Protein AF-0000000078994563 (afdb_homodimer)

Foldseek 3Di:
DDPDFLFDVVLLVVLVVQLVCVVVVHGDADWDWDDDPLGKIWTWGADPVDSQKIKIFMAFPQQVLLQVLDPVSCLVVQLQVLCVPAWQKGWDPDHDPPTRGMIMGGSVRHDSVSSRSSRNSVLSSLLSNVVVLVVVLVVQLPDDQDPVNDKAWDPDKRWTPRHDPWIKIWIHINFWIKIKTKDFADDDLLVVLLVVVLVCLQCVLVVDVVCVQFWHKDKDQDDDPVPVVPVPDPCPPNPVGMMMIMTIGGCVQPVDPVSSSVNSSCVVCPRVVSVVVSVVVVVVVVVVVVVVVCVVVVVVVVVDPPPDDPDDDDDDDPPQPQDPVRDRPPD/DDPPFLFDVVLLVVLVVQLVCVVVVHGDADFDWDDDPLGKIWTWGADPVDSQKIKIFMAFPQQVLLQVLDVVSCLVVQLQVLCVPAWQKGWDPDHDPPTRGMIMGGSVRHDSVSSRSVRNSVLSSLLRNVVVLVVVLVVQLPDDQDPVNDKAWDPDKRWTPRHDPWIKIWIHINFWIKIKTKDFADDPLLVVLLVVVLVCLQCVLVVDVVCVQFWHKDKDQDDDPVCVVPVPDPCPPNPVGMMMIMTIGGCVQPVDPVSSSVNSSCVVCPVVVSVVVSVVVVVVVVVVVVVVVCVVVVVVVVVDPPPDDPDDDDDDDPPQPQDPVRDRPPD

InterPro domains:
  IPR007188 Actin-related protein 2/3 complex subunit 2 [PF04045] (56-306)
  IPR007188 Actin-related protein 2/3 complex subunit 2 [PTHR12058] (1-318)
  IPR034666 Arp2/3 complex subunit 2/4 [G3DSA:3.30.1460.20] (1-136)
  IPR034666 Arp2/3 complex subunit 2/4 [G3DSA:3.30.1460.20] (137-330)
  IPR034666 Arp2/3 complex subunit 2/4 [SSF69645] (1-125)
  IPR034666 Arp2/3 complex subunit 2/4 [SSF69645] (154-306)

Radius of gyration: 34.64 Å; Cα contacts (8 Å, |Δi|>4): 1024; chains: 2; bounding box: 59×96×75 Å

Structure (mmCIF, N/CA/C/O backbone):
data_AF-0000000078994563-model_v1
#
loop_
_entity.id
_entity.type
_entity.pdbx_description
1 polymer 'Arp2/3 complex 34 kDa subunit'
#
loop_
_atom_site.group_PDB
_atom_site.id
_atom_site.type_symbol
_atom_site.label_atom_id
_atom_site.label_alt_id
_atom_sit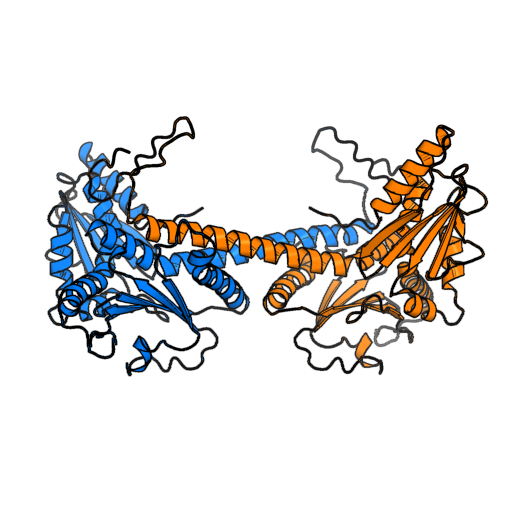e.label_comp_id
_atom_site.label_asym_id
_atom_site.label_entity_id
_atom_site.label_seq_id
_atom_site.pdbx_PDB_ins_code
_atom_site.Cartn_x
_atom_site.Cartn_y
_atom_site.Cartn_z
_atom_site.occupancy
_atom_site.B_iso_or_equiv
_atom_site.auth_seq_id
_atom_site.auth_comp_id
_atom_site.auth_asym_id
_atom_site.auth_atom_id
_atom_site.pdbx_PDB_model_num
ATOM 1 N N . MET A 1 1 ? 3.391 -4.938 -17.047 1 33.56 1 MET A N 1
ATOM 2 C CA . MET A 1 1 ? 2.439 -5.801 -16.359 1 33.56 1 MET A CA 1
ATOM 3 C C . MET A 1 1 ? 2.805 -7.27 -16.531 1 33.56 1 MET A C 1
ATOM 5 O O . MET A 1 1 ? 2.814 -7.781 -17.656 1 33.56 1 MET A O 1
ATOM 9 N N . LEU A 1 2 ? 3.637 -7.871 -15.734 1 39.09 2 LEU A N 1
ATOM 10 C CA . LEU A 1 2 ? 4.188 -9.18 -16.062 1 39.09 2 LEU A CA 1
ATOM 11 C C . LEU A 1 2 ? 3.123 -10.266 -15.945 1 39.09 2 LEU A C 1
ATOM 13 O O . LEU A 1 2 ? 2.518 -10.438 -14.883 1 39.09 2 LEU A O 1
ATOM 17 N N . HIS A 1 3 ? 2.283 -10.398 -16.969 1 49.53 3 HIS A N 1
ATOM 18 C CA . HIS A 1 3 ? 1.549 -11.656 -17.062 1 49.53 3 HIS A CA 1
ATOM 19 C C . HIS A 1 3 ? 2.492 -12.852 -17 1 49.53 3 HIS A C 1
ATOM 21 O O . HIS A 1 3 ? 3.443 -12.938 -17.781 1 49.53 3 HIS A O 1
ATOM 27 N N . LEU A 1 4 ? 2.475 -13.484 -15.812 1 55.84 4 LEU A N 1
ATOM 28 C CA . LEU A 1 4 ? 3.293 -14.695 -15.742 1 55.84 4 LEU A CA 1
ATOM 29 C C . LEU A 1 4 ? 2.809 -15.742 -16.734 1 55.84 4 LEU A C 1
ATOM 31 O O . LEU A 1 4 ? 1.612 -16.031 -16.812 1 55.84 4 LEU A O 1
ATOM 35 N N . ARG A 1 5 ? 3.713 -15.93 -17.656 1 62 5 ARG A N 1
ATOM 36 C CA . ARG A 1 5 ? 3.398 -16.938 -18.656 1 62 5 ARG A CA 1
ATOM 37 C C . ARG A 1 5 ? 3.74 -18.344 -18.156 1 62 5 ARG A C 1
ATOM 39 O O . ARG A 1 5 ? 4.699 -18.516 -17.391 1 62 5 ARG A O 1
ATOM 46 N N . SER A 1 6 ? 2.842 -19.156 -18.516 1 71.62 6 SER A N 1
ATOM 47 C CA . SER A 1 6 ? 3.035 -20.531 -18.109 1 71.62 6 SER A CA 1
ATOM 48 C C . SER A 1 6 ? 4.289 -21.141 -18.734 1 71.62 6 SER A C 1
ATOM 50 O O . SER A 1 6 ? 4.895 -22.047 -18.172 1 71.62 6 SER A O 1
ATOM 52 N N . HIS A 1 7 ? 4.637 -20.516 -19.812 1 76.44 7 HIS A N 1
ATOM 53 C CA . HIS A 1 7 ? 5.816 -21.031 -20.5 1 76.44 7 HIS A CA 1
ATOM 54 C C . HIS A 1 7 ? 7.086 -20.344 -20 1 76.44 7 HIS A C 1
ATOM 56 O O . HIS A 1 7 ? 7.066 -19.156 -19.672 1 76.44 7 HIS A O 1
ATOM 62 N N . ASN A 1 8 ? 8.078 -21.172 -19.844 1 81.31 8 ASN A N 1
ATOM 63 C CA . ASN A 1 8 ? 9.383 -20.609 -19.516 1 81.31 8 ASN A CA 1
ATOM 64 C C . ASN A 1 8 ? 10.031 -19.938 -20.719 1 81.31 8 ASN A C 1
ATOM 66 O O . ASN A 1 8 ? 10.477 -20.625 -21.656 1 81.31 8 ASN A O 1
ATOM 70 N N . LEU A 1 9 ? 10.219 -18.703 -20.75 1 85 9 LEU A N 1
ATOM 71 C CA . LEU A 1 9 ? 10.688 -17.938 -21.891 1 85 9 LEU A CA 1
ATOM 72 C C . LEU A 1 9 ? 12.156 -18.219 -22.172 1 85 9 LEU A C 1
ATOM 74 O O . LEU A 1 9 ? 12.586 -18.219 -23.328 1 85 9 LEU A O 1
ATOM 78 N N . LEU A 1 10 ? 12.852 -18.562 -21.172 1 91.31 10 LEU A N 1
ATOM 79 C CA . LEU A 1 10 ? 14.281 -18.828 -21.359 1 91.31 10 LEU A CA 1
ATOM 80 C C . LEU A 1 10 ? 14.5 -20.188 -22.047 1 91.31 10 LEU A C 1
ATOM 82 O O . LEU A 1 10 ? 15.414 -20.328 -22.844 1 91.31 10 LEU A O 1
ATOM 86 N N . ILE A 1 11 ? 13.672 -21.109 -21.719 1 94.81 11 ILE A N 1
ATOM 87 C CA . ILE A 1 11 ? 13.727 -22.391 -22.391 1 94.81 11 ILE A CA 1
ATOM 88 C C . ILE A 1 11 ? 13.391 -22.219 -23.875 1 94.81 11 ILE A C 1
ATOM 90 O O . ILE A 1 11 ? 14.102 -22.719 -24.75 1 94.81 11 ILE A O 1
ATOM 94 N N . GLN A 1 12 ? 12.383 -21.5 -24.125 1 93.81 12 GLN A N 1
ATOM 95 C CA . GLN A 1 12 ? 11.953 -21.25 -25.5 1 93.81 12 GLN A CA 1
ATOM 96 C C . GLN A 1 12 ? 13.047 -20.562 -26.312 1 93.81 12 GLN A C 1
ATOM 98 O O . GLN A 1 12 ? 13.344 -20.969 -27.438 1 93.81 12 GLN A O 1
ATOM 103 N N . LYS A 1 13 ? 13.586 -19.578 -25.703 1 94.38 13 LYS A N 1
ATOM 104 C CA . LYS A 1 13 ? 14.641 -18.828 -26.375 1 94.38 13 LYS A CA 1
ATOM 105 C C . LYS A 1 13 ? 15.844 -19.719 -26.672 1 94.38 13 LYS A C 1
ATOM 107 O O . LYS A 1 13 ? 16.359 -19.719 -27.797 1 94.38 13 LYS A O 1
ATOM 112 N N . THR A 1 14 ? 16.25 -20.438 -25.703 1 96.12 14 THR A N 1
ATOM 113 C CA . THR A 1 14 ? 17.406 -21.312 -25.844 1 96.12 14 THR A CA 1
ATOM 114 C C . THR A 1 14 ? 17.188 -22.344 -26.938 1 96.12 14 THR A C 1
ATOM 116 O O . THR A 1 14 ? 18.047 -22.547 -27.797 1 96.12 14 THR A O 1
ATOM 119 N N . LEU A 1 15 ? 16.047 -22.984 -26.969 1 96.31 15 LEU A N 1
ATOM 120 C CA . LEU A 1 15 ? 15.742 -24.016 -27.953 1 96.31 15 LEU A CA 1
ATOM 121 C C . LEU A 1 15 ? 15.57 -23.422 -29.344 1 96.31 15 LEU A C 1
ATOM 123 O O . LEU A 1 15 ? 15.945 -24.047 -30.344 1 96.31 15 LEU A O 1
ATOM 127 N N . SER A 1 16 ? 15.008 -22.234 -29.406 1 95.81 16 SER A N 1
ATOM 128 C CA . SER A 1 16 ? 14.844 -21.578 -30.688 1 95.81 16 SER A CA 1
ATOM 129 C C . SER A 1 16 ? 16.203 -21.234 -31.297 1 95.81 16 SER A C 1
ATOM 131 O O . SER A 1 16 ? 16.406 -21.422 -32.5 1 95.81 16 SER A O 1
ATOM 133 N N . GLU A 1 17 ? 17.047 -20.75 -30.438 1 96 17 GLU A N 1
ATOM 134 C CA . GLU A 1 17 ? 18.406 -20.469 -30.891 1 96 17 GLU A CA 1
ATOM 135 C C . GLU A 1 17 ? 19.109 -21.719 -31.391 1 96 17 GLU A C 1
ATOM 137 O O . GLU A 1 17 ? 19.781 -21.703 -32.406 1 96 17 GLU A O 1
ATOM 142 N N . ALA A 1 18 ? 18.969 -22.781 -30.656 1 96.38 18 ALA A N 1
ATOM 143 C CA . ALA A 1 18 ? 19.578 -24.047 -31.047 1 96.38 18 ALA A CA 1
ATOM 144 C C . ALA A 1 18 ? 18.984 -24.562 -32.344 1 96.38 18 ALA A C 1
ATOM 146 O O . ALA A 1 18 ? 19.719 -25.047 -33.219 1 96.38 18 ALA A O 1
ATOM 147 N N . TYR A 1 19 ? 17.688 -24.469 -32.5 1 96.06 19 TYR A N 1
ATOM 148 C CA . TYR A 1 19 ? 16.969 -24.891 -33.688 1 96.06 19 TYR A CA 1
ATOM 149 C C . TYR A 1 19 ? 17.453 -24.125 -34.906 1 96.06 19 TYR A C 1
ATOM 151 O O . TYR A 1 19 ? 17.766 -24.719 -35.938 1 96.06 19 TYR A O 1
ATOM 159 N N . GLU A 1 20 ? 17.531 -22.812 -34.781 1 95.88 20 GLU A N 1
ATOM 160 C CA . GLU A 1 20 ? 17.953 -21.953 -35.906 1 95.88 20 GLU A CA 1
ATOM 161 C C . GLU A 1 20 ? 19.391 -22.234 -36.312 1 95.88 20 GLU A C 1
ATOM 163 O O . GLU A 1 20 ? 19.719 -22.281 -37.5 1 95.88 20 GLU A O 1
ATOM 168 N N . ALA A 1 21 ? 20.234 -22.375 -35.344 1 95.81 21 ALA A N 1
ATOM 169 C CA . ALA A 1 21 ? 21.641 -22.672 -35.625 1 95.81 21 ALA A CA 1
ATOM 170 C C . ALA A 1 21 ? 21.797 -24 -36.344 1 95.81 21 ALA A C 1
ATOM 172 O O . ALA A 1 21 ? 22.625 -24.141 -37.25 1 95.81 21 ALA A O 1
ATOM 173 N N . ASN A 1 22 ? 21.078 -24.984 -35.938 1 95.5 22 ASN A N 1
ATOM 174 C CA . ASN A 1 22 ? 21.094 -26.281 -36.594 1 95.5 22 ASN A CA 1
ATOM 175 C C . ASN A 1 22 ? 20.625 -26.188 -38.031 1 95.5 22 ASN A C 1
ATOM 177 O O . ASN A 1 22 ? 21.188 -26.828 -38.938 1 95.5 22 ASN A O 1
ATOM 181 N N . GLU A 1 23 ? 19.609 -25.422 -38.25 1 93.94 23 GLU A N 1
ATOM 182 C CA . GLU A 1 23 ? 19.094 -25.234 -39.594 1 93.94 23 GLU A CA 1
ATOM 183 C C . GLU A 1 23 ? 20.141 -24.594 -40.5 1 93.94 23 GLU A C 1
ATOM 185 O O . GLU A 1 23 ? 20.172 -24.875 -41.719 1 93.94 23 GLU A O 1
ATOM 190 N N . LYS A 1 24 ? 20.984 -23.844 -39.875 1 94.56 24 LYS A N 1
ATOM 191 C CA . LYS A 1 24 ? 22.047 -23.188 -40.625 1 94.56 24 LYS A CA 1
ATOM 192 C C . LYS A 1 24 ? 23.25 -24.109 -40.781 1 94.56 24 LYS A C 1
ATOM 194 O O . LYS A 1 24 ? 24.281 -23.703 -41.344 1 94.56 24 LYS A O 1
ATOM 199 N N . GLY A 1 25 ? 23.188 -25.297 -40.25 1 92.88 25 GLY A N 1
ATOM 200 C CA . GLY A 1 25 ? 24.25 -26.266 -40.406 1 92.88 25 GLY A CA 1
ATOM 201 C C . GLY A 1 25 ? 25.344 -26.109 -39.344 1 92.88 25 GLY A C 1
ATOM 202 O O . GLY A 1 25 ? 26.453 -26.641 -39.531 1 92.88 25 GLY A O 1
ATOM 203 N N . ALA A 1 26 ? 25.094 -25.312 -38.344 1 92.75 26 ALA A N 1
ATOM 204 C CA . ALA A 1 26 ? 26.062 -25.062 -37.281 1 92.75 26 ALA A CA 1
ATOM 205 C C . ALA A 1 26 ? 25.469 -25.312 -35.906 1 92.75 26 ALA A C 1
ATOM 207 O O . ALA A 1 26 ? 25.219 -24.359 -35.156 1 92.75 26 ALA A O 1
ATOM 208 N N . PRO A 1 27 ? 25.281 -26.547 -35.625 1 91.75 27 PRO A N 1
ATOM 209 C CA . PRO A 1 27 ? 24.672 -26.844 -34.344 1 91.75 27 PRO A CA 1
ATOM 210 C C . PRO A 1 27 ? 25.484 -26.281 -33.156 1 91.75 27 PRO A C 1
ATOM 212 O O . PRO A 1 27 ? 26.719 -26.297 -33.188 1 91.75 27 PRO A O 1
ATOM 215 N N . LEU A 1 28 ? 24.797 -25.766 -32.188 1 93.19 28 LEU A N 1
ATOM 216 C CA . LEU A 1 28 ? 25.422 -25.125 -31.047 1 93.19 28 LEU A CA 1
ATOM 217 C C . LEU A 1 28 ? 25.828 -26.156 -30 1 93.19 28 LEU A C 1
ATOM 219 O O . LEU A 1 28 ? 25.203 -27.219 -29.891 1 93.19 28 LEU A O 1
ATOM 223 N N . THR A 1 29 ? 26.891 -25.828 -29.281 1 93.56 29 THR A N 1
ATOM 224 C CA . THR A 1 29 ? 27.203 -26.531 -28.047 1 93.56 29 THR A CA 1
ATOM 225 C C . THR A 1 29 ? 26.5 -25.875 -26.859 1 93.56 29 THR A C 1
ATOM 227 O O . THR A 1 29 ? 26.781 -24.703 -26.547 1 93.56 29 THR A O 1
ATOM 230 N N . LEU A 1 30 ? 25.656 -26.625 -26.266 1 95.06 30 LEU A N 1
ATOM 231 C CA . LEU A 1 30 ? 24.828 -26.031 -25.219 1 95.06 30 LEU A CA 1
ATOM 232 C C . LEU A 1 30 ? 25.078 -26.688 -23.875 1 95.06 30 LEU A C 1
ATOM 234 O O . LEU A 1 30 ? 25.266 -27.906 -23.797 1 95.06 30 LEU A O 1
ATOM 238 N N . ASP A 1 31 ? 25.188 -26 -22.844 1 95.81 31 ASP A N 1
ATOM 239 C CA . ASP A 1 31 ? 25.203 -26.344 -21.438 1 95.81 31 ASP A CA 1
ATOM 240 C C . ASP A 1 31 ? 24.641 -25.203 -20.578 1 95.81 31 ASP A C 1
ATOM 242 O O . ASP A 1 31 ? 25.391 -24.438 -19.984 1 95.81 31 ASP A O 1
ATOM 246 N N . ARG A 1 32 ? 23.344 -25.172 -20.5 1 96.31 32 ARG A N 1
ATOM 247 C CA . ARG A 1 32 ? 22.688 -24.016 -19.906 1 96.31 32 ARG A CA 1
ATOM 248 C C . ARG A 1 32 ? 21.75 -24.453 -18.766 1 96.31 32 ARG A C 1
ATOM 250 O O . ARG A 1 32 ? 20.984 -25.406 -18.922 1 96.31 32 ARG A O 1
ATOM 257 N N . ILE A 1 33 ? 21.891 -23.828 -17.688 1 96.56 33 ILE A N 1
ATOM 258 C CA . ILE A 1 33 ? 20.984 -24.031 -16.562 1 96.56 33 ILE A CA 1
ATOM 259 C C . ILE A 1 33 ? 19.984 -22.875 -16.5 1 96.56 33 ILE A C 1
ATOM 261 O O . ILE A 1 33 ? 20.375 -21.719 -16.531 1 96.56 33 ILE A O 1
ATOM 265 N N . VAL A 1 34 ? 18.75 -23.219 -16.5 1 95.31 34 VAL A N 1
ATOM 266 C CA . VAL A 1 34 ? 17.672 -22.234 -16.453 1 95.31 34 VAL A CA 1
ATOM 267 C C . VAL A 1 34 ? 16.891 -22.406 -15.156 1 95.31 34 VAL A C 1
ATOM 269 O O . VAL A 1 34 ? 16.438 -23.5 -14.828 1 95.31 34 VAL A O 1
ATOM 272 N N . SER A 1 35 ? 16.766 -21.328 -14.406 1 92.69 35 SER A N 1
ATOM 273 C CA . SER A 1 35 ? 16 -21.375 -13.164 1 92.69 35 SER A CA 1
ATOM 274 C C . SER A 1 35 ? 14.555 -20.953 -13.383 1 92.69 35 SER A C 1
ATOM 276 O O . SER A 1 35 ? 14.258 -20.156 -14.273 1 92.69 35 SER A O 1
ATOM 278 N N . ASP A 1 36 ? 13.664 -21.484 -12.609 1 91.75 36 ASP A N 1
ATOM 279 C CA . ASP A 1 36 ? 12.242 -21.141 -12.617 1 91.75 36 ASP A CA 1
ATOM 280 C C . ASP A 1 36 ? 11.703 -21.016 -11.195 1 91.75 36 ASP A C 1
ATOM 282 O O . ASP A 1 36 ? 12.445 -21.172 -10.219 1 91.75 36 ASP A O 1
ATOM 286 N N . PHE A 1 37 ? 10.398 -20.688 -11.117 1 89 37 PHE A N 1
ATOM 287 C CA . PHE A 1 37 ? 9.742 -20.516 -9.828 1 89 37 PHE A CA 1
ATOM 288 C C . PHE A 1 37 ? 9.719 -21.828 -9.055 1 89 37 PHE A C 1
ATOM 290 O O . PHE A 1 37 ? 9.891 -22.906 -9.641 1 89 37 PHE A O 1
ATOM 297 N N . ASP A 1 38 ? 9.57 -21.734 -7.719 1 91.88 38 ASP A N 1
ATOM 298 C CA . ASP A 1 38 ? 9.32 -22.859 -6.84 1 91.88 38 ASP A CA 1
ATOM 299 C C . ASP A 1 38 ? 10.5 -23.828 -6.832 1 91.88 38 ASP A C 1
ATOM 301 O O . ASP A 1 38 ? 10.32 -25.047 -6.891 1 91.88 38 ASP A O 1
ATOM 305 N N . TYR A 1 39 ? 11.68 -23.297 -6.938 1 91.75 39 TYR A N 1
ATOM 306 C CA . TYR A 1 39 ? 12.914 -24.062 -6.82 1 91.75 39 TYR A CA 1
ATOM 307 C C . TYR A 1 39 ? 13.047 -25.062 -7.965 1 91.75 39 TYR A C 1
ATOM 309 O O . TYR A 1 39 ? 13.5 -26.188 -7.762 1 91.75 39 TYR A O 1
ATOM 317 N N . THR A 1 40 ? 12.547 -24.672 -9.078 1 95.81 40 THR A N 1
ATOM 318 C CA . THR A 1 40 ? 12.656 -25.531 -10.258 1 95.81 40 THR A CA 1
ATOM 319 C C . THR A 1 40 ? 13.844 -25.109 -11.117 1 95.81 40 THR A C 1
ATOM 321 O O . THR A 1 40 ? 14.086 -23.922 -11.32 1 95.81 40 THR A O 1
ATOM 324 N N . THR A 1 41 ? 14.617 -26.078 -11.555 1 97.31 41 THR A N 1
ATOM 325 C CA . THR A 1 41 ? 15.773 -25.859 -12.422 1 97.31 41 THR A CA 1
ATOM 326 C C . THR A 1 41 ? 15.711 -26.766 -13.648 1 97.31 41 THR A C 1
ATOM 328 O O . THR A 1 41 ? 15.297 -27.922 -13.547 1 97.31 41 THR A O 1
ATOM 331 N N . PHE A 1 42 ? 16.125 -26.172 -14.75 1 97.88 42 PHE A N 1
ATOM 332 C CA . PHE A 1 42 ? 16.234 -26.922 -15.992 1 97.88 42 PHE A CA 1
ATOM 333 C C . PHE A 1 42 ? 17.672 -26.953 -16.484 1 97.88 42 PHE A C 1
ATOM 335 O O . PHE A 1 42 ? 18.422 -26 -16.281 1 97.88 42 PHE A O 1
ATOM 342 N N . HIS A 1 43 ? 18.047 -28.047 -17 1 98.25 43 HIS A N 1
ATOM 343 C CA . HIS A 1 43 ? 19.344 -28.188 -17.641 1 98.25 43 HIS A CA 1
ATOM 344 C C . HIS A 1 43 ? 19.203 -28.547 -19.109 1 98.25 43 HIS A C 1
ATOM 346 O O . HIS A 1 43 ? 18.578 -29.562 -19.453 1 98.25 43 HIS A O 1
ATOM 352 N N . ILE A 1 44 ? 19.688 -27.672 -20 1 97.69 44 ILE A N 1
ATOM 353 C CA . ILE A 1 44 ? 19.656 -27.891 -21.453 1 97.69 44 ILE A CA 1
ATOM 354 C C . ILE A 1 44 ? 21.078 -28.156 -21.938 1 97.69 44 ILE A C 1
ATOM 356 O O . ILE A 1 44 ? 21.953 -27.281 -21.859 1 97.69 44 ILE A O 1
ATOM 360 N N . THR A 1 45 ? 21.281 -29.375 -22.438 1 96.94 45 THR A N 1
ATOM 361 C CA . THR A 1 45 ? 22.641 -29.75 -22.828 1 96.94 45 THR A CA 1
ATOM 362 C C . THR A 1 45 ? 22.625 -30.688 -24.031 1 96.94 45 THR A C 1
ATOM 364 O O . THR A 1 45 ? 21.625 -31.359 -24.297 1 96.94 45 THR A O 1
ATOM 367 N N . ASN A 1 46 ? 23.672 -30.625 -24.844 1 95.5 46 ASN A N 1
ATOM 368 C CA . ASN A 1 46 ? 23.844 -31.609 -25.891 1 95.5 46 ASN A CA 1
ATOM 369 C C . ASN A 1 46 ? 24.203 -32.969 -25.328 1 95.5 46 ASN A C 1
ATOM 371 O O . ASN A 1 46 ? 24.859 -33.062 -24.297 1 95.5 46 ASN A O 1
ATOM 375 N N . THR A 1 47 ? 23.719 -34 -26.031 1 90.94 47 THR A N 1
ATOM 376 C CA . THR A 1 47 ? 24.203 -35.312 -25.672 1 90.94 47 THR A CA 1
ATOM 377 C C . THR A 1 47 ? 25.672 -35.5 -26.062 1 90.94 47 THR A C 1
ATOM 379 O O . THR A 1 47 ? 26.141 -34.844 -27.016 1 90.94 47 THR A O 1
ATOM 382 N N . PRO A 1 48 ? 26.406 -36.25 -25.297 1 84.56 48 PRO A N 1
ATOM 383 C CA . PRO A 1 48 ? 27.828 -36.438 -25.609 1 84.56 48 PRO A CA 1
ATOM 384 C C . PRO A 1 48 ? 28.078 -37 -27 1 84.56 48 PRO A C 1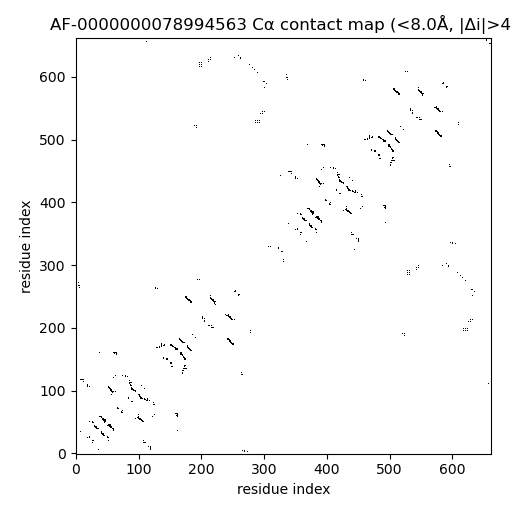
ATOM 386 O O . PRO A 1 48 ? 29.062 -36.625 -27.656 1 84.56 48 PRO A O 1
ATOM 389 N N . ASP A 1 49 ? 27.234 -37.75 -27.562 1 86.12 49 ASP A N 1
ATOM 390 C CA . ASP A 1 49 ? 27.453 -38.5 -28.797 1 86.12 49 ASP A CA 1
ATOM 391 C C . ASP A 1 49 ? 26.984 -37.688 -30 1 86.12 49 ASP A C 1
ATOM 393 O O . ASP A 1 49 ? 27.422 -37.938 -31.125 1 86.12 49 ASP A O 1
ATOM 397 N N . ASN A 1 50 ? 26.031 -36.875 -29.812 1 89.19 50 ASN A N 1
ATOM 398 C CA . ASN A 1 50 ? 25.375 -36.219 -30.938 1 89.19 50 ASN A CA 1
ATOM 399 C C . ASN A 1 50 ? 24.969 -34.781 -30.578 1 89.19 50 ASN A C 1
ATOM 401 O O . ASN A 1 50 ? 24.078 -34.562 -29.75 1 89.19 50 ASN A O 1
ATOM 405 N N . LYS A 1 51 ? 25.531 -33.781 -31.281 1 90.69 51 LYS A N 1
ATOM 406 C CA . LYS A 1 51 ? 25.297 -32.375 -31 1 90.69 51 LYS A CA 1
ATOM 407 C C . LYS A 1 51 ? 23.875 -31.953 -31.391 1 90.69 51 LYS A C 1
ATOM 409 O O . LYS A 1 51 ? 23.359 -30.938 -30.922 1 90.69 51 LYS A O 1
ATOM 414 N N . VAL A 1 52 ? 23.266 -32.719 -32.156 1 94.25 52 VAL A N 1
ATOM 415 C CA . VAL A 1 52 ? 21.953 -32.375 -32.688 1 94.25 52 VAL A CA 1
ATOM 416 C C . VAL A 1 52 ? 20.859 -32.844 -31.734 1 94.25 52 VAL A C 1
ATOM 418 O O . VAL A 1 52 ? 19.719 -32.406 -31.812 1 94.25 52 VAL A O 1
ATOM 421 N N . ILE A 1 53 ? 21.266 -33.719 -30.828 1 95.81 53 ILE A N 1
ATOM 422 C CA . ILE A 1 53 ? 20.328 -34.219 -29.828 1 95.81 53 ILE A CA 1
ATOM 423 C C . ILE A 1 53 ? 20.562 -33.5 -28.5 1 95.81 53 ILE A C 1
ATOM 425 O O . ILE A 1 53 ? 21.672 -33.5 -27.969 1 95.81 53 ILE A O 1
ATOM 429 N N . LEU A 1 54 ? 19.484 -32.844 -28.016 1 97.19 54 LEU A N 1
ATOM 430 C CA . LEU A 1 54 ? 19.562 -32.125 -26.75 1 97.19 54 LEU A CA 1
ATOM 431 C C . LEU A 1 54 ? 18.797 -32.844 -25.656 1 97.19 54 LEU A C 1
ATOM 433 O O . LEU A 1 54 ? 17.844 -33.562 -25.938 1 97.19 54 LEU A O 1
ATOM 437 N N . TRP A 1 55 ? 19.281 -32.656 -24.438 1 97.5 55 TRP A N 1
ATOM 438 C CA . TRP A 1 55 ? 18.531 -33.031 -23.234 1 97.5 55 TRP A CA 1
ATOM 439 C C . TRP A 1 55 ? 17.953 -31.812 -22.547 1 97.5 55 TRP A C 1
ATOM 441 O O . TRP A 1 55 ? 18.625 -30.781 -22.422 1 97.5 55 TRP A O 1
ATOM 451 N N . VAL A 1 56 ? 16.75 -31.859 -22.25 1 98.06 56 VAL A N 1
ATOM 452 C CA . VAL A 1 56 ? 16.109 -30.891 -21.359 1 98.06 56 VAL A CA 1
ATOM 453 C C . VAL A 1 56 ? 15.664 -31.594 -20.078 1 98.06 56 VAL A C 1
ATOM 455 O O . VAL A 1 56 ? 14.688 -32.344 -20.078 1 98.06 56 VAL A O 1
ATOM 458 N N . SER A 1 57 ? 16.406 -31.359 -19.047 1 98.38 57 SER A N 1
ATOM 459 C CA . SER A 1 57 ? 16.156 -32.031 -17.766 1 98.38 57 SER A CA 1
ATOM 460 C C . SER A 1 57 ? 15.539 -31.078 -16.75 1 98.38 57 SER A C 1
ATOM 462 O O . SER A 1 57 ? 15.867 -29.891 -16.719 1 98.38 57 SER A O 1
ATOM 464 N N . ILE A 1 58 ? 14.617 -31.594 -15.914 1 98.31 58 ILE A N 1
ATOM 465 C CA . ILE A 1 58 ? 13.945 -30.781 -14.914 1 98.31 58 ILE A CA 1
ATOM 466 C C . ILE A 1 58 ? 14.219 -31.344 -13.523 1 98.31 58 ILE A C 1
ATOM 468 O O . ILE A 1 58 ? 14.242 -32.562 -13.328 1 98.31 58 ILE A O 1
ATOM 472 N N . ARG A 1 59 ? 14.5 -30.484 -12.625 1 98.12 59 ARG A N 1
ATOM 473 C CA . ARG A 1 59 ? 14.516 -30.75 -11.195 1 98.12 59 ARG A CA 1
ATOM 474 C C . ARG A 1 59 ? 13.555 -29.828 -10.445 1 98.12 59 ARG A C 1
ATOM 476 O O . ARG A 1 59 ? 13.664 -28.609 -10.531 1 98.12 59 ARG A O 1
ATOM 483 N N . THR A 1 60 ? 12.578 -30.406 -9.797 1 97.31 60 THR A N 1
ATOM 484 C CA . THR A 1 60 ? 11.586 -29.609 -9.086 1 97.31 60 THR A CA 1
ATOM 485 C C . THR A 1 60 ? 11.281 -30.219 -7.719 1 97.31 60 THR A C 1
ATOM 487 O O . THR A 1 60 ? 11.312 -31.438 -7.555 1 97.31 60 THR A O 1
ATOM 490 N N . LYS A 1 61 ? 10.938 -29.438 -6.793 1 96.44 61 LYS A N 1
ATOM 491 C CA . LYS A 1 61 ? 10.609 -29.891 -5.445 1 96.44 61 LYS A CA 1
ATOM 492 C C . LYS A 1 61 ? 9.297 -30.672 -5.434 1 96.44 61 LYS A C 1
ATOM 494 O O . LYS A 1 61 ? 9.055 -31.484 -4.531 1 96.44 61 LYS A O 1
ATOM 499 N N . ALA A 1 62 ? 8.492 -30.484 -6.422 1 97.12 62 ALA A N 1
ATOM 500 C CA . ALA A 1 62 ? 7.156 -31.062 -6.473 1 97.12 62 ALA A CA 1
ATOM 501 C C . ALA A 1 62 ? 7.211 -32.5 -6.961 1 97.12 62 ALA A C 1
ATOM 503 O O . ALA A 1 62 ? 6.242 -33.25 -6.82 1 97.12 62 ALA A O 1
ATOM 504 N N . TRP A 1 63 ? 8.328 -32.938 -7.523 1 97.5 63 TRP A N 1
ATOM 505 C CA . TRP A 1 63 ? 8.367 -34.188 -8.289 1 97.5 63 TRP A CA 1
ATOM 506 C C . TRP A 1 63 ? 7.93 -35.375 -7.438 1 97.5 63 TRP A C 1
ATOM 508 O O . TRP A 1 63 ? 7.031 -36.125 -7.824 1 97.5 63 TRP A O 1
ATOM 518 N N . GLN A 1 64 ? 8.469 -35.469 -6.254 1 96.06 64 GLN A N 1
ATOM 519 C CA . GLN A 1 64 ? 8.203 -36.625 -5.422 1 96.06 64 GLN A CA 1
ATOM 520 C C . GLN A 1 64 ? 6.738 -36.688 -4.992 1 96.06 64 GLN A C 1
ATOM 522 O O . GLN A 1 64 ? 6.105 -37.719 -5.043 1 96.06 64 GLN A O 1
ATOM 527 N N . SER A 1 65 ? 6.211 -35.594 -4.562 1 96.62 65 SER A N 1
ATOM 528 C CA . SER A 1 65 ? 4.816 -35.531 -4.133 1 96.62 65 SER A CA 1
ATOM 529 C C . SER A 1 65 ? 3.871 -35.812 -5.297 1 96.62 65 SER A C 1
ATOM 531 O O . SER A 1 65 ? 2.832 -36.438 -5.125 1 96.62 65 SER A O 1
ATOM 533 N N . VAL A 1 66 ? 4.23 -35.375 -6.484 1 97.94 66 VAL A N 1
ATOM 534 C CA . VAL A 1 66 ? 3.41 -35.594 -7.668 1 97.94 66 VAL A CA 1
ATOM 535 C C . VAL A 1 66 ? 3.467 -37.062 -8.055 1 97.94 66 VAL A C 1
ATOM 537 O O . VAL A 1 66 ? 2.443 -37.656 -8.398 1 97.94 66 VAL A O 1
ATOM 540 N N . LEU A 1 67 ? 4.664 -37.594 -7.984 1 97.06 67 LEU A N 1
ATOM 541 C CA . LEU A 1 67 ? 4.859 -39.031 -8.289 1 97.06 67 LEU A CA 1
ATOM 542 C C . LEU A 1 67 ? 4.016 -39.906 -7.371 1 97.06 67 LEU A C 1
ATOM 544 O O . LEU A 1 67 ? 3.436 -40.875 -7.816 1 97.06 67 LEU A O 1
ATOM 548 N N . GLN A 1 68 ? 3.82 -39.5 -6.164 1 95.56 68 GLN A N 1
ATOM 549 C CA . GLN A 1 68 ? 3.143 -40.281 -5.141 1 95.56 68 GLN A CA 1
ATOM 550 C C . GLN A 1 68 ? 1.626 -40.156 -5.273 1 95.56 68 GLN A C 1
ATOM 552 O O . GLN A 1 68 ? 0.883 -40.906 -4.629 1 95.56 68 GLN A O 1
ATOM 557 N N . CYS A 1 69 ? 1.162 -39.281 -6.117 1 95.69 69 CYS A N 1
ATOM 558 C CA . CYS A 1 69 ? -0.274 -39.094 -6.293 1 95.69 69 CYS A CA 1
ATOM 559 C C . CYS A 1 69 ? -0.911 -40.312 -6.902 1 95.69 69 CYS A C 1
ATOM 561 O O . CYS A 1 69 ? -2.113 -40.562 -6.75 1 95.69 69 CYS A O 1
ATOM 563 N N . ASP A 1 70 ? -0.147 -41.031 -7.637 1 95.25 70 ASP A N 1
ATOM 564 C CA . ASP A 1 70 ? -0.588 -42.312 -8.219 1 95.25 70 ASP A CA 1
ATOM 565 C C . ASP A 1 70 ? 0.297 -43.469 -7.754 1 95.25 70 ASP A C 1
ATOM 567 O O . ASP A 1 70 ? 1.48 -43.531 -8.094 1 95.25 70 ASP A O 1
ATOM 571 N N . PRO A 1 71 ? -0.283 -44.312 -7.043 1 89.38 71 PRO A N 1
ATOM 572 C CA . PRO A 1 71 ? 0.501 -45.438 -6.527 1 89.38 71 PRO A CA 1
ATOM 573 C C . PRO A 1 71 ? 1.158 -46.281 -7.637 1 89.38 71 PRO A C 1
ATOM 575 O O . PRO A 1 71 ? 2.182 -46.906 -7.406 1 89.38 71 PRO A O 1
ATOM 578 N N . ASN A 1 72 ? 0.607 -46.188 -8.867 1 90.31 72 ASN A N 1
ATOM 579 C CA . ASN A 1 72 ? 1.146 -46.969 -9.992 1 90.31 72 ASN A CA 1
ATOM 580 C C . ASN A 1 72 ? 2.199 -46.156 -10.758 1 90.31 72 ASN A C 1
ATOM 582 O O . ASN A 1 72 ? 2.617 -46.562 -11.844 1 90.31 72 ASN A O 1
ATOM 586 N N . ASN A 1 73 ? 2.605 -45.094 -10.266 1 87.56 73 ASN A N 1
ATOM 587 C CA . ASN A 1 73 ? 3.629 -44.219 -10.844 1 87.56 73 ASN A CA 1
ATOM 588 C C . ASN A 1 73 ? 3.299 -43.844 -12.289 1 87.56 73 ASN A C 1
ATOM 590 O O . ASN A 1 73 ? 4.148 -43.969 -13.172 1 87.56 73 ASN A O 1
ATOM 594 N N . GLY A 1 74 ? 2.129 -43.406 -12.461 1 95.56 74 GLY A N 1
ATOM 595 C CA . GLY A 1 74 ? 1.629 -43.094 -13.789 1 95.56 74 GLY A CA 1
ATOM 596 C C . GLY A 1 74 ? 2.129 -41.75 -14.32 1 95.56 74 GLY A C 1
ATOM 597 O O . GLY A 1 74 ? 1.831 -41.406 -15.453 1 95.56 74 GLY A O 1
ATOM 598 N N . LEU A 1 75 ? 2.949 -41.094 -13.539 1 97.31 75 LEU A N 1
ATOM 599 C CA . LEU A 1 75 ? 3.398 -39.75 -13.922 1 97.31 75 LEU A CA 1
ATOM 600 C C . LEU A 1 75 ? 4.215 -39.812 -15.203 1 97.31 75 LEU A C 1
ATOM 602 O O . LEU A 1 75 ? 3.979 -39.031 -16.125 1 97.31 75 LEU A O 1
ATOM 606 N N . VAL A 1 76 ? 5.191 -40.688 -15.312 1 95.62 76 VAL A N 1
ATOM 607 C CA . VAL A 1 76 ? 6.074 -40.781 -16.469 1 95.62 76 VAL A CA 1
ATOM 608 C C . VAL A 1 76 ? 5.262 -41.125 -17.719 1 95.62 76 VAL A C 1
ATOM 610 O O . VAL A 1 76 ? 5.449 -40.5 -18.766 1 95.62 76 VAL A O 1
ATOM 613 N N . SER A 1 77 ? 4.309 -42.062 -17.609 1 96.25 77 SER A N 1
ATOM 614 C CA . SER A 1 77 ? 3.436 -42.438 -18.719 1 96.25 77 SER A CA 1
ATOM 615 C C . SER A 1 77 ? 2.572 -41.25 -19.156 1 96.25 77 SER A C 1
ATOM 617 O O . SER A 1 77 ? 2.342 -41.031 -20.344 1 96.25 77 SER A O 1
ATOM 619 N N . PHE A 1 78 ? 2.141 -40.562 -18.188 1 97.19 78 PHE A N 1
ATOM 620 C CA . PHE A 1 78 ? 1.344 -39.375 -18.453 1 97.19 78 PHE A CA 1
ATOM 621 C C . PHE A 1 78 ? 2.146 -38.344 -19.25 1 97.19 78 PHE A C 1
ATOM 623 O O . PHE A 1 78 ? 1.682 -37.844 -20.266 1 97.19 78 PHE A O 1
ATOM 630 N N . LEU A 1 79 ? 3.375 -38.094 -18.797 1 97.31 79 LEU A N 1
ATOM 631 C CA . LEU A 1 79 ? 4.23 -37.125 -19.484 1 97.31 79 LEU A CA 1
ATOM 632 C C . LEU A 1 79 ? 4.574 -37.625 -20.891 1 97.31 79 LEU A C 1
ATOM 634 O O . LEU A 1 79 ? 4.637 -36.812 -21.828 1 97.31 79 LEU A O 1
ATOM 638 N N . GLN A 1 80 ? 4.785 -38.875 -21.016 1 96.25 80 GLN A N 1
ATOM 639 C CA . GLN A 1 80 ? 5.039 -39.438 -22.328 1 96.25 80 GLN A CA 1
ATOM 640 C C . GLN A 1 80 ? 3.869 -39.188 -23.281 1 96.25 80 GLN A C 1
ATOM 642 O O . GLN A 1 80 ? 4.07 -38.844 -24.453 1 96.25 80 GLN A O 1
ATOM 647 N N . SER A 1 81 ? 2.725 -39.375 -22.766 1 96.06 81 SER A N 1
ATOM 648 C CA . SER A 1 81 ? 1.531 -39.156 -23.578 1 96.06 81 SER A CA 1
ATOM 649 C C . SER A 1 81 ? 1.395 -37.688 -24 1 96.06 81 SER A C 1
ATOM 651 O O . SER A 1 81 ? 0.918 -37.406 -25.109 1 96.06 81 SER A O 1
ATOM 653 N N . LYS A 1 82 ? 1.774 -36.812 -23.156 1 94.5 82 LYS A N 1
ATOM 654 C CA . LYS A 1 82 ? 1.648 -35.375 -23.453 1 94.5 82 LYS A CA 1
ATOM 655 C C . LYS A 1 82 ? 2.617 -34.969 -24.547 1 94.5 82 LYS A C 1
ATOM 657 O O . LYS A 1 82 ? 2.33 -34.031 -25.312 1 94.5 82 LYS A O 1
ATOM 662 N N . TYR A 1 83 ? 3.77 -35.656 -24.641 1 96.12 83 TYR A N 1
ATOM 663 C CA . TYR A 1 83 ? 4.781 -35.25 -25.609 1 96.12 83 TYR A CA 1
ATOM 664 C C . TYR A 1 83 ? 4.816 -36.219 -26.781 1 96.12 83 TYR A C 1
ATOM 666 O O . TYR A 1 83 ? 5.688 -36.094 -27.656 1 96.12 83 TYR A O 1
ATOM 674 N N . ALA A 1 84 ? 3.84 -37.062 -26.859 1 94.38 84 ALA A N 1
ATOM 675 C CA . ALA A 1 84 ? 3.805 -38.094 -27.906 1 94.38 84 ALA A CA 1
ATOM 676 C C . ALA A 1 84 ? 3.678 -37.469 -29.281 1 94.38 84 ALA A C 1
ATOM 678 O O . ALA A 1 84 ? 4.273 -37.938 -30.25 1 94.38 84 ALA A O 1
ATOM 679 N N . ASN A 1 85 ? 2.969 -36.375 -29.391 1 92.62 85 ASN A N 1
ATOM 680 C CA . ASN A 1 85 ? 2.717 -35.75 -30.688 1 92.62 85 ASN A CA 1
ATOM 681 C C . ASN A 1 85 ? 3.604 -34.531 -30.891 1 92.62 85 ASN A C 1
ATOM 683 O O . ASN A 1 85 ? 3.414 -33.781 -31.859 1 92.62 85 ASN A O 1
ATOM 687 N N . ALA A 1 86 ? 4.508 -34.375 -30 1 95 86 ALA A N 1
ATOM 688 C CA . ALA A 1 86 ? 5.426 -33.25 -30.156 1 95 86 ALA A CA 1
ATOM 689 C C . ALA A 1 86 ? 6.609 -33.625 -31.047 1 95 86 ALA A C 1
ATOM 691 O O . ALA A 1 86 ? 7.418 -34.5 -30.672 1 95 86 ALA A O 1
ATOM 692 N N . ALA A 1 87 ? 6.691 -32.906 -32.125 1 96.62 87 ALA A N 1
ATOM 693 C CA . ALA A 1 87 ? 7.73 -33.219 -33.094 1 96.62 87 ALA A CA 1
ATOM 694 C C . ALA A 1 87 ? 9.117 -33.094 -32.469 1 96.62 87 ALA A C 1
ATOM 696 O O . ALA A 1 87 ? 9.43 -32.062 -31.859 1 96.62 87 ALA A O 1
ATOM 697 N N . GLY A 1 88 ? 9.906 -34.125 -32.625 1 97.44 88 GLY A N 1
ATOM 698 C CA . GLY A 1 88 ? 11.305 -34.062 -32.219 1 97.44 88 GLY A CA 1
ATOM 699 C C . GLY A 1 88 ? 11.508 -34.219 -30.719 1 97.44 88 GLY A C 1
ATOM 700 O O . GLY A 1 88 ? 12.617 -34 -30.219 1 97.44 88 GLY A O 1
ATOM 701 N N . VAL A 1 89 ? 10.422 -34.469 -30 1 97.81 89 VAL A N 1
ATOM 702 C CA . VAL A 1 89 ? 10.508 -34.562 -28.547 1 97.81 89 VAL A CA 1
ATOM 703 C C . VAL A 1 89 ? 10.164 -35.969 -28.094 1 97.81 89 VAL A C 1
ATOM 705 O O . VAL A 1 89 ? 9.18 -36.562 -28.547 1 97.81 89 VAL A O 1
ATOM 708 N N . SER A 1 90 ? 10.953 -36.531 -27.297 1 96.38 90 SER A N 1
ATOM 709 C CA . SER A 1 90 ? 10.688 -37.844 -26.703 1 96.38 90 SER A CA 1
ATOM 710 C C . SER A 1 90 ? 11.211 -37.906 -25.281 1 96.38 90 SER A C 1
ATOM 712 O O . SER A 1 90 ? 12.008 -37.062 -24.859 1 96.38 90 SER A O 1
ATOM 714 N N . VAL A 1 91 ? 10.664 -38.812 -24.516 1 95.94 91 VAL A N 1
ATOM 715 C CA . VAL A 1 91 ? 11.156 -39.031 -23.172 1 95.94 91 VAL A CA 1
ATOM 716 C C . VAL A 1 91 ? 12.445 -39.844 -23.203 1 95.94 91 VAL A C 1
ATOM 718 O O . VAL A 1 91 ? 12.531 -40.844 -23.891 1 95.94 91 VAL A O 1
ATOM 721 N N . SER A 1 92 ? 13.422 -39.344 -22.547 1 94.12 92 SER A N 1
ATOM 722 C CA . SER A 1 92 ? 14.703 -40.031 -22.5 1 94.12 92 SER A CA 1
ATOM 723 C C . SER A 1 92 ? 14.602 -41.344 -21.734 1 94.12 92 SER A C 1
ATOM 725 O O . SER A 1 92 ? 13.891 -41.438 -20.734 1 94.12 92 SER A O 1
ATOM 727 N N . ASN A 1 93 ? 15.281 -42.312 -22.203 1 88.06 93 ASN A N 1
ATOM 728 C CA . ASN A 1 93 ? 15.32 -43.625 -21.516 1 88.06 93 ASN A CA 1
ATOM 729 C C . ASN A 1 93 ? 16.031 -43.5 -20.172 1 88.06 93 ASN A C 1
ATOM 731 O O . ASN A 1 93 ? 15.703 -44.25 -19.234 1 88.06 93 ASN A O 1
ATOM 735 N N . ASN A 1 94 ? 16.984 -42.594 -20.188 1 90.81 94 ASN A N 1
ATOM 736 C CA . ASN A 1 94 ? 17.719 -42.344 -18.953 1 90.81 94 ASN A CA 1
ATOM 737 C C . ASN A 1 94 ? 17.562 -40.906 -18.5 1 90.81 94 ASN A C 1
ATOM 739 O O . ASN A 1 94 ? 17.734 -39.969 -19.281 1 90.81 94 ASN A O 1
ATOM 743 N N . THR A 1 95 ? 17.25 -40.812 -17.203 1 95.44 95 THR A N 1
ATOM 744 C CA . THR A 1 95 ? 17.172 -39.469 -16.625 1 95.44 95 THR A CA 1
ATOM 745 C C . THR A 1 95 ? 18.562 -38.969 -16.266 1 95.44 95 THR A C 1
ATOM 747 O O . THR A 1 95 ? 19.391 -39.688 -15.719 1 95.44 95 THR A O 1
ATOM 750 N N . GLU A 1 96 ? 18.859 -37.688 -16.672 1 95.94 96 GLU A N 1
ATOM 751 C CA . GLU A 1 96 ? 20.125 -37.062 -16.297 1 95.94 96 GLU A CA 1
ATOM 752 C C . GLU A 1 96 ? 20.344 -37.125 -14.789 1 95.94 96 GLU A C 1
ATOM 754 O O . GLU A 1 96 ? 19.438 -36.812 -14.016 1 95.94 96 GLU A O 1
ATOM 759 N N . PRO A 1 97 ? 21.531 -37.562 -14.414 1 95.12 97 PRO A N 1
ATOM 760 C CA . PRO A 1 97 ? 21.812 -37.625 -12.977 1 95.12 97 PRO A CA 1
ATOM 761 C C . PRO A 1 97 ? 21.578 -36.281 -12.281 1 95.12 97 PRO A C 1
ATOM 763 O O . PRO A 1 97 ? 22.016 -35.25 -12.781 1 95.12 97 PRO A O 1
ATOM 766 N N . GLY A 1 98 ? 20.875 -36.344 -11.203 1 96.56 98 GLY A N 1
ATOM 767 C CA . GLY A 1 98 ? 20.625 -35.125 -10.43 1 96.56 98 GLY A CA 1
ATOM 768 C C . GLY A 1 98 ? 19.328 -34.438 -10.805 1 96.56 98 GLY A C 1
ATOM 769 O O . GLY A 1 98 ? 18.969 -33.438 -10.219 1 96.56 98 GLY A O 1
ATOM 770 N N . TYR A 1 99 ? 18.703 -34.938 -11.781 1 98.06 99 TYR A N 1
ATOM 771 C CA . TYR A 1 99 ? 17.438 -34.375 -12.227 1 98.06 99 TYR A CA 1
ATOM 772 C C . TYR A 1 99 ? 16.312 -35.375 -12.094 1 98.06 99 TYR A C 1
ATOM 774 O O . TYR A 1 99 ? 16.547 -36.562 -11.844 1 98.06 99 TYR A O 1
ATOM 782 N N . ASP A 1 100 ? 15.102 -34.969 -12.156 1 98 100 ASP A N 1
ATOM 783 C CA . ASP A 1 100 ? 13.93 -35.812 -11.891 1 98 100 ASP A CA 1
ATOM 784 C C . ASP A 1 100 ? 13.406 -36.438 -13.172 1 98 100 ASP A C 1
ATOM 786 O O . ASP A 1 100 ? 12.836 -37.531 -13.148 1 98 100 ASP A O 1
ATOM 790 N N . PHE A 1 101 ? 13.555 -35.75 -14.234 1 98 101 PHE A N 1
ATOM 791 C CA . PHE A 1 101 ? 12.992 -36.156 -15.516 1 98 101 PHE A CA 1
ATOM 792 C C . PHE A 1 101 ? 13.758 -35.5 -16.672 1 98 101 PHE A C 1
ATOM 794 O O . PHE A 1 101 ? 14.234 -34.375 -16.547 1 98 101 PHE A O 1
ATOM 801 N N . THR A 1 102 ? 13.93 -36.219 -17.781 1 98.19 102 THR A N 1
ATOM 802 C CA . THR A 1 102 ? 14.688 -35.688 -18.906 1 98.19 102 THR A CA 1
ATOM 803 C C . THR A 1 102 ? 13.953 -35.969 -20.219 1 98.19 102 THR A C 1
ATOM 805 O O . THR A 1 102 ? 13.508 -37.094 -20.469 1 98.19 102 THR A O 1
ATOM 808 N N . LEU A 1 103 ? 13.797 -34.906 -20.984 1 98 103 LEU A N 1
ATOM 809 C CA . LEU A 1 103 ? 13.32 -35.031 -22.359 1 98 103 LEU A CA 1
ATOM 810 C C . LEU A 1 103 ? 14.484 -35.031 -23.344 1 98 103 LEU A C 1
ATOM 812 O O . LEU A 1 103 ? 15.508 -34.375 -23.109 1 98 103 LEU A O 1
ATOM 816 N N . GLN A 1 104 ? 14.289 -35.812 -24.375 1 97.25 104 GLN A N 1
ATOM 817 C CA . GLN A 1 104 ? 15.234 -35.812 -25.484 1 97.25 104 GLN A CA 1
ATOM 818 C C . GLN A 1 104 ? 14.672 -35.031 -26.688 1 97.25 104 GLN A C 1
ATOM 820 O O . GLN A 1 104 ? 13.555 -35.312 -27.125 1 97.25 104 GLN A O 1
ATOM 825 N N . ILE A 1 105 ? 15.477 -34.062 -27.172 1 97.69 105 ILE A N 1
ATOM 826 C CA . ILE A 1 105 ? 15.047 -33.219 -28.266 1 97.69 105 ILE A CA 1
ATOM 827 C C . ILE A 1 105 ? 15.922 -33.469 -29.484 1 97.69 105 ILE A C 1
ATOM 829 O O . ILE A 1 105 ? 17.156 -33.344 -29.422 1 97.69 105 ILE A O 1
ATOM 833 N N . ASP A 1 106 ? 15.32 -33.844 -30.562 1 97.5 106 ASP A N 1
ATOM 834 C CA . ASP A 1 106 ? 15.992 -33.906 -31.859 1 97.5 106 ASP A CA 1
ATOM 835 C C . ASP A 1 106 ? 15.805 -32.625 -32.656 1 97.5 106 ASP A C 1
ATOM 837 O O . ASP A 1 106 ? 14.719 -32.375 -33.188 1 97.5 106 ASP A O 1
ATOM 841 N N . LEU A 1 107 ? 16.891 -31.891 -32.875 1 96.94 107 LEU A N 1
ATOM 842 C CA . LEU A 1 107 ? 16.828 -30.578 -33.5 1 96.94 107 LEU A CA 1
ATOM 843 C C . LEU A 1 107 ? 16.391 -30.703 -34.969 1 96.94 107 LEU A C 1
ATOM 845 O O . LEU A 1 107 ? 15.82 -29.766 -35.531 1 96.94 107 LEU A O 1
ATOM 849 N N . ASN A 1 108 ? 16.609 -31.859 -35.531 1 96.31 108 ASN A N 1
ATOM 850 C CA . ASN A 1 108 ? 16.25 -32.062 -36.938 1 96.31 108 ASN A CA 1
ATOM 851 C C . ASN A 1 108 ? 14.742 -32.156 -37.125 1 96.31 108 ASN A C 1
ATOM 853 O O . ASN A 1 108 ? 14.211 -31.797 -38.188 1 96.31 108 ASN A O 1
ATOM 857 N N . ALA A 1 109 ? 14.109 -32.656 -36.094 1 96.56 109 ALA A N 1
ATOM 858 C CA . ALA A 1 109 ? 12.672 -32.906 -36.188 1 96.56 109 ALA A CA 1
ATOM 859 C C . ALA A 1 109 ? 11.867 -31.891 -35.406 1 96.56 109 ALA A C 1
ATOM 861 O O . ALA A 1 109 ? 10.633 -31.891 -35.438 1 96.56 109 ALA A O 1
ATOM 862 N N . LEU A 1 110 ? 12.609 -31 -34.781 1 96.38 110 LEU A N 1
ATOM 863 C CA . LEU A 1 110 ? 11.992 -30.031 -33.875 1 96.38 110 LEU A CA 1
ATOM 864 C C . LEU A 1 110 ? 11.258 -28.953 -34.656 1 96.38 110 LEU A C 1
ATOM 866 O O . LEU A 1 110 ? 11.656 -28.609 -35.781 1 96.38 110 LEU A O 1
ATOM 870 N N . ASN A 1 111 ? 10.141 -28.469 -34.156 1 94.88 111 ASN A N 1
ATOM 871 C CA . ASN A 1 111 ? 9.469 -27.297 -34.719 1 94.88 111 ASN A CA 1
ATOM 872 C C . ASN A 1 111 ? 9.07 -26.297 -33.656 1 94.88 111 ASN A C 1
ATOM 874 O O . ASN A 1 111 ? 9.32 -26.516 -32.469 1 94.88 111 ASN A O 1
ATOM 878 N N . GLN A 1 112 ? 8.477 -25.219 -34.031 1 92.44 112 GLN A N 1
ATOM 879 C CA . GLN A 1 112 ? 8.195 -24.125 -33.125 1 92.44 112 GLN A CA 1
ATOM 880 C C . GLN A 1 112 ? 7.137 -24.516 -32.094 1 92.44 112 GLN A C 1
ATOM 882 O O . GLN A 1 112 ? 7.23 -24.141 -30.922 1 92.44 112 GLN A O 1
ATOM 887 N N . ASP A 1 113 ? 6.199 -25.297 -32.469 1 93.19 113 ASP A N 1
ATOM 888 C CA . ASP A 1 113 ? 5.145 -25.734 -31.562 1 93.19 113 ASP A CA 1
ATOM 889 C C . ASP A 1 113 ? 5.703 -26.641 -30.469 1 93.19 113 ASP A C 1
ATOM 891 O O . ASP A 1 113 ? 5.316 -26.516 -29.312 1 93.19 113 ASP A O 1
ATOM 895 N N . SER A 1 114 ? 6.551 -27.484 -30.891 1 96.38 114 SER A N 1
ATOM 896 C CA . SER A 1 114 ? 7.172 -28.391 -29.938 1 96.38 114 SER A CA 1
ATOM 897 C C . SER A 1 114 ? 8.031 -27.641 -28.938 1 96.38 114 SER A C 1
ATOM 899 O O . SER A 1 114 ? 8.133 -28.031 -27.766 1 96.38 114 SER A O 1
ATOM 901 N N . ILE A 1 115 ? 8.625 -26.547 -29.391 1 96.12 115 ILE A N 1
ATOM 902 C CA . ILE A 1 115 ? 9.445 -25.719 -28.516 1 96.12 115 ILE A CA 1
ATOM 903 C C . ILE A 1 115 ? 8.57 -25.141 -27.406 1 96.12 115 ILE A C 1
ATOM 905 O O . ILE A 1 115 ? 8.953 -25.156 -26.234 1 96.12 115 ILE A O 1
ATOM 909 N N . VAL A 1 116 ? 7.426 -24.719 -27.75 1 93.56 116 VAL A N 1
ATOM 910 C CA . VAL A 1 116 ? 6.496 -24.172 -26.781 1 93.56 116 VAL A CA 1
ATOM 911 C C . VAL A 1 116 ? 6.074 -25.266 -25.797 1 93.56 116 VAL A C 1
ATOM 913 O O . VAL A 1 116 ? 6.031 -25.031 -24.578 1 93.56 116 VAL A O 1
ATOM 916 N N . GLN A 1 117 ? 5.855 -26.422 -26.297 1 94.31 117 GLN A N 1
ATOM 917 C CA . GLN A 1 117 ? 5.418 -27.531 -25.453 1 94.31 117 GLN A CA 1
ATOM 918 C C . GLN A 1 117 ? 6.496 -27.922 -24.438 1 94.31 117 GLN A C 1
ATOM 920 O O . GLN A 1 117 ? 6.195 -28.188 -23.281 1 94.31 117 GLN A O 1
ATOM 925 N N . VAL A 1 118 ? 7.684 -27.906 -24.922 1 96.44 118 VAL A N 1
ATOM 926 C CA . VAL A 1 118 ? 8.789 -28.25 -24.031 1 96.44 118 VAL A CA 1
ATOM 927 C C . VAL A 1 118 ? 8.93 -27.203 -22.938 1 96.44 118 VAL A C 1
ATOM 929 O O . VAL A 1 118 ? 9.266 -27.531 -21.797 1 96.44 118 VAL A O 1
ATOM 932 N N . SER A 1 119 ? 8.609 -26 -23.297 1 95.25 119 SER A N 1
ATOM 933 C CA . SER A 1 119 ? 8.734 -24.906 -22.328 1 95.25 119 SER A CA 1
ATOM 934 C C . SER A 1 119 ? 7.668 -25 -21.25 1 95.25 119 SER A C 1
ATOM 936 O O . SER A 1 119 ? 7.746 -24.297 -20.234 1 95.25 119 SER A O 1
ATOM 938 N N . LEU A 1 120 ? 6.688 -25.891 -21.391 1 94.94 120 LEU A N 1
ATOM 939 C CA . LEU A 1 120 ? 5.598 -26.094 -20.453 1 94.94 120 LEU A CA 1
ATOM 940 C C . LEU A 1 120 ? 5.859 -27.297 -19.562 1 94.94 120 LEU A C 1
ATOM 942 O O . LEU A 1 120 ? 4.957 -27.766 -18.859 1 94.94 120 LEU A O 1
ATOM 946 N N . LEU A 1 121 ? 7.031 -27.766 -19.562 1 96.44 121 LEU A N 1
ATOM 947 C CA . LEU A 1 121 ? 7.348 -29.031 -18.891 1 96.44 121 LEU A CA 1
ATOM 948 C C . LEU A 1 121 ? 6.973 -28.969 -17.422 1 96.44 121 LEU A C 1
ATOM 950 O O . LEU A 1 121 ? 6.375 -29.906 -16.891 1 96.44 121 LEU A O 1
ATOM 954 N N . LYS A 1 122 ? 7.281 -27.906 -16.734 1 96.31 122 LYS A N 1
ATOM 955 C CA . LYS A 1 122 ? 6.918 -27.781 -15.32 1 96.31 122 LYS A CA 1
ATOM 956 C C . LYS A 1 122 ? 5.402 -27.844 -15.133 1 96.31 122 LYS A C 1
ATOM 958 O O . LYS A 1 122 ? 4.91 -28.562 -14.258 1 96.31 122 LYS A O 1
ATOM 963 N N . THR A 1 123 ? 4.699 -27.125 -15.961 1 95.38 123 THR A N 1
ATOM 964 C CA . THR A 1 123 ? 3.242 -27.125 -15.906 1 95.38 123 THR A CA 1
ATOM 965 C C . THR A 1 123 ? 2.68 -28.516 -16.156 1 95.38 123 THR A C 1
ATOM 967 O O . THR A 1 123 ? 1.72 -28.938 -15.508 1 95.38 123 THR A O 1
ATOM 970 N N . MET A 1 124 ? 3.297 -29.219 -17.078 1 96.19 124 MET A N 1
ATOM 971 C CA . MET A 1 124 ? 2.844 -30.562 -17.391 1 96.19 124 MET A CA 1
ATOM 972 C C . MET A 1 124 ? 3.049 -31.5 -16.203 1 96.19 124 MET A C 1
ATOM 974 O O . MET A 1 124 ? 2.186 -32.312 -15.898 1 96.19 124 MET A O 1
ATOM 978 N N . VAL A 1 125 ? 4.145 -31.344 -15.586 1 97.31 125 VAL A N 1
ATOM 979 C CA . VAL A 1 125 ? 4.406 -32.156 -14.398 1 97.31 125 VAL A CA 1
ATOM 980 C C . VAL A 1 125 ? 3.348 -31.875 -13.336 1 97.31 125 VAL A C 1
ATOM 982 O O . VAL A 1 125 ? 2.74 -32.812 -12.797 1 97.31 125 VAL A O 1
ATOM 985 N N . LEU A 1 126 ? 3.061 -30.641 -13.109 1 97.06 126 LEU A N 1
ATOM 986 C CA . LEU A 1 126 ? 2.143 -30.219 -12.055 1 97.06 126 LEU A CA 1
ATOM 987 C C . LEU A 1 126 ? 0.696 -30.484 -12.453 1 97.06 126 LEU A C 1
ATOM 989 O O . LEU A 1 126 ? -0.202 -30.469 -11.609 1 97.06 126 LEU A O 1
ATOM 993 N N . SER A 1 127 ? 0.463 -30.766 -13.734 1 97.5 127 SER A N 1
ATOM 994 C CA . SER A 1 127 ? -0.894 -31.016 -14.211 1 97.5 127 SER A CA 1
ATOM 995 C C . SER A 1 127 ? -1.351 -32.438 -13.898 1 97.5 127 SER A C 1
ATOM 997 O O . SER A 1 127 ? -2.543 -32.719 -13.977 1 97.5 127 SER A O 1
ATOM 999 N N . PHE A 1 128 ? -0.411 -33.281 -13.523 1 98.38 128 PHE A N 1
ATOM 1000 C CA . PHE A 1 128 ? -0.718 -34.688 -13.344 1 98.38 128 PHE A CA 1
ATOM 1001 C C . PHE A 1 128 ? -1.736 -34.906 -12.227 1 98.38 128 PHE A C 1
ATOM 1003 O O . PHE A 1 128 ? -2.754 -35.562 -12.422 1 98.38 128 PHE A O 1
ATOM 1010 N N . PRO A 1 129 ? -1.551 -34.312 -11.031 1 98.31 129 PRO A N 1
ATOM 1011 C CA . PRO A 1 129 ? -2.568 -34.469 -9.992 1 98.31 129 PRO A CA 1
ATOM 1012 C C . PRO A 1 129 ? -3.934 -33.938 -10.414 1 98.31 129 PRO A C 1
ATOM 1014 O O . PRO A 1 129 ? -4.965 -34.469 -10.008 1 98.31 129 PRO A O 1
ATOM 1017 N N . PHE A 1 130 ? -3.955 -32.875 -11.195 1 98.5 130 PHE A N 1
ATOM 1018 C CA . PHE A 1 130 ? -5.207 -32.344 -11.727 1 98.5 130 PHE A CA 1
ATOM 1019 C C . PHE A 1 130 ? -5.871 -33.375 -12.656 1 98.5 130 PHE A C 1
ATOM 1021 O O . PHE A 1 130 ? -7.09 -33.562 -12.602 1 98.5 130 PHE A O 1
ATOM 1028 N N . HIS A 1 131 ? -5.039 -33.969 -13.492 1 97.94 131 HIS A N 1
ATOM 1029 C CA . HIS A 1 131 ? -5.531 -35 -14.398 1 97.94 131 HIS A CA 1
ATOM 1030 C C . HIS A 1 131 ? -6.203 -36.125 -13.617 1 97.94 131 HIS A C 1
ATOM 1032 O O . HIS A 1 131 ? -7.297 -36.562 -13.977 1 97.94 131 HIS A O 1
ATOM 1038 N N . LEU A 1 132 ? -5.57 -36.562 -12.586 1 98 132 LEU A N 1
ATOM 1039 C CA . LEU A 1 132 ? -6.141 -37.625 -11.742 1 98 132 LEU A CA 1
ATOM 1040 C C . LEU A 1 132 ? -7.461 -37.156 -11.125 1 98 132 LEU A C 1
ATOM 1042 O O . LEU A 1 132 ? -8.422 -37.938 -11.078 1 98 132 LEU A O 1
ATOM 1046 N N . ALA A 1 133 ? -7.508 -35.906 -10.695 1 98.19 133 ALA A N 1
ATOM 1047 C CA . ALA A 1 133 ? -8.719 -35.344 -10.094 1 98.19 133 ALA A CA 1
ATOM 1048 C C . ALA A 1 133 ? -9.844 -35.25 -11.117 1 98.19 133 ALA A C 1
ATOM 1050 O O . ALA A 1 133 ? -11.008 -35.5 -10.789 1 98.19 133 ALA A O 1
ATOM 1051 N N . PHE A 1 134 ? -9.5 -34.906 -12.367 1 97.88 134 PHE A N 1
ATOM 1052 C CA . PHE A 1 134 ? -10.5 -34.875 -13.43 1 97.88 134 PHE A CA 1
ATOM 1053 C C . PHE A 1 134 ? -11.094 -36.25 -13.664 1 97.88 134 PHE A C 1
ATOM 1055 O O . PHE A 1 134 ? -12.305 -36.375 -13.852 1 97.88 134 PHE A O 1
ATOM 1062 N N . GLN A 1 135 ? -10.219 -37.25 -13.648 1 96.5 135 GLN A N 1
ATOM 1063 C CA . GLN A 1 135 ? -10.672 -38.625 -13.828 1 96.5 135 GLN A CA 1
ATOM 1064 C C . GLN A 1 135 ? -11.57 -39.062 -12.672 1 96.5 135 GLN A C 1
ATOM 1066 O O . GLN A 1 135 ? -12.602 -39.688 -12.891 1 96.5 135 GLN A O 1
ATOM 1071 N N . GLU A 1 136 ? -11.188 -38.688 -11.492 1 96.88 136 GLU A N 1
ATOM 1072 C CA . GLU A 1 136 ? -12 -39 -10.32 1 96.88 136 GLU A CA 1
ATOM 1073 C C . GLU A 1 136 ? -13.367 -38.312 -10.391 1 96.88 136 GLU A C 1
ATOM 1075 O O . GLU A 1 136 ? -14.391 -38.938 -10.07 1 96.88 136 GLU A O 1
ATOM 1080 N N . PHE A 1 137 ? -13.359 -37.125 -10.789 1 97.31 137 PHE A N 1
ATOM 1081 C CA . PHE A 1 137 ? -14.609 -36.406 -10.953 1 97.31 137 PHE A CA 1
ATOM 1082 C C . PHE A 1 137 ? -15.523 -37.125 -11.938 1 97.31 137 PHE A C 1
ATOM 1084 O O . PHE A 1 137 ? -16.719 -37.281 -11.68 1 97.31 137 PHE A O 1
ATOM 1091 N N . ALA A 1 138 ? -14.953 -37.531 -13.07 1 96.31 138 ALA A N 1
ATOM 1092 C CA . ALA A 1 138 ? -15.727 -38.219 -14.109 1 96.31 138 ALA A CA 1
ATOM 1093 C C . ALA A 1 138 ? -16.391 -39.469 -13.562 1 96.31 138 ALA A C 1
ATOM 1095 O O . ALA A 1 138 ? -17.484 -39.844 -13.992 1 96.31 138 ALA A O 1
ATOM 1096 N N . GLN A 1 139 ? -15.773 -40.062 -12.578 1 95.75 139 GLN A N 1
ATOM 1097 C CA . GLN A 1 139 ? -16.328 -41.281 -11.953 1 95.75 139 GLN A CA 1
ATOM 1098 C C . GLN A 1 139 ? -17.391 -40.906 -10.914 1 95.75 139 GLN A C 1
ATOM 1100 O O . GLN A 1 139 ? -18.484 -41.5 -10.898 1 95.75 139 GLN A O 1
ATOM 1105 N N . LEU A 1 140 ? -17.141 -39.875 -10.172 1 95.69 140 LEU A N 1
ATOM 1106 C CA . LEU A 1 140 ? -18 -39.5 -9.055 1 95.69 140 LEU A CA 1
ATOM 1107 C C . LEU A 1 140 ? -19.281 -38.844 -9.555 1 95.69 140 LEU A C 1
ATOM 1109 O O . LEU A 1 140 ? -20.328 -39 -8.93 1 95.69 140 LEU A O 1
ATOM 1113 N N . CYS A 1 141 ? -19.109 -38.156 -10.672 1 93.31 141 CYS A N 1
ATOM 1114 C CA . CYS A 1 141 ? -20.25 -37.375 -11.133 1 93.31 141 CYS A CA 1
ATOM 1115 C C . CYS A 1 141 ? -21.344 -38.312 -11.68 1 93.31 141 CYS A C 1
ATOM 1117 O O . CYS A 1 141 ? -22.484 -37.875 -11.867 1 93.31 141 CYS A O 1
ATOM 1119 N N . THR A 1 142 ? -21.062 -39.594 -11.945 1 93.38 142 THR A N 1
ATOM 1120 C CA . THR A 1 142 ? -22.031 -40.562 -12.469 1 93.38 142 THR A CA 1
ATOM 1121 C C . THR A 1 142 ? -22.766 -41.25 -11.328 1 93.38 142 THR A C 1
ATOM 1123 O O . THR A 1 142 ? -23.781 -41.938 -11.555 1 93.38 142 THR A O 1
ATOM 1126 N N . LEU A 1 143 ? -22.312 -41.062 -10.141 1 90.81 143 LEU A N 1
ATOM 1127 C CA . LEU A 1 143 ? -22.953 -41.688 -8.992 1 90.81 143 LEU A CA 1
ATOM 1128 C C . LEU A 1 143 ? -24.25 -41 -8.625 1 90.81 143 LEU A C 1
ATOM 1130 O O . LEU A 1 143 ? -24.406 -39.781 -8.875 1 90.81 143 LEU A O 1
ATOM 1134 N N . PRO A 1 144 ? -25.188 -41.812 -8.133 1 89.19 144 PRO A N 1
ATOM 1135 C CA . PRO A 1 144 ? -26.438 -41.156 -7.715 1 89.19 144 PRO A CA 1
ATOM 1136 C C . PRO A 1 144 ? -26.25 -40.156 -6.582 1 89.19 144 PRO A C 1
ATOM 1138 O O . PRO A 1 144 ? -25.5 -40.438 -5.637 1 89.19 144 PRO A O 1
ATOM 1141 N N . ILE A 1 145 ? -26.844 -39.062 -6.781 1 84.44 145 ILE A N 1
ATOM 1142 C CA . ILE A 1 145 ? -26.75 -38 -5.781 1 84.44 145 ILE A CA 1
ATOM 1143 C C . ILE A 1 145 ? -27.484 -38.438 -4.512 1 84.44 145 ILE A C 1
ATOM 1145 O O . ILE A 1 145 ? -28.609 -38.906 -4.57 1 84.44 145 ILE A O 1
ATOM 1149 N N . PRO A 1 146 ? -26.828 -38.281 -3.416 1 86.44 146 PRO A N 1
ATOM 1150 C CA . PRO A 1 146 ? -27.484 -38.625 -2.164 1 86.44 146 PRO A CA 1
ATOM 1151 C C . PRO A 1 146 ? -28.812 -37.906 -1.971 1 86.44 146 PRO A C 1
ATOM 1153 O O . PRO A 1 146 ? -29.016 -36.812 -2.506 1 86.44 146 PRO A O 1
ATOM 1156 N N . GLU A 1 147 ? -29.734 -38.5 -1.249 1 85.75 147 GLU A N 1
ATOM 1157 C CA . GLU A 1 147 ? -31.078 -37.969 -1.021 1 85.75 147 GLU A CA 1
ATOM 1158 C C . GLU A 1 147 ? -31.016 -36.625 -0.276 1 85.75 147 GLU A C 1
ATOM 1160 O O . GLU A 1 147 ? -31.875 -35.781 -0.473 1 85.75 147 GLU A O 1
ATOM 1165 N N . ASP A 1 148 ? -29.938 -36.438 0.509 1 87.69 148 ASP A N 1
ATOM 1166 C CA . ASP A 1 148 ? -29.844 -35.25 1.328 1 87.69 148 ASP A CA 1
ATOM 1167 C C . ASP A 1 148 ? -29.203 -34.094 0.55 1 87.69 148 ASP A C 1
ATOM 1169 O O . ASP A 1 148 ? -29.094 -32.969 1.06 1 87.69 148 ASP A O 1
ATOM 1173 N N . GLY A 1 149 ? -28.812 -34.375 -0.623 1 81.31 149 GLY A N 1
ATOM 1174 C CA . GLY A 1 149 ? -28.266 -33.344 -1.481 1 81.31 149 GLY A CA 1
ATOM 1175 C C . GLY A 1 149 ? -26.797 -33.062 -1.222 1 81.31 149 GLY A C 1
ATOM 1176 O O . GLY A 1 149 ? -26.234 -32.125 -1.789 1 81.31 149 GLY A O 1
ATOM 1177 N N . SER A 1 150 ? -26.234 -33.875 -0.334 1 85.19 150 SER A N 1
ATOM 1178 C CA . SER A 1 150 ? -24.828 -33.656 0.013 1 85.19 150 SER A CA 1
ATOM 1179 C C . SER A 1 150 ? -23.906 -34.125 -1.105 1 85.19 150 SER A C 1
ATOM 1181 O O . SER A 1 150 ? -24.281 -34.969 -1.906 1 85.19 150 SER A O 1
ATOM 1183 N N . SER A 1 151 ? -22.781 -33.438 -1.233 1 87.81 151 SER A N 1
ATOM 1184 C CA . SER A 1 151 ? -21.812 -33.844 -2.234 1 87.81 151 SER A CA 1
ATOM 1185 C C . SER A 1 151 ? -21.062 -35.094 -1.81 1 87.81 151 SER A C 1
ATOM 1187 O O . SER A 1 151 ? -20.984 -35.406 -0.618 1 87.81 151 SER A O 1
ATOM 1189 N N . ILE A 1 152 ? -20.719 -35.875 -2.775 1 90.75 152 ILE A N 1
ATOM 1190 C CA . ILE A 1 152 ? -19.891 -37.062 -2.561 1 90.75 152 ILE A CA 1
ATOM 1191 C C . ILE A 1 152 ? -18.422 -36.719 -2.803 1 90.75 152 ILE A C 1
ATOM 1193 O O . ILE A 1 152 ? -18.016 -36.469 -3.941 1 90.75 152 ILE A O 1
ATOM 1197 N N . ASP A 1 153 ? -17.703 -36.781 -1.773 1 90.31 153 ASP A N 1
ATOM 1198 C CA . ASP A 1 153 ? -16.297 -36.406 -1.868 1 90.31 153 ASP A CA 1
ATOM 1199 C C . ASP A 1 153 ? -15.414 -37.625 -2.131 1 90.31 153 ASP A C 1
ATOM 1201 O O . ASP A 1 153 ? -15.695 -38.719 -1.626 1 90.31 153 ASP A O 1
ATOM 1205 N N . SER A 1 154 ? -14.383 -37.312 -2.936 1 92.38 154 SER A N 1
ATOM 1206 C CA . SER A 1 154 ? -13.359 -38.344 -3.105 1 92.38 154 SER A CA 1
ATOM 1207 C C . SER A 1 154 ? -12.656 -38.656 -1.786 1 92.38 154 SER A C 1
ATOM 1209 O O . SER A 1 154 ? -12.523 -37.781 -0.929 1 92.38 154 SER A O 1
ATOM 1211 N N . LYS A 1 155 ? -12.234 -39.875 -1.649 1 88.88 155 LYS A N 1
ATOM 1212 C CA . LYS A 1 155 ? -11.453 -40.25 -0.478 1 88.88 155 LYS A CA 1
ATOM 1213 C C . LYS A 1 155 ? -10 -39.812 -0.62 1 88.88 155 LYS A C 1
ATOM 1215 O O . LYS A 1 155 ? -9.258 -39.781 0.363 1 88.88 155 LYS A O 1
ATOM 1220 N N . THR A 1 156 ? -9.656 -39.469 -1.781 1 92.88 156 THR A N 1
ATOM 1221 C CA . THR A 1 156 ? -8.266 -39.156 -2.061 1 92.88 156 THR A CA 1
ATOM 1222 C C . THR A 1 156 ? -8.055 -37.625 -2.014 1 92.88 156 THR A C 1
ATOM 1224 O O . THR A 1 156 ? -8.844 -36.875 -2.572 1 92.88 156 THR A O 1
ATOM 1227 N N . LEU A 1 157 ? -7.094 -37.25 -1.266 1 95.06 157 LEU A N 1
ATOM 1228 C CA . LEU A 1 157 ? -6.578 -35.875 -1.257 1 95.06 157 LEU A CA 1
ATOM 1229 C C . LEU A 1 157 ? -5.164 -35.812 -1.821 1 95.06 157 LEU A C 1
ATOM 1231 O O . LEU A 1 157 ? -4.25 -36.438 -1.271 1 95.06 157 LEU A O 1
ATOM 1235 N N . TYR A 1 158 ? -5.008 -35.156 -2.926 1 96.81 158 TYR A N 1
ATOM 1236 C CA . TYR A 1 158 ? -3.672 -35 -3.49 1 96.81 158 TYR A CA 1
ATOM 1237 C C . TYR A 1 158 ? -2.939 -33.844 -2.84 1 96.81 158 TYR A C 1
ATOM 1239 O O . TYR A 1 158 ? -3.43 -32.688 -2.852 1 96.81 158 TYR A O 1
ATOM 1247 N N . ALA A 1 159 ? -1.871 -34.062 -2.207 1 95.75 159 ALA A N 1
ATOM 1248 C CA . ALA A 1 159 ? -1.035 -33.031 -1.6 1 95.75 159 ALA A CA 1
ATOM 1249 C C . ALA A 1 159 ? 0.252 -32.844 -2.395 1 95.75 159 ALA A C 1
ATOM 1251 O O . ALA A 1 159 ? 1.021 -33.781 -2.59 1 95.75 159 ALA A O 1
ATOM 1252 N N . ILE A 1 160 ? 0.487 -31.672 -2.889 1 96.94 160 ILE A N 1
ATOM 1253 C CA . ILE A 1 160 ? 1.656 -31.391 -3.711 1 96.94 160 ILE A CA 1
ATOM 1254 C C . ILE A 1 160 ? 2.605 -30.469 -2.947 1 96.94 160 ILE A C 1
ATOM 1256 O O . ILE A 1 160 ? 2.244 -29.344 -2.604 1 96.94 160 ILE A O 1
ATOM 1260 N N . GLN A 1 161 ? 3.777 -30.938 -2.707 1 95.75 161 GLN A N 1
ATOM 1261 C CA . GLN A 1 161 ? 4.805 -30.188 -1.994 1 95.75 161 GLN A CA 1
ATOM 1262 C C . GLN A 1 161 ? 5.758 -29.5 -2.967 1 95.75 161 GLN A C 1
ATOM 1264 O O . GLN A 1 161 ? 6.859 -29.984 -3.215 1 95.75 161 GLN A O 1
ATOM 1269 N N . HIS A 1 162 ? 5.324 -28.375 -3.41 1 93.62 162 HIS A N 1
ATOM 1270 C CA . HIS A 1 162 ? 6.09 -27.688 -4.449 1 93.62 162 HIS A CA 1
ATOM 1271 C C . HIS A 1 162 ? 7.059 -26.688 -3.846 1 93.62 162 HIS A C 1
ATOM 1273 O O . HIS A 1 162 ? 7.918 -26.141 -4.547 1 93.62 162 HIS A O 1
ATOM 1279 N N . ARG A 1 163 ? 6.918 -26.359 -2.539 1 92.75 163 ARG A N 1
ATOM 1280 C CA . ARG A 1 163 ? 7.809 -25.469 -1.807 1 92.75 163 ARG A CA 1
ATOM 1281 C C . ARG A 1 163 ? 8.078 -25.984 -0.401 1 92.75 163 ARG A C 1
ATOM 1283 O O . ARG A 1 163 ? 7.43 -26.938 0.049 1 92.75 163 ARG A O 1
ATOM 1290 N N . ASP A 1 164 ? 9.016 -25.375 0.331 1 88.31 164 ASP A N 1
ATOM 1291 C CA . ASP A 1 164 ? 9.422 -25.844 1.649 1 88.31 164 ASP A CA 1
ATOM 1292 C C . ASP A 1 164 ? 8.312 -25.641 2.676 1 88.31 164 ASP A C 1
ATOM 1294 O O . ASP A 1 164 ? 7.988 -26.547 3.445 1 88.31 164 ASP A O 1
ATOM 1298 N N . ASP A 1 165 ? 7.637 -24.484 2.672 1 87.75 165 ASP A N 1
ATOM 1299 C CA . ASP A 1 165 ? 6.711 -24.188 3.756 1 87.75 165 ASP A CA 1
ATOM 1300 C C . ASP A 1 165 ? 5.281 -24.031 3.232 1 87.75 165 ASP A C 1
ATOM 1302 O O . ASP A 1 165 ? 4.375 -23.672 3.984 1 87.75 165 ASP A O 1
ATOM 1306 N N . GLU A 1 166 ? 5.133 -24.344 1.95 1 92.88 166 GLU A N 1
ATOM 1307 C CA . GLU A 1 166 ? 3.814 -24.203 1.342 1 92.88 166 GLU A CA 1
ATOM 1308 C C . GLU A 1 166 ? 3.502 -25.375 0.424 1 92.88 166 GLU A C 1
ATOM 1310 O O . GLU A 1 166 ? 4.406 -25.953 -0.177 1 92.88 166 GLU A O 1
ATOM 1315 N N . GLN A 1 167 ? 2.328 -25.781 0.385 1 95.06 167 GLN A N 1
ATOM 1316 C CA . GLN A 1 167 ? 1.842 -26.812 -0.519 1 95.06 167 GLN A CA 1
ATOM 1317 C C . GLN A 1 167 ? 0.427 -26.5 -1 1 95.06 167 GLN A C 1
ATOM 1319 O O . GLN A 1 167 ? -0.208 -25.562 -0.515 1 95.06 167 GLN A O 1
ATOM 1324 N N . PHE A 1 168 ? 0.006 -27.156 -2.014 1 96.69 168 PHE A N 1
ATOM 1325 C CA . PHE A 1 168 ? -1.396 -27.047 -2.396 1 96.69 168 PHE A CA 1
ATOM 1326 C C . PHE A 1 168 ? -2.041 -28.422 -2.521 1 96.69 168 PHE A C 1
ATOM 1328 O O . PHE A 1 168 ? -1.345 -29.438 -2.57 1 96.69 168 PHE A O 1
ATOM 1335 N N . PHE A 1 169 ? -3.354 -28.422 -2.469 1 97 169 PHE A N 1
ATOM 1336 C CA . PHE A 1 169 ? -4.145 -29.641 -2.393 1 97 169 PHE A CA 1
ATOM 1337 C C . PHE A 1 169 ? -5.238 -29.641 -3.455 1 97 169 PHE A C 1
ATOM 1339 O O . PHE A 1 169 ? -5.754 -28.594 -3.824 1 97 169 PHE A O 1
ATOM 1346 N N . ILE A 1 170 ? -5.52 -30.812 -3.906 1 98.12 170 ILE A N 1
ATOM 1347 C CA . ILE A 1 170 ? -6.605 -31 -4.863 1 98.12 170 ILE A CA 1
ATOM 1348 C C . ILE A 1 170 ? -7.531 -32.125 -4.383 1 98.12 170 ILE A C 1
ATOM 1350 O O . ILE A 1 170 ? -7.07 -33.188 -4.004 1 98.12 170 ILE A O 1
ATOM 1354 N N . LYS A 1 171 ? -8.812 -31.812 -4.375 1 97.06 171 LYS A N 1
ATOM 1355 C CA . LYS A 1 171 ? -9.812 -32.812 -3.98 1 97.06 171 LYS A CA 1
ATOM 1356 C C . LYS A 1 171 ? -11.016 -32.75 -4.914 1 97.06 171 LYS A C 1
ATOM 1358 O O . LYS A 1 171 ? -11.586 -31.703 -5.164 1 97.06 171 LYS A O 1
ATOM 1363 N N . ALA A 1 172 ? -11.375 -33.938 -5.422 1 97.38 172 ALA A N 1
ATOM 1364 C CA . ALA A 1 172 ? -12.531 -34.031 -6.312 1 97.38 172 ALA A CA 1
ATOM 1365 C C . ALA A 1 172 ? -13.789 -34.406 -5.539 1 97.38 172 ALA A C 1
ATOM 1367 O O . ALA A 1 172 ? -13.719 -35.094 -4.531 1 97.38 172 ALA A O 1
ATOM 1368 N N . SER A 1 173 ? -14.844 -33.844 -5.938 1 96.12 173 SER A N 1
ATOM 1369 C CA . SER A 1 173 ? -16.203 -34.219 -5.531 1 96.12 173 SER A CA 1
ATOM 1370 C C . SER A 1 173 ? -17.078 -34.531 -6.742 1 96.12 173 SER A C 1
ATOM 1372 O O . SER A 1 173 ? -16.609 -34.469 -7.883 1 96.12 173 SER A O 1
ATOM 1374 N N . ASN A 1 174 ? -18.344 -34.906 -6.461 1 95.88 174 ASN A N 1
ATOM 1375 C CA . ASN A 1 174 ? -19.234 -35.281 -7.555 1 95.88 174 ASN A CA 1
ATOM 1376 C C . ASN A 1 174 ? -19.688 -34.062 -8.352 1 95.88 174 ASN A C 1
ATOM 1378 O O . ASN A 1 174 ? -20.188 -34.188 -9.469 1 95.88 174 ASN A O 1
ATOM 1382 N N . ASP A 1 175 ? -19.516 -32.875 -7.773 1 94.94 175 ASP A N 1
ATOM 1383 C CA . ASP A 1 175 ? -20.062 -31.703 -8.461 1 94.94 175 ASP A CA 1
ATOM 1384 C C . ASP A 1 175 ? -18.984 -30.641 -8.68 1 94.94 175 ASP A C 1
ATOM 1386 O O . ASP A 1 175 ? -19.219 -29.656 -9.391 1 94.94 175 ASP A O 1
ATOM 1390 N N . ARG A 1 176 ? -17.844 -30.828 -8.039 1 96.5 176 ARG A N 1
ATOM 1391 C CA . ARG A 1 176 ? -16.828 -29.797 -8.141 1 96.5 176 ARG A CA 1
ATOM 1392 C C . ARG A 1 176 ? -15.438 -30.359 -7.859 1 96.5 176 ARG A C 1
ATOM 1394 O O . ARG A 1 176 ? -15.305 -31.5 -7.41 1 96.5 176 ARG A O 1
ATOM 1401 N N . ILE A 1 177 ? -14.414 -29.625 -8.164 1 97.81 177 ILE A N 1
ATOM 1402 C CA . ILE A 1 177 ? -13.031 -29.891 -7.758 1 97.81 177 ILE A CA 1
ATOM 1403 C C . ILE A 1 177 ? -12.516 -28.703 -6.934 1 97.81 177 ILE A C 1
ATOM 1405 O O . ILE A 1 177 ? -12.633 -27.547 -7.348 1 97.81 177 ILE A O 1
ATOM 1409 N N . THR A 1 178 ? -12 -29.016 -5.785 1 97.81 178 THR A N 1
ATOM 1410 C CA . THR A 1 178 ? -11.492 -27.984 -4.887 1 97.81 178 THR A CA 1
ATOM 1411 C C . THR A 1 178 ? -9.969 -27.969 -4.891 1 97.81 178 THR A C 1
ATOM 1413 O O . THR A 1 178 ? -9.328 -29.016 -4.742 1 97.81 178 THR A O 1
ATOM 1416 N N . VAL A 1 179 ? -9.414 -26.844 -5.172 1 98.12 179 VAL A N 1
ATOM 1417 C CA . VAL A 1 179 ? -7.977 -26.625 -5.098 1 98.12 179 VAL A CA 1
ATOM 1418 C C . VAL A 1 179 ? -7.648 -25.672 -3.947 1 98.12 179 VAL A C 1
ATOM 1420 O O . VAL A 1 179 ? -8.156 -24.562 -3.896 1 98.12 179 VAL A O 1
ATOM 1423 N N . ILE A 1 180 ? -6.812 -26.078 -3.021 1 97.56 180 ILE A N 1
ATOM 1424 C CA . ILE A 1 180 ? -6.516 -25.297 -1.826 1 97.56 180 ILE A CA 1
ATOM 1425 C C . ILE A 1 180 ? -5.023 -24.969 -1.784 1 97.56 180 ILE A C 1
ATOM 1427 O O . ILE A 1 180 ? -4.184 -25.875 -1.781 1 97.56 180 ILE A O 1
ATOM 1431 N N . PHE A 1 181 ? -4.68 -23.734 -1.746 1 97.25 181 PHE A N 1
ATOM 1432 C CA . PHE A 1 181 ? -3.299 -23.281 -1.61 1 97.25 181 PHE A CA 1
ATOM 1433 C C . PHE A 1 181 ? -3.008 -22.859 -0.176 1 97.25 181 PHE A C 1
ATOM 1435 O O . PHE A 1 181 ? -3.773 -22.094 0.418 1 97.25 181 PHE A O 1
ATOM 1442 N N . GLU A 1 182 ? -1.934 -23.359 0.296 1 95.31 182 GLU A N 1
ATOM 1443 C CA . GLU A 1 182 ? -1.364 -22.812 1.529 1 95.31 182 GLU A CA 1
ATOM 1444 C C . GLU A 1 182 ? -0.329 -21.734 1.235 1 95.31 182 GLU A C 1
ATOM 1446 O O . GLU A 1 182 ? 0.554 -21.922 0.396 1 95.31 182 GLU A O 1
ATOM 1451 N N . THR A 1 183 ? -0.486 -20.609 1.899 1 94.81 183 THR A N 1
ATOM 1452 C CA . THR A 1 183 ? 0.518 -19.578 1.71 1 94.81 183 THR A CA 1
ATOM 1453 C C . THR A 1 183 ? 0.943 -18.984 3.051 1 94.81 183 THR A C 1
ATOM 1455 O O . THR A 1 183 ? 0.155 -18.938 3.996 1 94.81 183 THR A O 1
ATOM 1458 N N . VAL A 1 184 ? 2.15 -18.547 3.113 1 94.44 184 VAL A N 1
ATOM 1459 C CA . VAL A 1 184 ? 2.725 -17.969 4.32 1 94.44 184 VAL A CA 1
ATOM 1460 C C . VAL A 1 184 ? 3.232 -16.562 4.016 1 94.44 184 VAL A C 1
ATOM 1462 O O . VAL A 1 184 ? 3.938 -16.344 3.027 1 94.44 184 VAL A O 1
ATOM 1465 N N . PHE A 1 185 ? 2.818 -15.625 4.879 1 93.44 185 PHE A N 1
ATOM 1466 C CA . PHE A 1 185 ? 3.293 -14.25 4.727 1 93.44 185 PHE A CA 1
ATOM 1467 C C . PHE A 1 185 ? 4.535 -14.016 5.574 1 93.44 185 PHE A C 1
ATOM 1469 O O . PHE A 1 185 ? 4.633 -14.508 6.699 1 93.44 185 PHE A O 1
ATOM 1476 N N . GLN A 1 186 ? 5.441 -13.219 5.105 1 89.62 186 GLN A N 1
ATOM 1477 C CA . GLN A 1 186 ? 6.75 -13.047 5.723 1 89.62 186 GLN A CA 1
ATOM 1478 C C . GLN A 1 186 ? 6.691 -12.031 6.859 1 89.62 186 GLN A C 1
ATOM 1480 O O . GLN A 1 186 ? 7.418 -12.148 7.848 1 89.62 186 GLN A O 1
ATOM 1485 N N . ASP A 1 187 ? 5.938 -10.914 6.703 1 90.81 187 ASP A N 1
ATOM 1486 C CA . ASP A 1 187 ? 5.852 -9.859 7.707 1 90.81 187 ASP A CA 1
ATOM 1487 C C . ASP A 1 187 ? 4.453 -9.242 7.738 1 90.81 187 ASP A C 1
ATOM 1489 O O . ASP A 1 187 ? 3.562 -9.68 7.008 1 90.81 187 ASP A O 1
ATOM 1493 N N . GLU A 1 188 ? 4.34 -8.32 8.578 1 89.06 188 GLU A N 1
ATOM 1494 C CA . GLU A 1 188 ? 3.027 -7.723 8.797 1 89.06 188 GLU A CA 1
ATOM 1495 C C . GLU A 1 188 ? 2.557 -6.957 7.566 1 89.06 188 GLU A C 1
ATOM 1497 O O . GLU A 1 188 ? 1.362 -6.938 7.258 1 89.06 188 GLU A O 1
ATOM 1502 N N . THR A 1 189 ? 3.445 -6.387 6.93 1 91.31 189 THR A N 1
ATOM 1503 C CA . THR A 1 189 ? 3.088 -5.652 5.719 1 91.31 189 THR A CA 1
ATOM 1504 C C . THR A 1 189 ? 2.549 -6.605 4.652 1 91.31 189 THR A C 1
ATOM 1506 O O . THR A 1 189 ? 1.509 -6.34 4.047 1 91.31 189 THR A O 1
ATOM 1509 N N . ASP A 1 190 ? 3.191 -7.73 4.512 1 94 190 ASP A N 1
ATOM 1510 C CA . ASP A 1 190 ? 2.744 -8.734 3.553 1 94 190 ASP A CA 1
ATOM 1511 C C . ASP A 1 190 ? 1.368 -9.281 3.926 1 94 190 ASP A C 1
ATOM 1513 O O . ASP A 1 190 ? 0.532 -9.516 3.053 1 94 190 ASP A O 1
ATOM 1517 N N . LYS A 1 191 ? 1.229 -9.438 5.137 1 93.31 191 LYS A N 1
ATOM 1518 C CA . LYS A 1 191 ? -0.047 -9.953 5.625 1 93.31 191 LYS A CA 1
ATOM 1519 C C . LYS A 1 191 ? -1.195 -9.016 5.262 1 93.31 191 LYS A C 1
ATOM 1521 O O . LYS A 1 191 ? -2.23 -9.461 4.762 1 93.31 191 LYS A O 1
ATOM 1526 N N . VAL A 1 192 ? -1.015 -7.789 5.473 1 91.88 192 VAL A N 1
ATOM 1527 C CA . VAL A 1 192 ? -2.061 -6.801 5.223 1 91.88 192 VAL A CA 1
ATOM 1528 C C . VAL A 1 192 ? -2.303 -6.676 3.719 1 91.88 192 VAL A C 1
ATOM 1530 O O . VAL A 1 192 ? -3.449 -6.672 3.268 1 91.88 192 VAL A O 1
ATOM 1533 N N . LEU A 1 193 ? -1.221 -6.574 2.938 1 92.81 193 LEU A N 1
ATOM 1534 C CA . LEU A 1 193 ? -1.348 -6.504 1.486 1 92.81 193 LEU A CA 1
ATOM 1535 C C . LEU A 1 193 ? -2.01 -7.762 0.937 1 92.81 193 LEU A C 1
ATOM 1537 O O . LEU A 1 193 ? -2.867 -7.684 0.053 1 92.81 193 LEU A O 1
ATOM 1541 N N . GLY A 1 194 ? -1.537 -8.898 1.449 1 95.19 194 GLY A N 1
ATOM 1542 C CA . GLY A 1 194 ? -2.141 -10.156 1.045 1 95.19 194 GLY A CA 1
ATOM 1543 C C . GLY A 1 194 ? -3.631 -10.219 1.325 1 95.19 194 GLY A C 1
ATOM 1544 O O . GLY A 1 194 ? -4.406 -10.688 0.487 1 95.19 194 GLY A O 1
ATOM 1545 N N . LYS A 1 195 ? -3.986 -9.766 2.475 1 92.94 195 LYS A N 1
ATOM 1546 C CA . LYS A 1 195 ? -5.398 -9.75 2.846 1 92.94 195 LYS A CA 1
ATOM 1547 C C . LYS A 1 195 ? -6.215 -8.914 1.872 1 92.94 195 LYS A C 1
ATOM 1549 O O . LYS A 1 195 ? -7.289 -9.328 1.43 1 92.94 195 LYS A O 1
ATOM 1554 N N . VAL A 1 196 ? -5.715 -7.766 1.599 1 91.19 196 VAL A N 1
ATOM 1555 C CA . VAL A 1 196 ? -6.406 -6.887 0.662 1 91.19 196 VAL A CA 1
ATOM 1556 C C . VAL A 1 196 ? -6.512 -7.566 -0.702 1 91.19 196 VAL A C 1
ATOM 1558 O O . VAL A 1 196 ? -7.582 -7.566 -1.319 1 91.19 196 VAL A O 1
ATOM 1561 N N . PHE A 1 197 ? -5.477 -8.164 -1.161 1 94.31 197 PHE A N 1
ATOM 1562 C CA . PHE A 1 197 ? -5.445 -8.852 -2.445 1 94.31 197 PHE A CA 1
ATOM 1563 C C . PHE A 1 197 ? -6.457 -9.992 -2.475 1 94.31 197 PHE A C 1
ATOM 1565 O O . PHE A 1 197 ? -7.238 -10.109 -3.42 1 94.31 197 PHE A O 1
ATOM 1572 N N . LEU A 1 198 ? -6.441 -10.727 -1.474 1 95.31 198 LEU A N 1
ATOM 1573 C CA . LEU A 1 198 ? -7.316 -11.891 -1.391 1 95.31 198 LEU A CA 1
ATOM 1574 C C . LEU A 1 198 ? -8.781 -11.461 -1.304 1 95.31 198 LEU A C 1
ATOM 1576 O O . LEU A 1 198 ? -9.656 -12.125 -1.864 1 95.31 198 LEU A O 1
ATOM 1580 N N . GLN A 1 199 ? -9.008 -10.367 -0.598 1 92.88 199 GLN A N 1
ATOM 1581 C CA . GLN A 1 199 ? -10.367 -9.844 -0.533 1 92.88 199 GLN A CA 1
ATOM 1582 C C . GLN A 1 199 ? -10.875 -9.453 -1.919 1 92.88 199 GLN A C 1
ATOM 1584 O O . GLN A 1 199 ? -12.055 -9.656 -2.234 1 92.88 199 GLN A O 1
ATOM 1589 N N . GLU A 1 200 ? -10.008 -8.953 -2.703 1 92 200 GLU A N 1
ATOM 1590 C CA . GLU A 1 200 ? -10.375 -8.609 -4.074 1 92 200 GLU A CA 1
ATOM 1591 C C . GLU A 1 200 ? -10.695 -9.859 -4.887 1 92 200 GLU A C 1
ATOM 1593 O O . GLU A 1 200 ? -11.555 -9.828 -5.77 1 92 200 GLU A O 1
ATOM 1598 N N . PHE A 1 201 ? -10.023 -10.977 -4.594 1 91.81 201 PHE A N 1
ATOM 1599 C CA . PHE A 1 201 ? -10.336 -12.242 -5.234 1 91.81 201 PHE A CA 1
ATOM 1600 C C . PHE A 1 201 ? -11.742 -12.711 -4.855 1 91.81 201 PHE A C 1
ATOM 1602 O O . PHE A 1 201 ? -12.516 -13.125 -5.719 1 91.81 201 PHE A O 1
ATOM 1609 N N . VAL A 1 202 ? -12.008 -12.625 -3.607 1 91.69 202 VAL A N 1
ATOM 1610 C CA . VAL A 1 202 ? -13.281 -13.094 -3.076 1 91.69 202 VAL A CA 1
ATOM 1611 C C . VAL A 1 202 ? -14.422 -12.266 -3.662 1 91.69 202 VAL A C 1
ATOM 1613 O O . VAL A 1 202 ? -15.461 -12.812 -4.043 1 91.69 202 VAL A O 1
ATOM 1616 N N . ASP A 1 203 ? -14.18 -11.023 -3.859 1 90.88 203 ASP A N 1
ATOM 1617 C CA . ASP A 1 203 ? -15.242 -10.109 -4.266 1 90.88 203 ASP A CA 1
ATOM 1618 C C . ASP A 1 203 ? -15.312 -9.984 -5.789 1 90.88 203 ASP A C 1
ATOM 1620 O O . ASP A 1 203 ? -16.203 -9.336 -6.324 1 90.88 203 ASP A O 1
ATOM 1624 N N . ALA A 1 204 ? -14.438 -10.641 -6.414 1 86.88 204 ALA A N 1
ATOM 1625 C CA . ALA A 1 204 ? -14.266 -10.422 -7.848 1 86.88 204 ALA A CA 1
ATOM 1626 C C . ALA A 1 204 ? -15.555 -10.727 -8.609 1 86.88 204 ALA A C 1
ATOM 1628 O O . ALA A 1 204 ? -16 -9.93 -9.438 1 86.88 204 ALA A O 1
ATOM 1629 N N . ARG A 1 205 ? -16.203 -11.836 -8.289 1 84.5 205 ARG A N 1
ATOM 1630 C CA . ARG A 1 205 ? -17.406 -12.273 -9 1 84.5 205 ARG A CA 1
ATOM 1631 C C . ARG A 1 205 ? -18.578 -11.336 -8.734 1 84.5 205 ARG A C 1
ATOM 1633 O O . ARG A 1 205 ? -19.391 -11.086 -9.633 1 84.5 205 ARG A O 1
ATOM 1640 N N . LYS A 1 206 ? -18.625 -10.852 -7.586 1 86.25 206 LYS A N 1
ATOM 1641 C CA . LYS A 1 206 ? -19.719 -9.969 -7.191 1 86.25 206 LYS A CA 1
ATOM 1642 C C . LYS A 1 206 ? -19.547 -8.586 -7.816 1 86.25 206 LYS A C 1
ATOM 1644 O O . LYS A 1 206 ? -20.531 -7.953 -8.203 1 86.25 206 LYS A O 1
ATOM 1649 N N . ARG A 1 207 ? -18.438 -8.172 -8.016 1 84.56 207 ARG A N 1
ATOM 1650 C CA . ARG A 1 207 ? -18.156 -6.801 -8.438 1 84.56 207 ARG A CA 1
ATOM 1651 C C . ARG A 1 207 ? -18.203 -6.676 -9.961 1 84.56 207 ARG A C 1
ATOM 1653 O O . ARG A 1 207 ? -18.594 -5.637 -10.492 1 84.56 207 ARG A O 1
ATOM 1660 N N . ASN A 1 208 ? -17.688 -7.77 -10.562 1 81.31 208 ASN A N 1
ATOM 1661 C CA . ASN A 1 208 ? -17.562 -7.738 -12.016 1 81.31 208 ASN A CA 1
ATOM 1662 C C . ASN A 1 208 ? -18.422 -8.812 -12.672 1 81.31 208 ASN A C 1
ATOM 1664 O O . ASN A 1 208 ? -18.062 -9.992 -12.672 1 81.31 208 ASN A O 1
ATOM 1668 N N . ARG A 1 209 ? -19.438 -8.438 -13.305 1 81.38 209 ARG A N 1
ATOM 1669 C CA . ARG A 1 209 ? -20.406 -9.359 -13.906 1 81.38 209 ARG A CA 1
ATOM 1670 C C . ARG A 1 209 ? -19.766 -10.164 -15.031 1 81.38 209 ARG A C 1
ATOM 1672 O O . ARG A 1 209 ? -20.188 -11.289 -15.305 1 81.38 209 ARG A O 1
ATOM 1679 N N . SER A 1 210 ? -18.719 -9.633 -15.602 1 79.12 210 SER A N 1
ATOM 1680 C CA . SER A 1 210 ? -18.078 -10.289 -16.75 1 79.12 210 SER A CA 1
ATOM 1681 C C . SER A 1 210 ? -17.234 -11.484 -16.297 1 79.12 210 SER A C 1
ATOM 1683 O O . SER A 1 210 ? -16.828 -12.297 -17.125 1 79.12 210 SER A O 1
ATOM 1685 N N . ILE A 1 211 ? -17.062 -11.609 -14.938 1 84.19 211 ILE A N 1
ATOM 1686 C CA . ILE A 1 211 ? -16.234 -12.719 -14.477 1 84.19 211 ILE A CA 1
ATOM 1687 C C . ILE A 1 211 ? -17.047 -13.609 -13.531 1 84.19 211 ILE A C 1
ATOM 1689 O O . ILE A 1 211 ? -16.484 -14.219 -12.617 1 84.19 211 ILE A O 1
ATOM 1693 N N . GLN A 1 212 ? -18.344 -13.656 -13.75 1 81.19 212 GLN A N 1
ATOM 1694 C CA . GLN A 1 212 ? -19.234 -14.406 -12.867 1 81.19 212 GLN A CA 1
ATOM 1695 C C . GLN A 1 212 ? -19.016 -15.914 -13.023 1 81.19 212 GLN A C 1
ATOM 1697 O O . GLN A 1 212 ? -19.328 -16.688 -12.109 1 81.19 212 GLN A O 1
ATOM 1702 N N . SER A 1 213 ? -18.391 -16.266 -14.141 1 86.25 213 SER A N 1
ATOM 1703 C CA . SER A 1 213 ? -18.203 -17.688 -14.398 1 86.25 213 SER A CA 1
ATOM 1704 C C . SER A 1 213 ? -16.844 -18.172 -13.883 1 86.25 213 SER A C 1
ATOM 1706 O O . SER A 1 213 ? -16.531 -19.359 -13.961 1 86.25 213 SER A O 1
ATOM 1708 N N . ALA A 1 214 ? -16.094 -17.25 -13.312 1 89.69 214 ALA A N 1
ATOM 1709 C CA . ALA A 1 214 ? -14.805 -17.625 -12.75 1 89.69 214 ALA A CA 1
ATOM 1710 C C . ALA A 1 214 ? -14.984 -18.5 -11.5 1 89.69 214 ALA A C 1
ATOM 1712 O O . ALA A 1 214 ? -16.062 -18.516 -10.898 1 89.69 214 ALA A O 1
ATOM 1713 N N . PRO A 1 215 ? -13.953 -19.219 -11.203 1 92.56 215 PRO A N 1
ATOM 1714 C CA . PRO A 1 215 ? -14.031 -20.047 -9.992 1 92.56 215 PRO A CA 1
ATOM 1715 C C . PRO A 1 215 ? -14.258 -19.203 -8.727 1 92.56 215 PRO A C 1
ATOM 1717 O O . PRO A 1 215 ? -13.781 -18.078 -8.641 1 92.56 215 PRO A O 1
ATOM 1720 N N . GLN A 1 216 ? -15.039 -19.75 -7.844 1 93.25 216 GLN A N 1
ATOM 1721 C CA . GLN A 1 216 ? -15.203 -19.125 -6.535 1 93.25 216 GLN A CA 1
ATOM 1722 C C . GLN A 1 216 ? -13.922 -19.234 -5.715 1 93.25 216 GLN A C 1
ATOM 1724 O O . GLN A 1 216 ? -13.258 -20.266 -5.719 1 93.25 216 GLN A O 1
ATOM 1729 N N . VAL A 1 217 ? -13.594 -18.156 -5.082 1 95.31 217 VAL A N 1
ATOM 1730 C CA . VAL A 1 217 ? -12.406 -18.125 -4.242 1 95.31 217 VAL A CA 1
ATOM 1731 C C . VAL A 1 217 ? -12.805 -17.891 -2.787 1 95.31 217 VAL A C 1
ATOM 1733 O O . VAL A 1 217 ? -13.594 -17 -2.49 1 95.31 217 VAL A O 1
ATOM 1736 N N . LEU A 1 218 ? -12.352 -18.734 -1.901 1 96.31 218 LEU A N 1
ATOM 1737 C CA . LEU A 1 218 ? -12.562 -18.609 -0.462 1 96.31 218 LEU A CA 1
ATOM 1738 C C . LEU A 1 218 ? -11.227 -18.484 0.268 1 96.31 218 LEU A C 1
ATOM 1740 O O . LEU A 1 218 ? -10.211 -19.016 -0.192 1 96.31 218 LEU A O 1
ATOM 1744 N N . VAL A 1 219 ? -11.273 -17.75 1.317 1 95.81 219 VAL A N 1
ATOM 1745 C CA . VAL A 1 219 ? -10.062 -17.562 2.115 1 95.81 219 VAL A CA 1
ATOM 1746 C C . VAL A 1 219 ? -10.352 -17.906 3.574 1 95.81 219 VAL A C 1
ATOM 1748 O O . VAL A 1 219 ? -11.406 -17.562 4.105 1 95.81 219 VAL A O 1
ATOM 1751 N N . SER A 1 220 ? -9.422 -18.641 4.207 1 94.5 220 SER A N 1
ATOM 1752 C CA . SER A 1 220 ? -9.594 -18.984 5.613 1 94.5 220 SER A CA 1
ATOM 1753 C C . SER A 1 220 ? -8.258 -18.969 6.352 1 94.5 220 SER A C 1
ATOM 1755 O O . SER A 1 220 ? -7.203 -19.172 5.738 1 94.5 220 SER A O 1
ATOM 1757 N N . HIS A 1 221 ? -8.312 -18.75 7.668 1 90.94 221 HIS A N 1
ATOM 1758 C CA . HIS A 1 221 ? -7.152 -18.812 8.547 1 90.94 221 HIS A CA 1
ATOM 1759 C C . HIS A 1 221 ? -6.902 -20.25 9.008 1 90.94 221 HIS A C 1
ATOM 1761 O O . HIS A 1 221 ? -5.762 -20.625 9.281 1 90.94 221 HIS A O 1
ATOM 1767 N N . GLU A 1 222 ? -7.984 -20.938 9.062 1 90.62 222 GLU A N 1
ATOM 1768 C CA . GLU A 1 222 ? -7.902 -22.344 9.453 1 90.62 222 GLU A CA 1
ATOM 1769 C C . GLU A 1 222 ? -7.996 -23.266 8.242 1 90.62 222 GLU A C 1
ATOM 1771 O O . GLU A 1 222 ? -8.602 -22.906 7.23 1 90.62 222 GLU A O 1
ATOM 1776 N N . PRO A 1 223 ? -7.41 -24.391 8.43 1 91.31 223 PRO A N 1
ATOM 1777 C CA . PRO A 1 223 ? -7.539 -25.344 7.32 1 91.31 223 PRO A CA 1
ATOM 1778 C C . PRO A 1 223 ? -8.992 -25.672 6.992 1 91.31 223 PRO A C 1
ATOM 1780 O O . PRO A 1 223 ? -9.789 -25.953 7.898 1 91.31 223 PRO A O 1
ATOM 1783 N N . PRO A 1 224 ? -9.273 -25.531 5.773 1 91.75 224 PRO A N 1
ATOM 1784 C CA . PRO A 1 224 ? -10.641 -25.891 5.383 1 91.75 224 PRO A CA 1
ATOM 1785 C C . PRO A 1 224 ? -10.992 -27.344 5.699 1 91.75 224 PRO A C 1
ATOM 1787 O O . PRO A 1 224 ? -10.102 -28.141 5.973 1 91.75 224 PRO A O 1
ATOM 1790 N N . LEU A 1 225 ? -12.273 -27.641 5.633 1 85.88 225 LEU A N 1
ATOM 1791 C CA . LEU A 1 225 ? -12.805 -28.938 6.02 1 85.88 225 LEU A CA 1
ATOM 1792 C C . LEU A 1 225 ? -12.141 -30.062 5.223 1 85.88 225 LEU A C 1
ATOM 1794 O O . LEU A 1 225 ? -11.875 -31.141 5.762 1 85.88 225 LEU A O 1
ATOM 1798 N N . GLU A 1 226 ? -11.812 -29.828 3.992 1 86.12 226 GLU A N 1
ATOM 1799 C CA . GLU A 1 226 ? -11.195 -30.812 3.105 1 86.12 226 GLU A CA 1
ATOM 1800 C C . GLU A 1 226 ? -9.844 -31.266 3.646 1 86.12 226 GLU A C 1
ATOM 1802 O O . GLU A 1 226 ? -9.391 -32.375 3.348 1 86.12 226 GLU A O 1
ATOM 1807 N N . LEU A 1 227 ? -9.25 -30.344 4.465 1 88.25 227 LEU A N 1
ATOM 1808 C CA . LEU A 1 227 ? -7.91 -30.625 4.973 1 88.25 227 LEU A CA 1
ATOM 1809 C C . LEU A 1 227 ? -7.969 -31.156 6.402 1 88.25 227 LEU A C 1
ATOM 1811 O O . LEU A 1 227 ? -6.992 -31.719 6.902 1 88.25 227 LEU A O 1
ATOM 1815 N N . GLN A 1 228 ? -8.961 -30.875 7.184 1 77.25 228 GLN A N 1
ATOM 1816 C CA . GLN A 1 228 ? -9.047 -31.203 8.602 1 77.25 228 GLN A CA 1
ATOM 1817 C C . GLN A 1 228 ? -9.07 -32.719 8.812 1 77.25 228 GLN A C 1
ATOM 1819 O O . GLN A 1 228 ? -8.555 -33.219 9.812 1 77.25 228 GLN A O 1
ATOM 1824 N N . ASN A 1 229 ? -9.688 -33.406 7.961 1 64.56 229 ASN A N 1
ATOM 1825 C CA . ASN A 1 229 ? -9.789 -34.844 8.172 1 64.56 229 ASN A CA 1
ATOM 1826 C C . ASN A 1 229 ? -8.477 -35.562 7.871 1 64.56 229 ASN A C 1
ATOM 1828 O O . ASN A 1 229 ? -8.359 -36.75 8.055 1 64.56 229 ASN A O 1
ATOM 1832 N N . GLN A 1 230 ? -7.535 -34.812 7.363 1 61.09 230 GLN A N 1
ATOM 1833 C CA . GLN A 1 230 ? -6.285 -35.469 6.992 1 61.09 230 GLN A CA 1
ATOM 1834 C C . GLN A 1 230 ? -5.195 -35.188 8.023 1 61.09 230 GLN A C 1
ATOM 1836 O O . GLN A 1 230 ? -5.094 -34.094 8.547 1 61.09 230 GLN A O 1
ATOM 1841 N N . LYS A 1 231 ? -4.816 -36.219 8.773 1 53.22 231 LYS A N 1
ATOM 1842 C CA . LYS A 1 231 ? -3.797 -36.219 9.82 1 53.22 231 LYS A CA 1
ATOM 1843 C C . LYS A 1 231 ? -2.576 -35.406 9.406 1 53.22 231 LYS A C 1
ATOM 1845 O O . LYS A 1 231 ? -1.657 -35.219 10.195 1 53.22 231 LYS A O 1
ATOM 1850 N N . THR A 1 232 ? -2.34 -35.312 8.25 1 50.25 232 THR A N 1
ATOM 1851 C CA . THR A 1 232 ? -0.978 -35 7.84 1 50.25 232 THR A CA 1
ATOM 1852 C C . THR A 1 232 ? -0.651 -33.531 8.148 1 50.25 232 THR A C 1
ATOM 1854 O O . THR A 1 232 ? 0.463 -33.062 7.895 1 50.25 232 THR A O 1
ATOM 1857 N N . THR A 1 233 ? -1.641 -32.875 8.305 1 47.72 233 THR A N 1
ATOM 1858 C CA . THR A 1 233 ? -1.187 -31.5 8.141 1 47.72 233 THR A CA 1
ATOM 1859 C C . THR A 1 233 ? -0.292 -31.078 9.305 1 47.72 233 THR A C 1
ATOM 1861 O O . THR A 1 233 ? -0.589 -31.391 10.461 1 47.72 233 THR A O 1
ATOM 1864 N N . ARG A 1 234 ? 0.865 -31 8.922 1 49.94 234 ARG A N 1
ATOM 1865 C CA . ARG A 1 234 ? 1.773 -30.328 9.852 1 49.94 234 ARG A CA 1
ATOM 1866 C C . ARG A 1 234 ? 1.003 -29.469 10.852 1 49.94 234 ARG A C 1
ATOM 1868 O O . ARG A 1 234 ? -0.083 -28.984 10.547 1 49.94 234 ARG A O 1
ATOM 1875 N N . ASN A 1 235 ? 1.181 -29.875 12.156 1 46.59 235 ASN A N 1
ATOM 1876 C CA . ASN A 1 235 ? 0.788 -28.953 13.219 1 46.59 235 ASN A CA 1
ATOM 1877 C C . ASN A 1 235 ? 0.753 -27.516 12.734 1 46.59 235 ASN A C 1
ATOM 1879 O O . ASN A 1 235 ? 1.728 -26.766 12.891 1 46.59 235 ASN A O 1
ATOM 1883 N N . VAL A 1 236 ? 0.228 -27.453 11.586 1 52.53 236 VAL A N 1
ATOM 1884 C CA . VAL A 1 236 ? 0.092 -26.078 11.102 1 52.53 236 VAL A CA 1
ATOM 1885 C C . VAL A 1 236 ? -0.529 -25.203 12.188 1 52.53 236 VAL A C 1
ATOM 1887 O O . VAL A 1 236 ? -1.75 -25.188 12.359 1 52.53 236 VAL A O 1
ATOM 1890 N N . GLN A 1 237 ? -0.19 -25.531 13.344 1 47.59 237 GLN A N 1
ATOM 1891 C CA . GLN A 1 237 ? -0.593 -24.641 14.43 1 47.59 237 GLN A CA 1
ATOM 1892 C C . GLN A 1 237 ? -0.759 -23.219 13.922 1 47.59 237 GLN A C 1
ATOM 1894 O O . GLN A 1 237 ? -0.176 -22.828 12.906 1 47.59 237 GLN A O 1
ATOM 1899 N N . ALA A 1 238 ? -1.468 -22.422 14.758 1 55.28 238 ALA A N 1
ATOM 1900 C CA . ALA A 1 238 ? -2.029 -21.078 14.672 1 55.28 238 ALA A CA 1
ATOM 1901 C C . ALA A 1 238 ? -0.969 -20.062 14.242 1 55.28 238 ALA A C 1
ATOM 1903 O O . ALA A 1 238 ? -0.421 -19.328 15.07 1 55.28 238 ALA A O 1
ATOM 1904 N N . ASP A 1 239 ? -0.21 -20.609 13.227 1 69.38 239 ASP A N 1
ATOM 1905 C CA . ASP A 1 239 ? 0.698 -19.594 12.711 1 69.38 239 ASP A CA 1
ATOM 1906 C C . ASP A 1 239 ? -0.075 -18.438 12.062 1 69.38 239 ASP A C 1
ATOM 1908 O O . ASP A 1 239 ? -0.803 -18.641 11.094 1 69.38 239 ASP A O 1
ATOM 1912 N N . SER A 1 240 ? -0.156 -17.438 12.719 1 79.94 240 SER A N 1
ATOM 1913 C CA . SER A 1 240 ? -0.89 -16.25 12.32 1 79.94 240 SER A CA 1
ATOM 1914 C C . SER A 1 240 ? -0.446 -15.758 10.945 1 79.94 240 SER A C 1
ATOM 1916 O O . SER A 1 240 ? -1.143 -14.969 10.305 1 79.94 240 SER A O 1
ATOM 1918 N N . SER A 1 241 ? 0.589 -16.469 10.406 1 88.62 241 SER A N 1
ATOM 1919 C CA . SER A 1 241 ? 1.104 -16 9.125 1 88.62 241 SER A CA 1
ATOM 1920 C C . SER A 1 241 ? 0.602 -16.859 7.977 1 88.62 241 SER A C 1
ATOM 1922 O O . SER A 1 241 ? 0.844 -16.562 6.809 1 88.62 241 SER A O 1
ATOM 1924 N N . ARG A 1 242 ? -0.135 -17.938 8.297 1 92.25 242 ARG A N 1
ATOM 1925 C CA . ARG A 1 242 ? -0.578 -18.891 7.277 1 92.25 242 ARG A CA 1
ATOM 1926 C C . ARG A 1 242 ? -2.021 -18.609 6.867 1 92.25 242 ARG A C 1
ATOM 1928 O O . ARG A 1 242 ? -2.854 -18.266 7.707 1 92.25 242 ARG A O 1
ATOM 1935 N N . ARG A 1 243 ? -2.285 -18.688 5.562 1 94.69 243 ARG A N 1
ATOM 1936 C CA . ARG A 1 243 ? -3.633 -18.562 5.016 1 94.69 243 ARG A CA 1
ATOM 1937 C C . ARG A 1 243 ? -3.92 -19.672 4 1 94.69 243 ARG A C 1
ATOM 1939 O O . ARG A 1 243 ? -2.998 -20.219 3.406 1 94.69 243 ARG A O 1
ATOM 1946 N N . PHE A 1 244 ? -5.184 -20.031 3.912 1 95.88 244 PHE A N 1
ATOM 1947 C CA . PHE A 1 244 ? -5.637 -21.016 2.941 1 95.88 244 PHE A CA 1
ATOM 1948 C C . PHE A 1 244 ? -6.543 -20.375 1.896 1 95.88 244 PHE A C 1
ATOM 1950 O O . PHE A 1 244 ? -7.527 -19.719 2.24 1 95.88 244 PHE A O 1
ATOM 1957 N N . ILE A 1 245 ? -6.148 -20.5 0.695 1 97.06 245 ILE A N 1
ATOM 1958 C CA . ILE A 1 245 ? -6.91 -19.969 -0.429 1 97.06 245 ILE A CA 1
ATOM 1959 C C . ILE A 1 245 ? -7.539 -21.125 -1.216 1 97.06 245 ILE A C 1
ATOM 1961 O O . ILE A 1 245 ? -6.828 -21.969 -1.765 1 97.06 245 ILE A O 1
ATOM 1965 N N . THR A 1 246 ? -8.844 -21.125 -1.303 1 97.5 246 THR A N 1
ATOM 1966 C CA . THR A 1 246 ? -9.562 -22.234 -1.938 1 97.5 246 THR A CA 1
ATOM 1967 C C . THR A 1 246 ? -10.195 -21.781 -3.246 1 97.5 246 THR A C 1
ATOM 1969 O O . THR A 1 246 ? -10.953 -20.797 -3.271 1 97.5 246 THR A O 1
ATOM 1972 N N . PHE A 1 247 ? -9.891 -22.469 -4.305 1 97 247 PHE A N 1
ATOM 1973 C CA . PHE A 1 247 ? -10.578 -22.312 -5.582 1 97 247 PHE A CA 1
ATOM 1974 C C . PHE A 1 247 ? -11.562 -23.453 -5.805 1 97 247 PHE A C 1
ATOM 1976 O O . PHE A 1 247 ? -11.195 -24.625 -5.703 1 97 247 PHE A O 1
ATOM 1983 N N . VAL A 1 248 ? -12.75 -23.094 -6.102 1 96.56 248 VAL A N 1
ATOM 1984 C CA . VAL A 1 248 ? -13.766 -24.094 -6.402 1 96.56 248 VAL A CA 1
ATOM 1985 C C . VAL A 1 248 ? -14.031 -24.125 -7.906 1 96.56 248 VAL A C 1
ATOM 1987 O O . VAL A 1 248 ? -14.586 -23.188 -8.469 1 96.56 248 VAL A O 1
ATOM 1990 N N . LEU A 1 249 ? -13.617 -25.25 -8.5 1 96.44 249 LEU A N 1
ATOM 1991 C CA . LEU A 1 249 ? -13.82 -25.422 -9.938 1 96.44 249 LEU A CA 1
ATOM 1992 C C . LEU A 1 249 ? -15.094 -26.203 -10.211 1 96.44 249 LEU A C 1
ATOM 1994 O O . LEU A 1 249 ? -15.312 -27.266 -9.641 1 96.44 249 LEU A O 1
ATOM 1998 N N . PHE A 1 250 ? -15.914 -25.672 -11.086 1 95.38 250 PHE A N 1
ATOM 1999 C CA . PHE A 1 250 ? -17.109 -26.375 -11.562 1 95.38 250 PHE A CA 1
ATOM 2000 C C . PHE A 1 250 ? -16.875 -26.953 -12.961 1 95.38 250 PHE A C 1
ATOM 2002 O O . PHE A 1 250 ? -15.883 -26.625 -13.617 1 95.38 250 PHE A O 1
ATOM 2009 N N . PRO A 1 251 ? -17.703 -27.797 -13.375 1 94.56 251 PRO A N 1
ATOM 2010 C CA . PRO A 1 251 ? -17.5 -28.438 -14.672 1 94.56 251 PRO A CA 1
ATOM 2011 C C . PRO A 1 251 ? -17.234 -27.438 -15.797 1 94.56 251 PRO A C 1
ATOM 2013 O O . PRO A 1 251 ? -16.438 -27.703 -16.703 1 94.56 251 PRO A O 1
ATOM 2016 N N . ARG A 1 252 ? -17.734 -26.312 -15.75 1 92.88 252 ARG A N 1
ATOM 2017 C CA . ARG A 1 252 ? -17.531 -25.281 -16.766 1 92.88 252 ARG A CA 1
ATOM 2018 C C . ARG A 1 252 ? -16.078 -24.859 -16.844 1 92.88 252 ARG A C 1
ATOM 2020 O O . ARG A 1 252 ? -15.648 -24.25 -17.828 1 92.88 252 ARG A O 1
ATOM 2027 N N . HIS A 1 253 ? -15.32 -25.188 -15.82 1 94.25 253 HIS A N 1
ATOM 2028 C CA . HIS A 1 253 ? -13.922 -24.781 -15.766 1 94.25 253 HIS A CA 1
ATOM 2029 C C . HIS A 1 253 ? -13 -25.875 -16.297 1 94.25 253 HIS A C 1
ATOM 2031 O O . HIS A 1 253 ? -11.797 -25.672 -16.422 1 94.25 253 HIS A O 1
ATOM 2037 N N . PHE A 1 254 ? -13.523 -27.078 -16.547 1 95.38 254 PHE A N 1
ATOM 2038 C CA . PHE A 1 254 ? -12.609 -28.156 -16.922 1 95.38 254 PHE A CA 1
ATOM 2039 C C . PHE A 1 254 ? -13.32 -29.188 -17.797 1 95.38 254 PHE A C 1
ATOM 2041 O O . PHE A 1 254 ? -12.867 -30.328 -17.922 1 95.38 254 PHE A O 1
ATOM 2048 N N . GLN A 1 255 ? -14.398 -28.844 -18.484 1 92.69 255 GLN A N 1
ATOM 2049 C CA . GLN A 1 255 ? -15.211 -29.781 -19.25 1 92.69 255 GLN A CA 1
ATOM 2050 C C . GLN A 1 255 ? -14.484 -30.219 -20.516 1 92.69 255 GLN A C 1
ATOM 2052 O O . GLN A 1 255 ? -14.734 -31.312 -21.047 1 92.69 255 GLN A O 1
ATOM 2057 N N . THR A 1 256 ? -13.641 -29.359 -21.078 1 93.06 256 THR A N 1
ATOM 2058 C CA . THR A 1 256 ? -12.867 -29.688 -22.266 1 93.06 256 THR A CA 1
ATOM 2059 C C . THR A 1 256 ? -11.375 -29.719 -21.953 1 93.06 256 THR A C 1
ATOM 2061 O O . THR A 1 256 ? -10.938 -29.188 -20.922 1 93.06 256 THR A O 1
ATOM 2064 N N . GLU A 1 257 ? -10.625 -30.359 -22.781 1 91.12 257 GLU A N 1
ATOM 2065 C CA . GLU A 1 257 ? -9.18 -30.422 -22.594 1 91.12 257 GLU A CA 1
ATOM 2066 C C . GLU A 1 257 ? -8.555 -29.016 -22.594 1 91.12 257 GLU A C 1
ATOM 2068 O O . GLU A 1 257 ? -7.609 -28.75 -21.844 1 91.12 257 GLU A O 1
ATOM 2073 N N . GLU A 1 258 ? -9.102 -28.188 -23.375 1 89.31 258 GLU A N 1
ATOM 2074 C CA . GLU A 1 258 ? -8.609 -26.812 -23.469 1 89.31 258 GLU A CA 1
ATOM 2075 C C . GLU A 1 258 ? -8.867 -26.062 -22.156 1 89.31 258 GLU A C 1
ATOM 2077 O O . GLU A 1 258 ? -7.996 -25.344 -21.672 1 89.31 258 GLU A O 1
ATOM 2082 N N . LEU A 1 259 ? -10.047 -26.234 -21.641 1 91.12 259 LEU A N 1
ATOM 2083 C CA . LEU A 1 259 ? -10.406 -25.594 -20.391 1 91.12 259 LEU A CA 1
ATOM 2084 C C . LEU A 1 259 ? -9.578 -26.141 -19.234 1 91.12 259 LEU A C 1
ATOM 2086 O O . LEU A 1 259 ? -9.156 -25.375 -18.359 1 91.12 259 LEU A O 1
ATOM 2090 N N . GLN A 1 260 ? -9.344 -27.422 -19.328 1 94.56 260 GLN A N 1
ATOM 2091 C CA . GLN A 1 260 ? -8.5 -28.031 -18.312 1 94.56 260 GLN A CA 1
ATOM 2092 C C . GLN A 1 260 ? -7.102 -27.422 -18.312 1 94.56 260 GLN A C 1
ATOM 2094 O O . GLN A 1 260 ? -6.59 -27.031 -17.266 1 94.56 260 GLN A O 1
ATOM 2099 N N . PHE A 1 261 ? -6.574 -27.312 -19.453 1 91.5 261 PHE A N 1
ATOM 2100 C CA . PHE A 1 261 ? -5.227 -26.781 -19.562 1 91.5 261 PHE A CA 1
ATOM 2101 C C . PHE A 1 261 ? -5.18 -25.328 -19.094 1 91.5 261 PHE A C 1
ATOM 2103 O O . PHE A 1 261 ? -4.27 -24.938 -18.344 1 91.5 261 PHE A O 1
ATOM 2110 N N . SER A 1 262 ? -6.145 -24.578 -19.5 1 90.38 262 SER A N 1
ATOM 2111 C CA . SER A 1 262 ? -6.195 -23.172 -19.109 1 90.38 262 SER A CA 1
ATOM 2112 C C . SER A 1 262 ? -6.309 -23.016 -17.609 1 90.38 262 SER A C 1
ATOM 2114 O O . SER A 1 262 ? -5.559 -22.234 -17 1 90.38 262 SER A O 1
ATOM 2116 N N . SER A 1 263 ? -7.176 -23.734 -16.938 1 93.75 263 SER A N 1
ATOM 2117 C CA . SER A 1 263 ? -7.379 -23.672 -15.5 1 93.75 263 SER A CA 1
ATOM 2118 C C . SER A 1 263 ? -6.129 -24.109 -14.742 1 93.75 263 SER A C 1
ATOM 2120 O O . SER A 1 263 ? -5.695 -23.438 -13.805 1 93.75 263 SER A O 1
ATOM 2122 N N . VAL A 1 264 ? -5.574 -25.188 -15.258 1 95.62 264 VAL A N 1
ATOM 2123 C CA . VAL A 1 264 ? -4.402 -25.75 -14.586 1 95.62 264 VAL A CA 1
ATOM 2124 C C . VAL A 1 264 ? -3.229 -24.781 -14.719 1 95.62 264 VAL A C 1
ATOM 2126 O O . VAL A 1 264 ? -2.518 -24.531 -13.742 1 95.62 264 VAL A O 1
ATOM 2129 N N . SER A 1 265 ? -3.053 -24.266 -15.891 1 92.69 265 SER A N 1
ATOM 2130 C CA . SER A 1 265 ? -1.96 -23.328 -16.125 1 92.69 265 SER A CA 1
ATOM 2131 C C . SER A 1 265 ? -2.068 -22.109 -15.203 1 92.69 265 SER A C 1
ATOM 2133 O O . SER A 1 265 ? -1.072 -21.672 -14.625 1 92.69 265 SER A O 1
ATOM 2135 N N . GLN A 1 266 ? -3.271 -21.625 -15.039 1 92.25 266 GLN A N 1
ATOM 2136 C CA . GLN A 1 266 ? -3.492 -20.453 -14.195 1 92.25 266 GLN A CA 1
ATOM 2137 C C . GLN A 1 266 ? -3.291 -20.797 -12.719 1 92.25 266 GLN A C 1
ATOM 2139 O O . GLN A 1 266 ? -2.635 -20.062 -11.984 1 92.25 266 GLN A O 1
ATOM 2144 N N . LEU A 1 267 ? -3.758 -21.906 -12.344 1 95.69 267 LEU A N 1
ATOM 2145 C CA . LEU A 1 267 ? -3.707 -22.297 -10.938 1 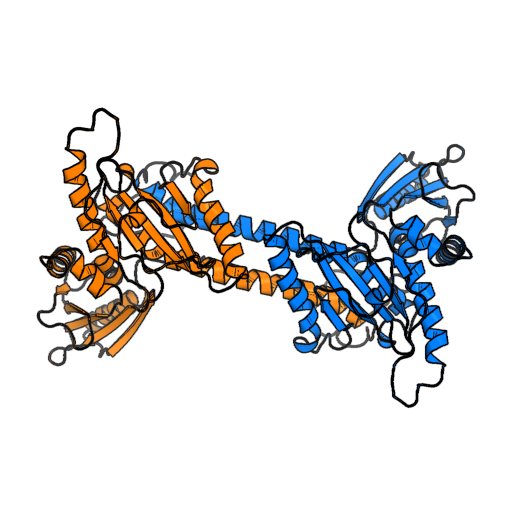95.69 267 LEU A CA 1
ATOM 2146 C C . LEU A 1 267 ? -2.279 -22.625 -10.516 1 95.69 267 LEU A C 1
ATOM 2148 O O . LEU A 1 267 ? -1.873 -22.312 -9.398 1 95.69 267 LEU A O 1
ATOM 2152 N N . THR A 1 268 ? -1.512 -23.172 -11.406 1 94.12 268 THR A N 1
ATOM 2153 C CA . THR A 1 268 ? -0.135 -23.516 -11.078 1 94.12 268 THR A CA 1
ATOM 2154 C C . THR A 1 268 ? 0.729 -22.266 -10.953 1 94.12 268 THR A C 1
ATOM 2156 O O . THR A 1 268 ? 1.796 -22.297 -10.336 1 94.12 268 THR A O 1
ATOM 2159 N N . LEU A 1 269 ? 0.236 -21.172 -11.516 1 92 269 LEU A N 1
ATOM 2160 C CA . LEU A 1 269 ? 0.978 -19.922 -11.477 1 92 269 LEU A CA 1
ATOM 2161 C C . LEU A 1 269 ? 0.44 -19.016 -10.383 1 92 269 LEU A C 1
ATOM 2163 O O . LEU A 1 269 ? 1.022 -17.953 -10.102 1 92 269 LEU A O 1
ATOM 2167 N N . PHE A 1 270 ? -0.619 -19.375 -9.719 1 94.75 270 PHE A N 1
ATOM 2168 C CA . PHE A 1 270 ? -1.354 -18.5 -8.828 1 94.75 270 PHE A CA 1
ATOM 2169 C C . PHE A 1 270 ? -0.454 -17.984 -7.703 1 94.75 270 PHE A C 1
ATOM 2171 O O . PHE A 1 270 ? -0.343 -16.781 -7.484 1 94.75 270 PHE A O 1
ATOM 2178 N N . ARG A 1 271 ? 0.134 -18.922 -7.047 1 94.56 271 ARG A N 1
ATOM 2179 C CA . ARG A 1 271 ? 0.93 -18.562 -5.879 1 94.56 271 ARG A CA 1
ATOM 2180 C C . ARG A 1 271 ? 2.025 -17.562 -6.25 1 94.56 271 ARG A C 1
ATOM 2182 O O . ARG A 1 271 ? 2.232 -16.578 -5.547 1 94.56 271 ARG A O 1
ATOM 2189 N N . ASN A 1 272 ? 2.709 -17.875 -7.324 1 93.12 272 ASN A N 1
ATOM 2190 C CA . ASN A 1 272 ? 3.777 -16.969 -7.762 1 93.12 272 ASN A CA 1
ATOM 2191 C C . ASN A 1 272 ? 3.23 -15.609 -8.18 1 93.12 272 ASN A C 1
ATOM 2193 O O . ASN A 1 272 ? 3.84 -14.578 -7.898 1 93.12 272 ASN A O 1
ATOM 2197 N N . TYR A 1 273 ? 2.145 -15.664 -8.844 1 93.19 273 TYR A N 1
ATOM 2198 C CA . TYR A 1 273 ? 1.48 -14.422 -9.242 1 93.19 273 TYR A CA 1
ATOM 2199 C C . TYR A 1 273 ? 1.106 -13.586 -8.031 1 93.19 273 TYR A C 1
ATOM 2201 O O . TYR A 1 273 ? 1.398 -12.391 -7.977 1 93.19 273 TYR A O 1
ATOM 2209 N N . PHE A 1 274 ? 0.509 -14.219 -7.074 1 95.12 274 PHE A N 1
ATOM 2210 C CA . PHE A 1 274 ? 0.01 -13.602 -5.848 1 95.12 274 PHE A CA 1
ATOM 2211 C C . PHE A 1 274 ? 1.147 -12.961 -5.062 1 95.12 274 PHE A C 1
ATOM 2213 O O . PHE A 1 274 ? 1.119 -11.758 -4.789 1 95.12 274 PHE A O 1
ATOM 2220 N N . HIS A 1 275 ? 2.219 -13.641 -4.832 1 94.62 275 HIS A N 1
ATOM 2221 C CA . HIS A 1 275 ? 3.324 -13.148 -4.02 1 94.62 275 HIS A CA 1
ATOM 2222 C C . HIS A 1 275 ? 4.148 -12.117 -4.781 1 94.62 275 HIS A C 1
ATOM 2224 O O . HIS A 1 275 ? 4.684 -11.18 -4.184 1 94.62 275 HIS A O 1
ATOM 2230 N N . TYR A 1 276 ? 4.246 -12.32 -6.043 1 93.5 276 TYR A N 1
ATOM 2231 C CA . TYR A 1 276 ? 4.969 -11.352 -6.859 1 93.5 276 TYR A CA 1
ATOM 2232 C C . TYR A 1 276 ? 4.32 -9.969 -6.773 1 93.5 276 TYR A C 1
ATOM 2234 O O . TYR A 1 276 ? 5.012 -8.969 -6.59 1 93.5 276 TYR A O 1
ATOM 2242 N N . HIS A 1 277 ? 3.047 -9.914 -6.875 1 93.38 277 HIS A N 1
ATOM 2243 C CA . HIS A 1 277 ? 2.352 -8.633 -6.887 1 93.38 277 HIS A CA 1
ATOM 2244 C C . HIS A 1 277 ? 2.311 -8.016 -5.492 1 93.38 277 HIS A C 1
ATOM 2246 O O . HIS A 1 277 ? 2.291 -6.793 -5.348 1 93.38 277 HIS A O 1
ATOM 2252 N N . ILE A 1 278 ? 2.281 -8.836 -4.465 1 94.25 278 ILE A N 1
ATOM 2253 C CA . ILE A 1 278 ? 2.426 -8.32 -3.107 1 94.25 278 ILE A CA 1
ATOM 2254 C C . ILE A 1 278 ? 3.777 -7.625 -2.961 1 94.25 278 ILE A C 1
ATOM 2256 O O . ILE A 1 278 ? 3.855 -6.5 -2.457 1 94.25 278 ILE A O 1
ATOM 2260 N N . LYS A 1 279 ? 4.863 -8.242 -3.449 1 93.88 279 LYS A N 1
ATOM 2261 C CA . LYS A 1 279 ? 6.211 -7.684 -3.373 1 93.88 279 LYS A CA 1
ATOM 2262 C C . LYS A 1 279 ? 6.309 -6.375 -4.152 1 93.88 279 LYS A C 1
ATOM 2264 O O . LYS A 1 279 ? 6.902 -5.406 -3.678 1 93.88 279 LYS A O 1
ATOM 2269 N N . CYS A 1 280 ? 5.703 -6.387 -5.328 1 92.06 280 CYS A N 1
ATOM 2270 C CA . CYS A 1 280 ? 5.715 -5.184 -6.148 1 92.06 280 CYS A CA 1
ATOM 2271 C C . CYS A 1 280 ? 4.957 -4.051 -5.469 1 92.06 280 CYS A C 1
ATOM 2273 O O . CYS A 1 280 ? 5.395 -2.898 -5.496 1 92.06 280 CYS A O 1
ATOM 2275 N N . SER A 1 281 ? 3.805 -4.363 -4.883 1 91.56 281 SER A N 1
ATOM 2276 C CA . SER A 1 281 ? 3.004 -3.357 -4.188 1 91.56 281 SER A CA 1
ATOM 2277 C C . SER A 1 281 ? 3.756 -2.781 -2.992 1 91.56 281 SER A C 1
ATOM 2279 O O . SER A 1 281 ? 3.715 -1.573 -2.75 1 91.56 281 SER A O 1
ATOM 2281 N N . LYS A 1 282 ? 4.363 -3.586 -2.289 1 91.38 282 LYS A N 1
ATOM 2282 C CA . LYS A 1 282 ? 5.18 -3.162 -1.156 1 91.38 282 LYS A CA 1
ATOM 2283 C C . LYS A 1 282 ? 6.281 -2.203 -1.6 1 91.38 282 LYS A C 1
ATOM 2285 O O . LYS A 1 282 ? 6.461 -1.139 -1.003 1 91.38 282 LYS A O 1
ATOM 2290 N N . ALA A 1 283 ? 6.996 -2.566 -2.66 1 92 283 ALA A N 1
ATOM 2291 C CA . ALA A 1 283 ? 8.07 -1.728 -3.186 1 92 283 ALA A CA 1
ATOM 2292 C C . ALA A 1 283 ? 7.535 -0.375 -3.646 1 92 283 ALA A C 1
ATOM 2294 O O . ALA A 1 283 ? 8.141 0.665 -3.379 1 92 283 ALA A O 1
ATOM 2295 N N . TYR A 1 284 ? 6.449 -0.402 -4.293 1 88.25 284 TYR A N 1
ATOM 2296 C CA . TYR A 1 284 ? 5.836 0.822 -4.793 1 88.25 284 TYR A CA 1
ATOM 2297 C C . TYR A 1 284 ? 5.438 1.743 -3.646 1 88.25 284 TYR A C 1
ATOM 2299 O O . TYR A 1 284 ? 5.691 2.949 -3.695 1 88.25 284 TYR A O 1
ATOM 2307 N N . MET A 1 285 ? 4.781 1.211 -2.674 1 90.25 285 MET A N 1
ATOM 2308 C CA . MET A 1 285 ? 4.359 1.983 -1.508 1 90.25 285 MET A CA 1
ATOM 2309 C C . MET A 1 285 ? 5.555 2.658 -0.843 1 90.25 285 MET A C 1
ATOM 2311 O O . MET A 1 285 ? 5.492 3.84 -0.496 1 90.25 285 MET A O 1
ATOM 2315 N N . HIS A 1 286 ? 6.645 1.978 -0.679 1 90.69 286 HIS A N 1
ATOM 2316 C CA . HIS A 1 286 ? 7.852 2.537 -0.077 1 90.69 286 HIS A CA 1
ATOM 2317 C C . HIS A 1 286 ? 8.406 3.684 -0.917 1 90.69 286 HIS A C 1
ATOM 2319 O O . HIS A 1 286 ? 8.766 4.734 -0.38 1 90.69 286 HIS A O 1
ATOM 2325 N N . SER A 1 287 ? 8.422 3.398 -2.176 1 91.25 287 SER A N 1
ATOM 2326 C CA . SER A 1 287 ? 8.938 4.418 -3.082 1 91.25 287 SER A CA 1
ATOM 2327 C C . SER A 1 287 ? 8.078 5.68 -3.041 1 91.25 287 SER A C 1
ATOM 2329 O O . SER A 1 287 ? 8.609 6.793 -2.99 1 91.25 287 SER A O 1
ATOM 2331 N N . ARG A 1 288 ? 6.809 5.496 -3 1 90.75 288 ARG A N 1
ATOM 2332 C CA . ARG A 1 288 ? 5.871 6.613 -2.961 1 90.75 288 ARG A CA 1
ATOM 2333 C C . ARG A 1 288 ? 5.996 7.387 -1.653 1 90.75 288 ARG A C 1
ATOM 2335 O O . ARG A 1 288 ? 6.051 8.617 -1.658 1 90.75 288 ARG A O 1
ATOM 2342 N N . MET A 1 289 ? 6.012 6.695 -0.573 1 91.94 289 MET A N 1
ATOM 2343 C CA . MET A 1 289 ? 6.109 7.328 0.739 1 91.94 289 MET A CA 1
ATOM 2344 C C . MET A 1 289 ? 7.434 8.07 0.888 1 91.94 289 MET A C 1
ATOM 2346 O O . MET A 1 289 ? 7.473 9.172 1.447 1 91.94 289 MET A O 1
ATOM 2350 N N . ARG A 1 290 ? 8.508 7.457 0.369 1 90.62 290 ARG A N 1
ATOM 2351 C CA . ARG A 1 290 ? 9.812 8.109 0.397 1 90.62 290 ARG A CA 1
ATOM 2352 C C . ARG A 1 290 ? 9.773 9.438 -0.359 1 90.62 290 ARG A C 1
ATOM 2354 O O . ARG A 1 290 ? 10.281 10.453 0.129 1 90.62 290 ARG A O 1
ATOM 2361 N N . PHE A 1 291 ? 9.203 9.391 -1.478 1 91.44 291 PHE A N 1
ATOM 2362 C CA . PHE A 1 291 ? 9.078 10.594 -2.289 1 91.44 291 PHE A CA 1
ATOM 2363 C C . PHE A 1 291 ? 8.297 11.672 -1.547 1 91.44 291 PHE A C 1
ATOM 2365 O O . PHE A 1 291 ? 8.703 12.836 -1.523 1 91.44 291 PHE A O 1
ATOM 2372 N N . ARG A 1 292 ? 7.188 11.305 -0.9 1 91.44 292 ARG A N 1
ATOM 2373 C CA . ARG A 1 292 ? 6.34 12.25 -0.175 1 91.44 292 ARG A CA 1
ATOM 2374 C C . ARG A 1 292 ? 7.078 12.836 1.025 1 91.44 292 ARG A C 1
ATOM 2376 O O . ARG A 1 292 ? 6.957 14.023 1.313 1 91.44 292 ARG A O 1
ATOM 2383 N N . VAL A 1 293 ? 7.836 11.992 1.702 1 92 293 VAL A N 1
ATOM 2384 C CA . VAL A 1 293 ? 8.602 12.445 2.861 1 92 293 VAL A CA 1
ATOM 2385 C C . VAL A 1 293 ? 9.688 13.422 2.42 1 92 293 VAL A C 1
ATOM 2387 O O . VAL A 1 293 ? 9.852 14.484 3.021 1 92 293 VAL A O 1
ATOM 2390 N N . ASP A 1 294 ? 10.344 13.102 1.358 1 88.62 294 ASP A N 1
ATOM 2391 C CA . ASP A 1 294 ? 11.398 13.969 0.852 1 88.62 294 ASP A CA 1
ATOM 2392 C C . ASP A 1 294 ? 10.852 15.344 0.472 1 88.62 294 ASP A C 1
ATOM 2394 O O . ASP A 1 294 ? 11.469 16.359 0.764 1 88.62 294 ASP A O 1
ATOM 2398 N N . THR A 1 295 ? 9.719 15.375 -0.128 1 86 295 THR A N 1
ATOM 2399 C CA . THR A 1 295 ? 9.086 16.625 -0.52 1 86 295 THR A CA 1
ATOM 2400 C C . THR A 1 295 ? 8.711 17.453 0.709 1 86 295 THR A C 1
ATOM 2402 O O . THR A 1 295 ? 8.922 18.672 0.738 1 86 295 THR A O 1
ATOM 2405 N N . PHE A 1 296 ? 8.227 16.797 1.701 1 89 296 PHE A N 1
ATOM 2406 C CA . PHE A 1 296 ? 7.797 17.469 2.92 1 89 296 PHE A CA 1
ATOM 2407 C C . PHE A 1 296 ? 9 18 3.691 1 89 296 PHE A C 1
ATOM 2409 O O . PHE A 1 296 ? 9.016 19.172 4.094 1 89 296 PHE A O 1
ATOM 2416 N N . VAL A 1 297 ? 9.984 17.188 3.801 1 86.38 297 VAL A N 1
ATOM 2417 C CA . VAL A 1 297 ? 11.141 17.516 4.633 1 86.38 297 VAL A CA 1
ATOM 2418 C C . VAL A 1 297 ? 12.008 18.562 3.934 1 86.38 297 VAL A C 1
ATOM 2420 O O . VAL A 1 297 ? 12.656 19.375 4.586 1 86.38 297 VAL A O 1
ATOM 2423 N N . LYS A 1 298 ? 11.992 18.516 2.617 1 83.81 298 LYS A N 1
ATOM 2424 C CA . LYS A 1 298 ? 12.75 19.5 1.861 1 83.81 298 LYS A CA 1
ATOM 2425 C C . LYS A 1 298 ? 12.289 20.922 2.188 1 83.81 298 LYS A C 1
ATOM 2427 O O . LYS A 1 298 ? 13.102 21.844 2.273 1 83.81 298 LYS A O 1
ATOM 2432 N N . VAL A 1 299 ? 11.039 21.062 2.379 1 78 299 VAL A N 1
ATOM 2433 C CA . VAL A 1 299 ? 10.492 22.359 2.725 1 78 299 VAL A CA 1
ATOM 2434 C C . VAL A 1 299 ? 10.961 22.766 4.117 1 78 299 VAL A C 1
ATOM 2436 O O . VAL A 1 299 ? 11.297 23.938 4.348 1 78 299 VAL A O 1
ATOM 2439 N N . LEU A 1 300 ? 11.102 21.828 4.961 1 80 300 LEU A N 1
ATOM 2440 C CA . LEU A 1 300 ? 11.547 22.094 6.328 1 80 300 LEU A CA 1
ATOM 2441 C C . LEU A 1 300 ? 13.055 22.328 6.371 1 80 300 LEU A C 1
ATOM 2443 O O . LEU A 1 300 ? 13.555 23 7.266 1 80 300 LEU A O 1
ATOM 2447 N N . ASN A 1 301 ? 13.75 21.734 5.281 1 75.69 301 ASN A N 1
ATOM 2448 C CA . ASN A 1 301 ? 15.203 21.844 5.18 1 75.69 301 ASN A CA 1
ATOM 2449 C C . ASN A 1 301 ? 15.617 23.203 4.625 1 75.69 301 ASN A C 1
ATOM 2451 O O . ASN A 1 301 ? 16.688 23.703 4.953 1 75.69 301 ASN A O 1
ATOM 2455 N N . ARG A 1 302 ? 14.977 23.656 3.357 1 64.19 302 ARG A N 1
ATOM 2456 C CA . ARG A 1 302 ? 15.328 24.875 2.66 1 64.19 302 ARG A CA 1
ATOM 2457 C C . ARG A 1 302 ? 15.117 26.094 3.557 1 64.19 302 ARG A C 1
ATOM 2459 O O . ARG A 1 302 ? 15.5 27.219 3.199 1 64.19 302 ARG A O 1
ATOM 2466 N N . ALA A 1 303 ? 14.484 26.016 4.578 1 50.19 303 ALA A N 1
ATOM 2467 C CA . ALA A 1 303 ? 14.453 27.266 5.336 1 50.19 303 ALA A CA 1
ATOM 2468 C C . ALA A 1 303 ? 15.836 27.922 5.355 1 50.19 303 ALA A C 1
ATOM 2470 O O . ALA A 1 303 ? 15.969 29.078 5.785 1 50.19 303 ALA A O 1
ATOM 2471 N N . LYS A 1 304 ? 17 27.266 4.809 1 42.62 304 LYS A N 1
ATOM 2472 C CA . LYS A 1 304 ? 18.219 28.047 4.629 1 42.62 304 LYS A CA 1
ATOM 2473 C C . LYS A 1 304 ? 18.219 28.766 3.281 1 42.62 304 LYS A C 1
ATOM 2475 O O . LYS A 1 304 ? 18.391 29.984 3.221 1 42.62 304 LYS A O 1
ATOM 2480 N N . VAL A 1 305 ? 19.141 28.031 1.995 1 39.47 305 VAL A N 1
ATOM 2481 C CA . VAL A 1 305 ? 20.016 28.484 0.909 1 39.47 305 VAL A CA 1
ATOM 2482 C C . VAL A 1 305 ? 19.188 28.703 -0.353 1 39.47 305 VAL A C 1
ATOM 2484 O O . VAL A 1 305 ? 18.703 27.766 -0.972 1 39.47 305 VAL A O 1
ATOM 2487 N N . ASP A 1 306 ? 18.172 29.359 -0.545 1 37.12 306 ASP A N 1
ATOM 2488 C CA . ASP A 1 306 ? 17.75 29.75 -1.89 1 37.12 306 ASP A CA 1
ATOM 2489 C C . ASP A 1 306 ? 18.969 30.109 -2.752 1 37.12 306 ASP A C 1
ATOM 2491 O O . ASP A 1 306 ? 18.812 30.641 -3.85 1 37.12 306 ASP A O 1
ATOM 2495 N N . ASP A 1 307 ? 20.156 30.297 -2.328 1 33.62 307 ASP A N 1
ATOM 2496 C CA . ASP A 1 307 ? 21.016 30.969 -3.307 1 33.62 307 ASP A CA 1
ATOM 2497 C C . ASP A 1 307 ? 21.172 30.109 -4.566 1 33.62 307 ASP A C 1
ATOM 2499 O O . ASP A 1 307 ? 21.125 30.641 -5.684 1 33.62 307 ASP A O 1
ATOM 2503 N N . GLU A 1 308 ? 22.062 28.953 -4.613 1 32.22 308 GLU A N 1
ATOM 2504 C CA . GLU A 1 308 ? 22.875 28.641 -5.777 1 32.22 308 GLU A CA 1
ATOM 2505 C C . GLU A 1 308 ? 22.062 27.875 -6.828 1 32.22 308 GLU A C 1
ATOM 2507 O O . GLU A 1 308 ? 22.344 27.984 -8.023 1 32.22 308 GLU A O 1
ATOM 2512 N N . GLU A 1 309 ? 21.484 26.625 -6.723 1 32.69 309 GLU A N 1
ATOM 2513 C CA . GLU A 1 309 ? 21.438 25.75 -7.895 1 32.69 309 GLU A CA 1
ATOM 2514 C C . GLU A 1 309 ? 20.25 26.094 -8.789 1 32.69 309 GLU A C 1
ATOM 2516 O O . GLU A 1 309 ? 19.156 25.547 -8.617 1 32.69 309 GLU A O 1
ATOM 2521 N N . GLU A 1 310 ? 19.938 27.375 -9.156 1 32.16 310 GLU A N 1
ATOM 2522 C CA . GLU A 1 310 ? 19.203 27.812 -10.336 1 32.16 310 GLU A CA 1
ATOM 2523 C C . GLU A 1 310 ? 19.781 27.219 -11.609 1 32.16 310 GLU A C 1
ATOM 2525 O O . GLU A 1 310 ? 19.469 27.656 -12.711 1 32.16 310 GLU A O 1
ATOM 2530 N N . ASP A 1 311 ? 20.938 26.578 -11.695 1 28.27 311 ASP A N 1
ATOM 2531 C CA . ASP A 1 311 ? 21.453 26.594 -13.055 1 28.27 311 ASP A CA 1
ATOM 2532 C C . ASP A 1 311 ? 20.438 26 -14.039 1 28.27 311 ASP A C 1
ATOM 2534 O O . ASP A 1 311 ? 20.141 26.609 -15.07 1 28.27 311 ASP A O 1
ATOM 2538 N N . ASN A 1 312 ? 20.672 24.781 -14.688 1 28.05 312 ASN A N 1
ATOM 2539 C CA . ASN A 1 312 ? 20.562 24.484 -16.109 1 28.05 312 ASN A CA 1
ATOM 2540 C C . ASN A 1 312 ? 19.125 24.172 -16.516 1 28.05 312 ASN A C 1
ATOM 2542 O O . ASN A 1 312 ? 18.875 23.656 -17.609 1 28.05 312 ASN A O 1
ATOM 2546 N N . GLU A 1 313 ? 18.219 23.5 -15.844 1 27.47 313 GLU A N 1
ATOM 2547 C CA . GLU A 1 313 ? 17.203 23.125 -16.812 1 27.47 313 GLU A CA 1
ATOM 2548 C C . GLU A 1 313 ? 16.438 24.344 -17.328 1 27.47 313 GLU A C 1
ATOM 2550 O O . GLU A 1 313 ? 16.109 25.25 -16.562 1 27.47 313 GLU A O 1
ATOM 2555 N N . SER A 1 314 ? 16.219 24.672 -18.688 1 27.73 314 SER A N 1
ATOM 2556 C CA . SER A 1 314 ? 15.688 25.656 -19.641 1 27.73 314 SER A CA 1
ATOM 2557 C C . SER A 1 314 ? 14.367 26.25 -19.141 1 27.73 314 SER A C 1
ATOM 2559 O O . SER A 1 314 ? 14.219 27.469 -19.078 1 27.73 314 SER A O 1
ATOM 2561 N N . GLU A 1 315 ? 13.195 25.922 -19.828 1 26.06 315 GLU A N 1
ATOM 2562 C CA . GLU A 1 315 ? 12.18 26.828 -20.344 1 26.06 315 GLU A CA 1
ATOM 2563 C C . GLU A 1 315 ? 11.391 27.469 -19.219 1 26.06 315 GLU A C 1
ATOM 2565 O O . GLU A 1 315 ? 11.484 27.031 -18.062 1 26.06 315 GLU A O 1
ATOM 2570 N N . THR A 1 316 ? 9.898 27.875 -19.422 1 26.31 316 THR A N 1
ATOM 2571 C CA . THR A 1 316 ? 8.977 29 -19.312 1 26.31 316 THR A CA 1
ATOM 2572 C C . THR A 1 316 ? 8.367 29.062 -17.906 1 26.31 316 THR A C 1
ATOM 2574 O O . THR A 1 316 ? 7.984 30.141 -17.453 1 26.31 316 THR A O 1
ATOM 2577 N N . GLN A 1 317 ? 7.598 28.062 -17.312 1 29.23 317 GLN A N 1
ATOM 2578 C CA . GLN A 1 317 ? 6.449 28.609 -16.594 1 29.23 317 GLN A CA 1
ATOM 2579 C C . GLN A 1 317 ? 6.883 29.359 -15.344 1 29.23 317 GLN A C 1
ATOM 2581 O O . GLN A 1 317 ? 7.746 28.891 -14.602 1 29.23 317 GLN A O 1
ATOM 2586 N N . GLN A 1 318 ? 6.684 30.734 -15.203 1 29.3 318 GLN A N 1
ATOM 2587 C CA . GLN A 1 318 ? 6.703 31.844 -14.25 1 29.3 318 GLN A CA 1
ATOM 2588 C C . GLN A 1 318 ? 6.156 31.422 -12.891 1 29.3 318 GLN A C 1
ATOM 2590 O O . GLN A 1 318 ? 4.949 31.469 -12.656 1 29.3 318 GLN A O 1
ATOM 2595 N N . HIS A 1 319 ? 6.344 30.234 -12.469 1 31.19 319 HIS A N 1
ATOM 2596 C CA . HIS A 1 319 ? 5.711 30.188 -11.156 1 31.19 319 HIS A CA 1
ATOM 2597 C C . HIS A 1 319 ? 6.363 31.188 -10.203 1 31.19 319 HIS A C 1
ATOM 2599 O O . HIS A 1 319 ? 7.547 31.078 -9.883 1 31.19 319 HIS A O 1
ATOM 2605 N N . THR A 1 320 ? 5.977 32.469 -10.305 1 30.45 320 THR A N 1
ATOM 2606 C CA . THR A 1 320 ? 6.234 33.5 -9.312 1 30.45 320 THR A CA 1
ATOM 2607 C C . THR A 1 320 ? 6.02 32.938 -7.902 1 30.45 320 THR A C 1
ATOM 2609 O O . THR A 1 320 ? 4.887 32.688 -7.5 1 30.45 320 THR A O 1
ATOM 2612 N N . ARG A 1 321 ? 6.891 32.094 -7.477 1 36.91 321 ARG A N 1
ATOM 2613 C CA . ARG A 1 321 ? 6.773 31.734 -6.07 1 36.91 321 ARG A CA 1
ATOM 2614 C C . ARG A 1 321 ? 6.973 32.938 -5.164 1 36.91 321 ARG A C 1
ATOM 2616 O O . ARG A 1 321 ? 8.07 33.5 -5.094 1 36.91 321 ARG A O 1
ATOM 2623 N N . ARG A 1 322 ? 6.035 33.875 -5.266 1 36.38 322 ARG A N 1
ATOM 2624 C CA . ARG A 1 322 ? 6.102 35.031 -4.363 1 36.38 322 ARG A CA 1
ATOM 2625 C C . ARG A 1 322 ? 6.191 34.562 -2.91 1 36.38 322 ARG A C 1
ATOM 2627 O O . ARG A 1 322 ? 5.461 33.656 -2.49 1 36.38 322 ARG A O 1
ATOM 2634 N N . THR A 1 323 ? 7.426 34.719 -2.408 1 35.5 323 THR A N 1
ATOM 2635 C CA . THR A 1 323 ? 7.625 34.438 -0.99 1 35.5 323 THR A CA 1
ATOM 2636 C C . THR A 1 323 ? 6.516 35.062 -0.152 1 35.5 323 THR A C 1
ATOM 2638 O O . THR A 1 323 ? 5.867 36 -0.585 1 35.5 323 THR A O 1
ATOM 2641 N N . ILE A 1 324 ? 6.027 34.531 0.75 1 34.78 324 ILE A N 1
ATOM 2642 C CA . ILE A 1 324 ? 4.941 35.031 1.584 1 34.78 324 ILE A CA 1
ATOM 2643 C C . ILE A 1 324 ? 5.223 36.469 1.97 1 34.78 324 ILE A C 1
ATOM 2645 O O . ILE A 1 324 ? 4.305 37.312 2.041 1 34.78 324 ILE A O 1
ATOM 2649 N N . THR A 1 325 ? 6.359 36.969 2.539 1 33.56 325 THR A N 1
ATOM 2650 C CA . THR A 1 325 ? 6.531 38.312 3.025 1 33.56 325 THR A CA 1
ATOM 2651 C C . THR A 1 325 ? 6.746 39.281 1.864 1 33.56 325 THR A C 1
ATOM 2653 O O . THR A 1 325 ? 7.27 40.375 2.053 1 33.56 325 THR A O 1
ATOM 2656 N N . GLY A 1 326 ? 5.824 39.281 0.839 1 36.09 326 GLY A N 1
ATOM 2657 C CA . GLY A 1 326 ? 5.664 40.281 -0.23 1 36.09 326 GLY A CA 1
ATOM 2658 C C . GLY A 1 326 ? 6.926 40.469 -1.048 1 36.09 326 GLY A C 1
ATOM 2659 O O . GLY A 1 326 ? 6.926 41.219 -2.02 1 36.09 326 GLY A O 1
ATOM 2660 N N . ARG A 1 327 ? 8.109 40.406 -0.519 1 30.33 327 ARG A N 1
ATOM 2661 C CA . ARG A 1 327 ? 9.25 40.812 -1.344 1 30.33 327 ARG A CA 1
ATOM 2662 C C . ARG A 1 327 ? 9.602 39.719 -2.348 1 30.33 327 ARG A C 1
ATOM 2664 O O . ARG A 1 327 ? 9.352 38.531 -2.102 1 30.33 327 ARG A O 1
ATOM 2671 N N . LYS A 1 328 ? 9.656 40.156 -3.721 1 37.62 328 LYS A N 1
ATOM 2672 C CA . LYS A 1 328 ? 10.102 39.406 -4.883 1 37.62 328 LYS A CA 1
ATOM 2673 C C . LYS A 1 328 ? 11.328 38.531 -4.555 1 37.62 328 LYS A C 1
ATOM 2675 O O . LYS A 1 328 ? 12.336 39.062 -4.07 1 37.62 328 LYS A O 1
ATOM 2680 N N . MET A 1 329 ? 11.328 37.375 -3.863 1 25.77 329 MET A N 1
ATOM 2681 C CA . MET A 1 329 ? 12.688 36.875 -3.979 1 25.77 329 MET A CA 1
ATOM 2682 C C . MET A 1 329 ? 13.016 36.5 -5.426 1 25.77 329 MET A C 1
ATOM 2684 O O . MET A 1 329 ? 12.297 35.719 -6.051 1 25.77 329 MET A O 1
ATOM 2688 N N . VAL A 1 330 ? 13.414 37.438 -6.211 1 27.38 330 VAL A N 1
ATOM 2689 C CA . VAL A 1 330 ? 14.18 37.344 -7.453 1 27.38 330 VAL A CA 1
ATOM 2690 C C . VAL A 1 330 ? 15.25 36.25 -7.32 1 27.38 330 VAL A C 1
ATOM 2692 O O . VAL A 1 330 ? 16.078 36.312 -6.406 1 27.38 330 VAL A O 1
ATOM 2695 N N . TYR A 1 331 ? 15.031 34.969 -7.352 1 24.47 331 TYR A N 1
ATOM 2696 C CA . TYR A 1 331 ? 16.266 34.375 -7.875 1 24.47 331 TYR A CA 1
ATOM 2697 C C . TYR A 1 331 ? 16.359 34.562 -9.383 1 24.47 331 TYR A C 1
ATOM 2699 O O . TYR A 1 331 ? 15.336 34.5 -10.086 1 24.47 331 TYR A O 1
ATOM 2707 N N . MET B 1 1 ? 0.025 15.969 -7.418 1 33.56 1 MET B N 1
ATOM 2708 C CA . MET B 1 1 ? 0.704 15.836 -6.129 1 33.56 1 MET B CA 1
ATOM 2709 C C . MET B 1 1 ? 0.258 16.938 -5.168 1 33.56 1 MET B C 1
ATOM 2711 O O . MET B 1 1 ? 0.431 18.125 -5.453 1 33.56 1 MET B O 1
ATOM 2715 N N . LEU B 1 2 ? -0.75 16.766 -4.379 1 38.91 2 LEU B N 1
ATOM 2716 C CA . LEU B 1 2 ? -1.352 17.891 -3.666 1 38.91 2 LEU B CA 1
ATOM 2717 C C . LEU B 1 2 ? -0.427 18.391 -2.561 1 38.91 2 LEU B C 1
ATOM 2719 O O . LEU B 1 2 ? -0.035 17.625 -1.68 1 38.91 2 LEU B O 1
ATOM 2723 N N . HIS B 1 3 ? 0.562 19.188 -2.91 1 49.44 3 HIS B N 1
ATOM 2724 C CA . HIS B 1 3 ? 1.179 20 -1.86 1 49.44 3 HIS B CA 1
ATOM 2725 C C . HIS B 1 3 ? 0.129 20.766 -1.074 1 49.44 3 HIS B C 1
ATOM 2727 O O . HIS B 1 3 ? -0.668 21.516 -1.657 1 49.44 3 HIS B O 1
ATOM 2733 N N . LEU B 1 4 ? -0.136 20.25 0.137 1 55.44 4 LEU B N 1
ATOM 2734 C CA . LEU B 1 4 ? -1.063 21.016 0.958 1 55.44 4 LEU B CA 1
ATOM 2735 C C . LEU B 1 4 ? -0.509 22.406 1.243 1 55.44 4 LEU B C 1
ATOM 2737 O O . LEU B 1 4 ? 0.653 22.547 1.631 1 55.44 4 LEU B O 1
ATOM 2741 N N . ARG B 1 5 ? -1.251 23.312 0.67 1 61.19 5 ARG B N 1
ATOM 2742 C CA . ARG B 1 5 ? -0.86 24.703 0.896 1 61.19 5 ARG B CA 1
ATOM 2743 C C . ARG B 1 5 ? -1.407 25.203 2.225 1 61.19 5 ARG B C 1
ATOM 2745 O O . ARG B 1 5 ? -2.498 24.828 2.645 1 61.19 5 ARG B O 1
ATOM 2752 N N . SER B 1 6 ? -0.533 25.922 2.787 1 70.94 6 SER B N 1
ATOM 2753 C CA . SER B 1 6 ? -0.918 26.5 4.074 1 70.94 6 SER B CA 1
ATOM 2754 C C . SER B 1 6 ? -2.088 27.469 3.924 1 70.94 6 SER B C 1
ATOM 2756 O O . SER B 1 6 ? -2.861 27.656 4.863 1 70.94 6 SER B O 1
ATOM 2758 N N . HIS B 1 7 ? -2.195 27.922 2.732 1 76.12 7 HIS B N 1
ATOM 2759 C CA . HIS B 1 7 ? -3.275 28.875 2.502 1 76.12 7 HIS B CA 1
ATOM 2760 C C . HIS B 1 7 ? -4.547 28.172 2.045 1 76.12 7 HIS B C 1
ATOM 2762 O O . HIS B 1 7 ? -4.48 27.156 1.349 1 76.12 7 HIS B O 1
ATOM 2768 N N . ASN B 1 8 ? -5.613 28.656 2.602 1 81.25 8 ASN B N 1
ATOM 2769 C CA . ASN B 1 8 ? -6.902 28.172 2.129 1 81.25 8 ASN B CA 1
ATOM 2770 C C . ASN B 1 8 ? -7.258 28.734 0.761 1 81.25 8 ASN B C 1
ATOM 2772 O O . ASN B 1 8 ? -7.578 29.922 0.644 1 81.25 8 ASN B O 1
ATOM 2776 N N . LEU B 1 9 ? -7.324 28.016 -0.244 1 84.81 9 LEU B N 1
ATOM 2777 C CA . LEU B 1 9 ? -7.5 28.453 -1.623 1 84.81 9 LEU B CA 1
ATOM 2778 C C . LEU B 1 9 ? -8.914 28.984 -1.85 1 84.81 9 LEU B C 1
ATOM 2780 O O . LEU B 1 9 ? -9.117 29.906 -2.641 1 84.81 9 LEU B O 1
ATOM 2784 N N . LEU B 1 10 ? -9.82 28.469 -1.095 1 91.25 10 LEU B N 1
ATOM 2785 C CA . LEU B 1 10 ? -11.203 28.906 -1.266 1 91.25 10 LEU B CA 1
ATOM 2786 C C . LEU B 1 10 ? -11.414 30.297 -0.681 1 91.25 10 LEU B C 1
ATOM 2788 O O . LEU B 1 10 ? -12.18 31.094 -1.227 1 91.25 10 LEU B O 1
ATOM 2792 N N . ILE B 1 11 ? -10.75 30.562 0.389 1 94.69 11 ILE B N 1
ATOM 2793 C CA . ILE B 1 11 ? -10.797 31.906 0.957 1 94.69 11 ILE B CA 1
ATOM 2794 C C . ILE B 1 11 ? -10.172 32.906 -0.019 1 94.69 11 ILE B C 1
ATOM 2796 O O . ILE B 1 11 ? -10.75 33.938 -0.295 1 94.69 11 ILE B O 1
ATOM 2800 N N . GLN B 1 12 ? -9.07 32.562 -0.527 1 93.62 12 GLN B N 1
ATOM 2801 C CA . GLN B 1 12 ? -8.375 33.438 -1.471 1 93.62 12 GLN B CA 1
ATOM 2802 C C . GLN B 1 12 ? -9.234 33.719 -2.699 1 93.62 12 GLN B C 1
ATOM 2804 O O . GLN B 1 12 ? -9.352 34.844 -3.131 1 93.62 12 GLN B O 1
ATOM 2809 N N . LYS B 1 13 ? -9.797 32.656 -3.193 1 94.25 13 LYS B N 1
ATOM 2810 C CA . LYS B 1 13 ? -10.633 32.812 -4.379 1 94.25 13 LYS B CA 1
ATOM 2811 C C . LYS B 1 13 ? -11.836 33.688 -4.094 1 94.25 13 LYS B C 1
ATOM 2813 O O . LYS B 1 13 ? -12.141 34.594 -4.875 1 94.25 13 LYS B O 1
ATOM 2818 N N . THR B 1 14 ? -12.484 33.438 -3.025 1 96.06 14 THR B N 1
ATOM 2819 C CA . THR B 1 14 ? -13.68 34.188 -2.658 1 96.06 14 THR B CA 1
ATOM 2820 C C . THR B 1 14 ? -13.352 35.656 -2.48 1 96.06 14 THR B C 1
ATOM 2822 O O . THR B 1 14 ? -14.062 36.531 -2.998 1 96.06 14 THR B O 1
ATOM 2825 N N . LEU B 1 15 ? -12.289 36 -1.801 1 96.31 15 LEU B N 1
ATOM 2826 C CA . LEU B 1 15 ? -11.914 37.375 -1.529 1 96.31 15 LEU B CA 1
ATOM 2827 C C . LEU B 1 15 ? -11.43 38.062 -2.803 1 96.31 15 LEU B C 1
ATOM 2829 O O . LEU B 1 15 ? -11.68 39.25 -2.994 1 96.31 15 LEU B O 1
ATOM 2833 N N . SER B 1 16 ? -10.758 37.312 -3.648 1 95.75 16 SER B N 1
ATOM 2834 C CA . SER B 1 16 ? -10.305 37.875 -4.918 1 95.75 16 SER B CA 1
ATOM 2835 C C . SER B 1 16 ? -11.484 38.25 -5.805 1 95.75 16 SER B C 1
ATOM 2837 O O . SER B 1 16 ? -11.484 39.312 -6.434 1 95.75 16 SER B O 1
ATOM 2839 N N . GLU B 1 17 ? -12.438 37.375 -5.812 1 96.06 17 GLU B N 1
ATOM 2840 C CA . GLU B 1 17 ? -13.648 37.656 -6.57 1 96.06 17 GLU B CA 1
ATOM 2841 C C . GLU B 1 17 ? -14.359 38.875 -6.027 1 96.06 17 GLU B C 1
ATOM 2843 O O . GLU B 1 17 ? -14.844 39.719 -6.793 1 96.06 17 GLU B O 1
ATOM 2848 N N . ALA B 1 18 ? -14.469 38.969 -4.742 1 96.38 18 ALA B N 1
ATOM 2849 C CA . ALA B 1 18 ? -15.109 40.125 -4.102 1 96.38 18 ALA B CA 1
ATOM 2850 C C . ALA B 1 18 ? -14.344 41.406 -4.391 1 96.38 18 ALA B C 1
ATOM 2852 O O . ALA B 1 18 ? -14.945 42.438 -4.672 1 96.38 18 ALA B O 1
ATOM 2853 N N . TYR B 1 19 ? -13.023 41.344 -4.305 1 96.12 19 TYR B N 1
ATOM 2854 C CA . TYR B 1 19 ? -12.141 42.469 -4.57 1 96.12 19 TYR B CA 1
ATOM 2855 C C . TYR B 1 19 ? -12.32 42.969 -6 1 96.12 19 TYR B C 1
ATOM 2857 O O . TYR B 1 19 ? -12.492 44.188 -6.223 1 96.12 19 TYR B O 1
ATOM 2865 N N . GLU B 1 20 ? -12.312 42.062 -6.949 1 95.88 20 GLU B N 1
ATOM 2866 C CA . GLU B 1 20 ? -12.438 42.406 -8.359 1 95.88 20 GLU B CA 1
ATOM 2867 C C . GLU B 1 20 ? -13.805 43.031 -8.664 1 95.88 20 GLU B C 1
ATOM 2869 O O . GLU B 1 20 ? -13.906 44 -9.414 1 95.88 20 GLU B O 1
ATOM 2874 N N . ALA B 1 21 ? -14.805 42.438 -8.133 1 95.88 21 ALA B N 1
ATOM 2875 C CA . ALA B 1 21 ? -16.156 42.969 -8.344 1 95.88 21 ALA B CA 1
ATOM 2876 C C . ALA B 1 21 ? -16.297 44.375 -7.773 1 95.88 21 ALA B C 1
ATOM 2878 O O . ALA B 1 21 ? -16.969 45.219 -8.375 1 95.88 21 ALA B O 1
ATOM 2879 N N . ASN B 1 22 ? -15.773 44.625 -6.633 1 95.56 22 ASN B N 1
ATOM 2880 C CA . ASN B 1 22 ? -15.797 45.938 -6.027 1 95.56 22 ASN B CA 1
ATOM 2881 C C . ASN B 1 22 ? -15.062 46.969 -6.887 1 95.56 22 ASN B C 1
ATOM 2883 O O . ASN B 1 22 ? -15.516 48.094 -7.031 1 95.56 22 ASN B O 1
ATOM 2887 N N . GLU B 1 23 ? -13.953 46.562 -7.426 1 94 23 GLU B N 1
ATOM 2888 C CA . GLU B 1 23 ? -13.172 47.438 -8.297 1 94 23 GLU B CA 1
ATOM 2889 C C . GLU B 1 23 ? -13.977 47.844 -9.531 1 94 23 GLU B C 1
ATOM 2891 O O . GLU B 1 23 ? -13.805 48.938 -10.055 1 94 23 GLU B O 1
ATOM 2896 N N . LYS B 1 24 ? -14.852 46.938 -9.875 1 94.62 24 LYS B N 1
ATOM 2897 C CA . LYS B 1 24 ? -15.695 47.219 -11.039 1 94.62 24 LYS B CA 1
ATOM 2898 C C . LYS B 1 24 ? -16.938 48 -10.641 1 94.62 24 LYS B C 1
ATOM 2900 O O . LYS B 1 24 ? -17.797 48.281 -11.484 1 94.62 24 LYS B O 1
ATOM 2905 N N . GLY B 1 25 ? -17.078 48.312 -9.406 1 92.94 25 GLY B N 1
ATOM 2906 C CA . GLY B 1 25 ? -18.188 49.125 -8.93 1 92.94 25 GLY B CA 1
ATOM 2907 C C . GLY B 1 25 ? -19.438 48.312 -8.633 1 92.94 25 GLY B C 1
ATOM 2908 O O . GLY B 1 25 ? -20.531 48.875 -8.523 1 92.94 25 GLY B O 1
ATOM 2909 N N . ALA B 1 26 ? -19.281 47 -8.57 1 92.94 26 ALA B N 1
ATOM 2910 C CA . ALA B 1 26 ? -20.406 46.125 -8.312 1 92.94 26 ALA B CA 1
ATOM 2911 C C . ALA B 1 26 ? -20.094 45.156 -7.172 1 92.94 26 ALA B C 1
ATOM 2913 O O . ALA B 1 26 ? -19.906 43.969 -7.398 1 92.94 26 ALA B O 1
ATOM 2914 N N . PRO B 1 27 ? -20.078 45.719 -6.02 1 91.94 27 PRO B N 1
ATOM 2915 C CA . PRO B 1 27 ? -19.75 44.844 -4.891 1 91.94 27 PRO B CA 1
ATOM 2916 C C . PRO B 1 27 ? -20.703 43.656 -4.766 1 91.94 27 PRO B C 1
ATOM 2918 O O . PRO B 1 27 ? -21.906 43.812 -4.996 1 91.94 27 PRO B O 1
ATOM 2921 N N . LEU B 1 28 ? -20.172 42.531 -4.438 1 93.25 28 LEU B N 1
ATOM 2922 C CA . LEU B 1 28 ? -20.922 41.281 -4.348 1 93.25 28 LEU B CA 1
ATOM 2923 C C . LEU B 1 28 ? -21.609 41.156 -2.986 1 93.25 28 LEU B C 1
ATOM 2925 O O . LEU B 1 28 ? -21.109 41.688 -1.992 1 93.25 28 LEU B O 1
ATOM 2929 N N . THR B 1 29 ? -22.75 40.5 -3.004 1 93.62 29 THR B N 1
ATOM 2930 C CA . THR B 1 29 ? -23.344 40 -1.761 1 93.62 29 THR B CA 1
ATOM 2931 C C . THR B 1 29 ? -22.812 38.625 -1.423 1 93.62 29 THR B C 1
ATOM 2933 O O . THR B 1 29 ? -23.031 37.656 -2.176 1 93.62 29 THR B O 1
ATOM 2936 N N . LEU B 1 30 ? -22.156 38.562 -0.314 1 95.12 30 LEU B N 1
ATOM 2937 C CA . LEU B 1 30 ? -21.469 37.312 0.011 1 95.12 30 LEU B CA 1
ATOM 2938 C C . LEU B 1 30 ? -22.031 36.719 1.295 1 95.12 30 LEU B C 1
ATOM 2940 O O . LEU B 1 30 ? -22.344 37.438 2.24 1 95.12 30 LEU B O 1
ATOM 2944 N N . ASP B 1 31 ? -22.25 35.5 1.358 1 95.94 31 ASP B N 1
ATOM 2945 C CA . ASP B 1 31 ? -22.562 34.625 2.486 1 95.94 31 ASP B CA 1
ATOM 2946 C C . ASP B 1 31 ? -22.062 33.188 2.227 1 95.94 31 ASP B C 1
ATOM 2948 O O . ASP B 1 31 ? -22.844 32.312 1.853 1 95.94 31 ASP B O 1
ATOM 2952 N N . ARG B 1 32 ? -20.812 33 2.482 1 96.31 32 ARG B N 1
ATOM 2953 C CA . ARG B 1 32 ? -20.172 31.766 2.08 1 96.31 32 ARG B CA 1
ATOM 2954 C C . ARG B 1 32 ? -19.5 31.078 3.27 1 96.31 32 ARG B C 1
ATOM 2956 O O . ARG B 1 32 ? -18.812 31.719 4.059 1 96.31 32 ARG B O 1
ATOM 2963 N N . ILE B 1 33 ? -19.781 29.859 3.418 1 96.62 33 ILE B N 1
ATOM 2964 C CA . ILE B 1 33 ? -19.109 29.047 4.426 1 96.62 33 ILE B CA 1
ATOM 2965 C C . ILE B 1 33 ? -18.031 28.172 3.76 1 96.62 33 ILE B C 1
ATOM 2967 O O . ILE B 1 33 ? -18.312 27.5 2.764 1 96.62 33 ILE B O 1
ATOM 2971 N N . VAL B 1 34 ? -16.844 28.297 4.242 1 95.31 34 VAL B N 1
ATOM 2972 C CA . VAL B 1 34 ? -15.719 27.531 3.713 1 95.31 34 VAL B CA 1
ATOM 2973 C C . VAL B 1 34 ? -15.203 26.578 4.777 1 95.31 34 VAL B C 1
ATOM 2975 O O . VAL B 1 34 ? -14.922 26.984 5.906 1 95.31 34 VAL B O 1
ATOM 2978 N N . SER B 1 35 ? -15.109 25.312 4.422 1 92.75 35 SER B N 1
ATOM 2979 C CA . SER B 1 35 ? -14.602 24.312 5.359 1 92.75 35 SER B CA 1
ATOM 2980 C C . SER B 1 35 ? -13.102 24.094 5.168 1 92.75 35 SER B C 1
ATOM 2982 O O . SER B 1 35 ? -12.586 24.266 4.062 1 92.75 35 SER B O 1
ATOM 2984 N N . ASP B 1 36 ? -12.422 23.75 6.207 1 91.81 36 ASP B N 1
ATOM 2985 C CA . ASP B 1 36 ? -11 23.422 6.207 1 91.81 36 ASP B CA 1
ATOM 2986 C C . ASP B 1 36 ? -10.719 22.203 7.074 1 91.81 36 ASP B C 1
ATOM 2988 O O . ASP B 1 36 ? -11.641 21.609 7.648 1 91.81 36 ASP B O 1
ATOM 2992 N N . PHE B 1 37 ? -9.43 21.828 7.102 1 89.12 37 PHE B N 1
ATOM 2993 C CA . PHE B 1 37 ? -9.008 20.656 7.875 1 89.12 37 PHE B CA 1
ATOM 2994 C C . PHE B 1 37 ? -9.234 20.891 9.367 1 89.12 37 PHE B C 1
ATOM 2996 O O . PHE B 1 37 ? -9.398 22.031 9.805 1 89.12 37 PHE B O 1
ATOM 3003 N N . ASP B 1 38 ? -9.312 19.781 10.125 1 92 38 ASP B N 1
ATOM 3004 C CA . ASP B 1 38 ? -9.32 19.797 11.586 1 92 38 ASP B CA 1
ATOM 3005 C C . ASP B 1 38 ? -10.57 20.5 12.117 1 92 38 ASP B C 1
ATOM 3007 O O . ASP B 1 38 ? -10.484 21.297 13.055 1 92 38 ASP B O 1
ATOM 3011 N N . TYR B 1 39 ? -11.664 20.344 11.445 1 91.88 39 TYR B N 1
ATOM 3012 C CA . TYR B 1 39 ? -12.969 20.844 11.883 1 91.88 39 TYR B CA 1
ATOM 3013 C C . TYR B 1 39 ? -12.977 22.359 11.938 1 91.88 39 TYR B C 1
ATOM 3015 O O . TYR B 1 39 ? -13.539 22.953 12.859 1 91.88 39 TYR B O 1
ATOM 3023 N N . THR B 1 40 ? -12.258 22.922 11.031 1 95.88 40 THR B N 1
ATOM 3024 C CA . THR B 1 40 ? -12.219 24.391 10.953 1 95.88 40 THR B CA 1
ATOM 3025 C C . THR B 1 40 ? -13.188 24.891 9.891 1 95.88 40 THR B C 1
ATOM 3027 O O . THR B 1 40 ? -13.289 24.312 8.805 1 95.88 40 THR B O 1
ATOM 3030 N N . THR B 1 41 ? -13.969 25.906 10.234 1 97.25 41 THR B N 1
ATOM 3031 C CA . THR B 1 41 ? -14.914 26.531 9.312 1 97.25 41 THR B CA 1
ATOM 3032 C C . THR B 1 41 ? -14.719 28.047 9.281 1 97.25 41 THR B C 1
ATOM 3034 O O . THR B 1 41 ? -14.422 28.656 10.312 1 97.25 41 THR B O 1
ATOM 3037 N N . PHE B 1 42 ? -14.875 28.562 8.078 1 97.88 42 PHE B N 1
ATOM 3038 C CA . PHE B 1 42 ? -14.82 30 7.883 1 97.88 42 PHE B CA 1
ATOM 3039 C C . PHE B 1 42 ? -16.141 30.531 7.352 1 97.88 42 PHE B C 1
ATOM 3041 O O . PHE B 1 42 ? -16.844 29.844 6.598 1 97.88 42 PHE B O 1
ATOM 3048 N N . HIS B 1 43 ? -16.516 31.641 7.809 1 98.25 43 HIS B N 1
ATOM 3049 C CA . HIS B 1 43 ? -17.688 32.344 7.289 1 98.25 43 HIS B CA 1
ATOM 3050 C C . HIS B 1 43 ? -17.312 33.688 6.699 1 98.25 43 HIS B C 1
ATOM 3052 O O . HIS B 1 43 ? -16.734 34.531 7.391 1 98.25 43 HIS B O 1
ATOM 3058 N N . ILE B 1 44 ? -17.531 33.875 5.387 1 97.69 44 ILE B N 1
ATOM 3059 C CA . ILE B 1 44 ? -17.281 35.125 4.691 1 97.69 44 ILE B CA 1
ATOM 3060 C C . ILE B 1 44 ? -18.594 35.781 4.336 1 97.69 44 ILE B C 1
ATOM 3062 O O . ILE B 1 44 ? -19.391 35.25 3.551 1 97.69 44 ILE B O 1
ATOM 3066 N N . THR B 1 45 ? -18.812 36.969 4.934 1 97 45 THR B N 1
ATOM 3067 C CA . THR B 1 45 ? -20.109 37.594 4.75 1 97 45 THR B CA 1
ATOM 3068 C C . THR B 1 45 ? -19.953 39.125 4.738 1 97 45 THR B C 1
ATOM 3070 O O . THR B 1 45 ? -18.984 39.656 5.277 1 97 45 THR B O 1
ATOM 3073 N N . ASN B 1 46 ? -20.828 39.781 4.008 1 95.62 46 ASN B N 1
ATOM 3074 C CA . ASN B 1 46 ? -20.906 41.25 4.094 1 95.62 46 ASN B CA 1
ATOM 3075 C C . ASN B 1 46 ? -21.484 41.719 5.434 1 95.62 46 ASN B C 1
ATOM 3077 O O . ASN B 1 46 ? -22.328 41.031 6.016 1 95.62 46 ASN B O 1
ATOM 3081 N N . THR B 1 47 ? -20.969 42.844 5.871 1 91.12 47 THR B N 1
ATOM 3082 C CA . THR B 1 47 ? -21.625 43.438 7.031 1 91.12 47 THR B CA 1
ATOM 3083 C C . THR B 1 47 ? -23 43.969 6.652 1 91.12 47 THR B C 1
ATOM 3085 O O . THR B 1 47 ? -23.234 44.344 5.5 1 91.12 47 THR B O 1
ATOM 3088 N N . PRO B 1 48 ? -23.938 43.938 7.582 1 84.69 48 PRO B N 1
ATOM 3089 C CA . PRO B 1 48 ? -25.297 44.406 7.266 1 84.69 48 PRO B CA 1
ATOM 3090 C C . PRO B 1 48 ? -25.328 45.844 6.801 1 84.69 48 PRO B C 1
ATOM 3092 O O . PRO B 1 48 ? -26.156 46.219 5.949 1 84.69 48 PRO B O 1
ATOM 3095 N N . ASP B 1 49 ? -24.469 46.688 7.195 1 86.19 49 ASP B N 1
ATOM 3096 C CA . ASP B 1 49 ? -24.531 48.125 6.98 1 86.19 49 ASP B CA 1
ATOM 3097 C C . ASP B 1 49 ? -23.781 48.531 5.719 1 86.19 49 ASP B C 1
ATOM 3099 O O . ASP B 1 49 ? -24 49.594 5.172 1 86.19 49 ASP B O 1
ATOM 3103 N N . ASN B 1 50 ? -22.812 47.781 5.367 1 89.44 50 ASN B N 1
ATOM 3104 C CA . ASN B 1 50 ? -21.906 48.156 4.293 1 89.44 50 ASN B CA 1
ATOM 3105 C C . ASN B 1 50 ? -21.438 46.969 3.486 1 89.44 50 ASN B C 1
ATOM 3107 O O . ASN B 1 50 ? -20.688 46.125 3.994 1 89.44 50 ASN B O 1
ATOM 3111 N N . LYS B 1 51 ? -21.781 46.906 2.178 1 90.75 51 LYS B N 1
ATOM 3112 C CA . LYS B 1 51 ? -21.469 45.781 1.302 1 90.75 51 LYS B CA 1
ATOM 3113 C C . LYS B 1 51 ? -19.969 45.719 1.014 1 90.75 51 LYS B C 1
ATOM 3115 O O . LYS B 1 51 ? -19.453 44.688 0.606 1 90.75 51 LYS B O 1
ATOM 3120 N N . VAL B 1 52 ? -19.297 46.75 1.24 1 94.25 52 VAL B N 1
ATOM 3121 C CA . VAL B 1 52 ? -17.875 46.844 0.893 1 94.25 52 VAL B CA 1
ATOM 3122 C C . VAL B 1 52 ? -17.031 46.281 2.045 1 94.25 52 VAL B C 1
ATOM 3124 O O . VAL B 1 52 ? -15.859 45.969 1.862 1 94.25 52 VAL B O 1
ATOM 3127 N N . ILE B 1 53 ? -17.672 46.188 3.197 1 95.81 53 ILE B N 1
ATOM 3128 C CA . ILE B 1 53 ? -16.984 45.656 4.371 1 95.81 53 ILE B CA 1
ATOM 3129 C C . ILE B 1 53 ? -17.375 44.188 4.582 1 95.81 53 ILE B C 1
ATOM 3131 O O . ILE B 1 53 ? -18.562 43.875 4.711 1 95.81 53 ILE B O 1
ATOM 3135 N N . LEU B 1 54 ? -16.359 43.312 4.57 1 97.25 54 LEU B N 1
ATOM 3136 C CA . LEU B 1 54 ? -16.609 41.906 4.754 1 97.25 54 LEU B CA 1
ATOM 3137 C C . LEU B 1 54 ? -16.125 41.438 6.125 1 97.25 54 LEU B C 1
ATOM 3139 O O . LEU B 1 54 ? -15.203 42.031 6.695 1 97.25 54 LEU B O 1
ATOM 3143 N N . TRP B 1 55 ? -16.781 40.406 6.629 1 97.5 55 TRP B N 1
ATOM 3144 C CA . TRP B 1 55 ? -16.297 39.656 7.789 1 97.5 55 TRP B CA 1
ATOM 3145 C C . TRP B 1 55 ? -15.75 38.281 7.371 1 97.5 55 TRP B C 1
ATOM 3147 O O . TRP B 1 55 ? -16.328 37.625 6.52 1 97.5 55 TRP B O 1
ATOM 3157 N N . VAL B 1 56 ? -14.625 38 7.805 1 98.06 56 VAL B N 1
ATOM 3158 C CA . VAL B 1 56 ? -14.078 36.625 7.727 1 98.06 56 VAL B CA 1
ATOM 3159 C C . VAL B 1 56 ? -13.938 36.062 9.133 1 98.06 56 VAL B C 1
ATOM 3161 O O . VAL B 1 56 ? -13.039 36.438 9.883 1 98.06 56 VAL B O 1
ATOM 3164 N N . SER B 1 57 ? -14.82 35.156 9.422 1 98.38 57 SER B N 1
ATOM 3165 C CA . SER B 1 57 ? -14.867 34.594 10.766 1 98.38 57 SER B CA 1
ATOM 3166 C C . SER B 1 57 ? -14.359 33.156 10.758 1 98.38 57 SER B C 1
ATOM 3168 O O . SER B 1 57 ? -14.586 32.406 9.797 1 98.38 57 SER B O 1
ATOM 3170 N N . ILE B 1 58 ? -13.656 32.75 11.836 1 98.31 58 ILE B N 1
ATOM 3171 C CA . ILE B 1 58 ? -13.109 31.391 11.938 1 98.31 58 ILE B CA 1
ATOM 3172 C C . ILE B 1 58 ? -13.68 30.688 13.164 1 98.31 58 ILE B C 1
ATOM 3174 O O . ILE B 1 58 ? -13.844 31.312 14.219 1 98.31 58 ILE B O 1
ATOM 3178 N N . ARG B 1 59 ? -14.047 29.484 13 1 98.19 59 ARG B N 1
ATOM 3179 C CA . ARG B 1 59 ? -14.352 28.562 14.078 1 98.19 59 ARG B CA 1
ATOM 3180 C C . ARG B 1 59 ? -13.461 27.328 14 1 98.19 59 ARG B C 1
ATOM 3182 O O . ARG B 1 59 ? -13.445 26.625 12.984 1 98.19 59 ARG B O 1
ATOM 3189 N N . THR B 1 60 ? -12.664 27.094 15.016 1 97.38 60 THR B N 1
ATOM 3190 C CA . THR B 1 60 ? -11.75 25.969 15.016 1 97.38 60 THR B CA 1
ATOM 3191 C C . THR B 1 60 ? -11.758 25.266 16.375 1 97.38 60 THR B C 1
ATOM 3193 O O . THR B 1 60 ? -11.945 25.906 17.406 1 97.38 60 THR B O 1
ATOM 3196 N N . LYS B 1 61 ? -11.531 24.031 16.391 1 96.5 61 LYS B N 1
ATOM 3197 C CA . LYS B 1 61 ? -11.492 23.234 17.625 1 96.5 61 LYS B CA 1
ATOM 3198 C C . LYS B 1 61 ? -10.273 23.609 18.469 1 96.5 61 LYS B C 1
ATOM 3200 O O . LYS B 1 61 ? -10.266 23.391 19.688 1 96.5 61 LYS B O 1
ATOM 3205 N N . ALA B 1 62 ? -9.281 24.172 17.859 1 97.19 62 ALA B N 1
ATOM 3206 C CA . ALA B 1 62 ? -8.016 24.469 18.531 1 97.19 62 ALA B CA 1
ATOM 3207 C C . ALA B 1 62 ? -8.102 25.75 19.344 1 97.19 62 ALA B C 1
ATOM 3209 O O . ALA B 1 62 ? -7.246 26.031 20.188 1 97.19 62 ALA B O 1
ATOM 3210 N N . TRP B 1 63 ? -9.133 26.562 19.125 1 97.5 63 TRP B N 1
ATOM 3211 C CA . TRP B 1 63 ? -9.148 27.938 19.609 1 97.5 63 TRP B CA 1
ATOM 3212 C C . TRP B 1 63 ? -8.977 27.984 21.125 1 97.5 63 TRP B C 1
ATOM 3214 O O . TRP B 1 63 ? -8.094 28.688 21.641 1 97.5 63 TRP B O 1
ATOM 3224 N N . GLN B 1 64 ? -9.727 27.172 21.812 1 96.12 64 GLN B N 1
ATOM 3225 C CA . GLN B 1 64 ? -9.727 27.234 23.266 1 96.12 64 GLN B CA 1
ATOM 3226 C C . GLN B 1 64 ? -8.375 26.812 23.844 1 96.12 64 GLN B C 1
ATOM 3228 O O . GLN B 1 64 ? -7.844 27.453 24.75 1 96.12 64 GLN B O 1
ATOM 3233 N N . SER B 1 65 ? -7.84 25.75 23.359 1 96.69 65 SER B N 1
ATOM 3234 C CA . SER B 1 65 ? -6.551 25.266 23.844 1 96.69 65 SER B CA 1
ATOM 3235 C C . SER B 1 65 ? -5.434 26.25 23.516 1 96.69 65 SER B C 1
ATOM 3237 O O . SER B 1 65 ? -4.5 26.422 24.297 1 96.69 65 SER B O 1
ATOM 3239 N N . VAL B 1 66 ? -5.535 26.906 22.375 1 98 66 VAL B N 1
ATOM 3240 C CA . VAL B 1 66 ? -4.535 27.906 21.984 1 98 66 VAL B CA 1
ATOM 3241 C C . VAL B 1 66 ? -4.648 29.125 22.875 1 98 66 VAL B C 1
ATOM 3243 O O . VAL B 1 66 ? -3.637 29.688 23.312 1 98 66 VAL B O 1
ATOM 3246 N N . LEU B 1 67 ? -5.871 29.531 23.109 1 97.12 67 LEU B N 1
ATOM 3247 C CA . LEU B 1 67 ? -6.137 30.672 23.984 1 97.12 67 LEU B CA 1
ATOM 3248 C C . LEU B 1 67 ? -5.551 30.438 25.375 1 97.12 67 LEU B C 1
ATOM 3250 O O . LEU B 1 67 ? -5.004 31.359 25.984 1 97.12 67 LEU B O 1
ATOM 3254 N N . GLN B 1 68 ? -5.551 29.219 25.828 1 95.62 68 GLN B N 1
ATOM 3255 C CA . GLN B 1 68 ? -5.148 28.875 27.188 1 95.62 68 GLN B CA 1
ATOM 3256 C C . GLN B 1 68 ? -3.629 28.766 27.297 1 95.62 68 GLN B C 1
ATOM 3258 O O . GLN B 1 68 ? -3.086 28.672 28.391 1 95.62 68 GLN B O 1
ATOM 3263 N N . CYS B 1 69 ? -2.938 28.828 26.188 1 95.75 69 CYS B N 1
ATOM 3264 C CA . CYS B 1 69 ? -1.483 28.719 26.203 1 95.75 69 CYS B CA 1
ATOM 3265 C C . CYS B 1 69 ? -0.859 29.922 26.906 1 95.75 69 CYS B C 1
ATOM 3267 O O . CYS B 1 69 ? 0.272 29.844 27.391 1 95.75 69 CYS B O 1
ATOM 3269 N N . ASP B 1 70 ? -1.545 31 26.875 1 95.31 70 ASP B N 1
ATOM 3270 C CA . ASP B 1 70 ? -1.12 32.219 27.578 1 95.31 70 ASP B CA 1
ATOM 3271 C C . ASP B 1 70 ? -2.178 32.656 28.594 1 95.31 70 ASP B C 1
ATOM 3273 O O . ASP B 1 70 ? -3.275 33.062 28.203 1 95.31 70 ASP B O 1
ATOM 3277 N N . PRO B 1 71 ? -1.818 32.594 29.797 1 89.31 71 PRO B N 1
ATOM 3278 C CA . PRO B 1 71 ? -2.783 32.969 30.828 1 89.31 71 PRO B CA 1
ATOM 3279 C C . PRO B 1 71 ? -3.289 34.406 30.672 1 89.31 71 PRO B C 1
ATOM 3281 O O . PRO B 1 71 ? -4.395 34.719 31.109 1 89.31 71 PRO B O 1
ATOM 3284 N N . ASN B 1 72 ? -2.516 35.25 29.969 1 90.25 72 ASN B N 1
ATOM 3285 C CA . ASN B 1 72 ? -2.9 36.656 29.766 1 90.25 72 ASN B CA 1
ATOM 3286 C C . ASN B 1 72 ? -3.725 36.844 28.5 1 90.25 72 ASN B C 1
ATOM 3288 O O . ASN B 1 72 ? -3.965 37.969 28.078 1 90.25 72 ASN B O 1
ATOM 3292 N N . ASN B 1 73 ? -4.121 35.812 27.891 1 87.75 73 ASN B N 1
ATOM 3293 C CA . ASN B 1 73 ? -4.949 35.812 26.688 1 87.75 73 ASN B CA 1
ATOM 3294 C C . ASN B 1 73 ? -4.332 36.656 25.594 1 87.75 73 ASN B C 1
ATOM 3296 O O . ASN B 1 73 ? -5.008 37.5 25 1 87.75 73 ASN B O 1
ATOM 3300 N N . GLY B 1 74 ? -3.107 36.406 25.359 1 95.69 74 GLY B N 1
ATOM 3301 C CA . GLY B 1 74 ? -2.348 37.219 24.406 1 95.69 74 GLY B CA 1
ATOM 3302 C C . GLY B 1 74 ? -2.625 36.812 22.953 1 95.69 74 GLY B C 1
ATOM 3303 O O . GLY B 1 74 ? -2.098 37.438 22.031 1 95.69 74 GLY B O 1
ATOM 3304 N N . LEU B 1 75 ? -3.508 35.875 22.75 1 97.31 75 LEU B N 1
ATOM 3305 C CA . LEU B 1 75 ? -3.76 35.344 21.406 1 97.31 75 LEU B CA 1
ATOM 3306 C C . LEU B 1 75 ? -4.332 36.438 20.516 1 97.31 75 LEU B C 1
ATOM 3308 O O . LEU B 1 75 ? -3.859 36.656 19.391 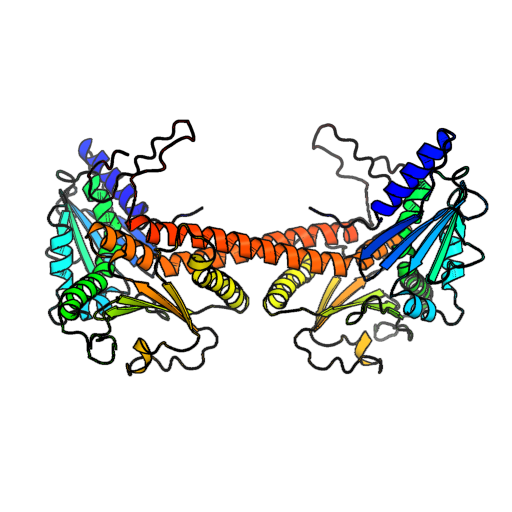1 97.31 75 LEU B O 1
ATOM 3312 N N . VAL B 1 76 ? -5.348 37.188 20.969 1 95.69 76 VAL B N 1
ATOM 3313 C CA . VAL B 1 76 ? -6.008 38.188 20.156 1 95.69 76 VAL B CA 1
ATOM 3314 C C . VAL B 1 76 ? -5.016 39.312 19.812 1 95.69 76 VAL B C 1
ATOM 3316 O O . VAL B 1 76 ? -4.957 39.75 18.672 1 95.69 76 VAL B O 1
ATOM 3319 N N . SER B 1 77 ? -4.184 39.75 20.797 1 96.25 77 SER B N 1
ATOM 3320 C CA . SER B 1 77 ? -3.16 40.75 20.547 1 96.25 77 SER B CA 1
ATOM 3321 C C . SER B 1 77 ? -2.131 40.281 19.531 1 96.25 77 SER B C 1
ATOM 3323 O O . SER B 1 77 ? -1.668 41.031 18.688 1 96.25 77 SER B O 1
ATOM 3325 N N . PHE B 1 78 ? -1.82 39.062 19.672 1 97.19 78 PHE B N 1
ATOM 3326 C CA . PHE B 1 78 ? -0.886 38.438 18.734 1 97.19 78 PHE B CA 1
ATOM 3327 C C . PHE B 1 78 ? -1.438 38.469 17.312 1 97.19 78 PHE B C 1
ATOM 3329 O O . PHE B 1 78 ? -0.747 38.906 16.391 1 97.19 78 PHE B O 1
ATOM 3336 N N . LEU B 1 79 ? -2.695 38.094 17.156 1 97.38 79 LEU B N 1
ATOM 3337 C CA . LEU B 1 79 ? -3.322 38.094 15.844 1 97.38 79 LEU B CA 1
ATOM 3338 C C . LEU B 1 79 ? -3.449 39.5 15.305 1 97.38 79 LEU B C 1
ATOM 3340 O O . LEU B 1 79 ? -3.268 39.75 14.102 1 97.38 79 LEU B O 1
ATOM 3344 N N . GLN B 1 80 ? -3.75 40.406 16.172 1 96.25 80 GLN B N 1
ATOM 3345 C CA . GLN B 1 80 ? -3.809 41.812 15.766 1 96.25 80 GLN B CA 1
ATOM 3346 C C . GLN B 1 80 ? -2.469 42.281 15.203 1 96.25 80 GLN B C 1
ATOM 3348 O O . GLN B 1 80 ? -2.424 43 14.195 1 96.25 80 GLN B O 1
ATOM 3353 N N . SER B 1 81 ? -1.447 41.906 15.852 1 96.06 81 SER B N 1
ATOM 3354 C CA . SER B 1 81 ? -0.113 42.281 15.414 1 96.06 81 SER B CA 1
ATOM 3355 C C . SER B 1 81 ? 0.225 41.688 14.055 1 96.06 81 SER B C 1
ATOM 3357 O O . SER B 1 81 ? 0.918 42.312 13.25 1 96.06 81 SER B O 1
ATOM 3359 N N . LYS B 1 82 ? -0.224 40.5 13.805 1 94.44 82 LYS B N 1
ATOM 3360 C CA . LYS B 1 82 ? 0.077 39.812 12.555 1 94.44 82 LYS B CA 1
ATOM 3361 C C . LYS B 1 82 ? -0.638 40.469 11.383 1 94.44 82 LYS B C 1
ATOM 3363 O O . LYS B 1 82 ? -0.142 40.469 10.25 1 94.44 82 LYS B O 1
ATOM 3368 N N . TYR B 1 83 ? -1.809 41.094 11.656 1 96.12 83 TYR B N 1
ATOM 3369 C CA . TYR B 1 83 ? -2.586 41.688 10.57 1 96.12 83 TYR B CA 1
ATOM 3370 C C . TYR B 1 83 ? -2.494 43.188 10.586 1 96.12 83 TYR B C 1
ATOM 3372 O O . TYR B 1 83 ? -3.188 43.875 9.828 1 96.12 83 TYR B O 1
ATOM 3380 N N . ALA B 1 84 ? -1.605 43.719 11.391 1 94.38 84 ALA B N 1
ATOM 3381 C CA . ALA B 1 84 ? -1.471 45.156 11.547 1 94.38 84 ALA B CA 1
ATOM 3382 C C . ALA B 1 84 ? -1.044 45.812 10.242 1 94.38 84 ALA B C 1
ATOM 3384 O O . ALA B 1 84 ? -1.487 46.938 9.922 1 94.38 84 ALA B O 1
ATOM 3385 N N . ASN B 1 85 ? -0.229 45.156 9.469 1 92.56 85 ASN B N 1
ATOM 3386 C CA . ASN B 1 85 ? 0.301 45.75 8.234 1 92.56 85 ASN B CA 1
ATOM 3387 C C . ASN B 1 85 ? -0.425 45.219 7.004 1 92.56 85 ASN B C 1
ATOM 3389 O O . ASN B 1 85 ? -0.001 45.469 5.875 1 92.56 85 ASN B O 1
ATOM 3393 N N . ALA B 1 86 ? -1.463 44.5 7.27 1 94.94 86 ALA B N 1
ATOM 3394 C CA . ALA B 1 86 ? -2.238 44 6.141 1 94.94 86 ALA B CA 1
ATOM 3395 C C . ALA B 1 86 ? -3.271 45 5.676 1 94.94 86 ALA B C 1
ATOM 3397 O O . ALA B 1 86 ? -4.207 45.344 6.414 1 94.94 86 ALA B O 1
ATOM 3398 N N . ALA B 1 87 ? -3.086 45.406 4.465 1 96.62 87 ALA B N 1
ATOM 3399 C CA . ALA B 1 87 ? -3.955 46.469 3.924 1 96.62 87 ALA B CA 1
ATOM 3400 C C . ALA B 1 87 ? -5.414 46 3.926 1 96.62 87 ALA B C 1
ATOM 3402 O O . ALA B 1 87 ? -5.734 44.906 3.455 1 96.62 87 ALA B O 1
ATOM 3403 N N . GLY B 1 88 ? -6.262 46.844 4.52 1 97.44 88 GLY B N 1
ATOM 3404 C CA . GLY B 1 88 ? -7.695 46.625 4.461 1 97.44 88 GLY B CA 1
ATOM 3405 C C . GLY B 1 88 ? -8.18 45.562 5.453 1 97.44 88 GLY B C 1
ATOM 3406 O O . GLY B 1 88 ? -9.344 45.156 5.402 1 97.44 88 GLY B O 1
ATOM 3407 N N . VAL B 1 89 ? -7.266 45.062 6.27 1 97.81 89 VAL B N 1
ATOM 3408 C CA . VAL B 1 89 ? -7.617 44 7.203 1 97.81 89 VAL B CA 1
ATOM 3409 C C . VAL B 1 89 ? -7.488 44.5 8.641 1 97.81 89 VAL B C 1
ATOM 3411 O O . VAL B 1 89 ? -6.496 45.156 8.984 1 97.81 89 VAL B O 1
ATOM 3414 N N . SER B 1 90 ? -8.453 44.344 9.422 1 96.44 90 SER B N 1
ATOM 3415 C CA . SER B 1 90 ? -8.414 44.656 10.844 1 96.44 90 SER B CA 1
ATOM 3416 C C . SER B 1 90 ? -9.195 43.656 11.672 1 96.44 90 SER B C 1
ATOM 3418 O O . SER B 1 90 ? -9.984 42.875 11.133 1 96.44 90 SER B O 1
ATOM 3420 N N . VAL B 1 91 ? -8.867 43.562 12.922 1 96 91 VAL B N 1
ATOM 3421 C CA . VAL B 1 91 ? -9.609 42.719 13.828 1 96 91 VAL B CA 1
ATOM 3422 C C . VAL B 1 91 ? -10.945 43.344 14.188 1 96 91 VAL B C 1
ATOM 3424 O O . VAL B 1 91 ? -10.984 44.531 14.547 1 96 91 VAL B O 1
ATOM 3427 N N . SER B 1 92 ? -11.977 42.625 14.031 1 94.12 92 SER B N 1
ATOM 3428 C CA . SER B 1 92 ? -13.297 43.156 14.352 1 94.12 92 SER B CA 1
ATOM 3429 C C . SER B 1 92 ? -13.461 43.375 15.852 1 94.12 92 SER B C 1
ATOM 3431 O O . SER B 1 92 ? -12.945 42.594 16.656 1 94.12 92 SER B O 1
ATOM 3433 N N . ASN B 1 93 ? -14.141 44.406 16.188 1 88.19 93 ASN B N 1
ATOM 3434 C CA . ASN B 1 93 ? -14.422 44.688 17.594 1 88.19 93 ASN B CA 1
ATOM 3435 C C . ASN B 1 93 ? -15.352 43.625 18.203 1 88.19 93 ASN B C 1
ATOM 3437 O O . ASN B 1 93 ? -15.273 43.344 19.391 1 88.19 93 ASN B O 1
ATOM 3441 N N . ASN B 1 94 ? -16.203 43.156 17.312 1 90.94 94 ASN B N 1
ATOM 3442 C CA . ASN B 1 94 ? -17.125 42.125 17.734 1 90.94 94 ASN B CA 1
ATOM 3443 C C . ASN B 1 94 ? -16.922 40.844 16.938 1 90.94 94 ASN B C 1
ATOM 3445 O O . ASN B 1 94 ? -16.844 40.875 15.703 1 90.94 94 ASN B O 1
ATOM 3449 N N . THR B 1 95 ? -16.859 39.75 17.688 1 95.38 95 THR B N 1
ATOM 3450 C CA . THR B 1 95 ? -16.75 38.438 17.031 1 95.38 95 THR B CA 1
ATOM 3451 C C . THR B 1 95 ? -18.141 37.969 16.594 1 95.38 95 THR B C 1
ATOM 3453 O O . THR B 1 95 ? -19.109 38.062 17.344 1 95.38 95 THR B O 1
ATOM 3456 N N . GLU B 1 96 ? -18.219 37.531 15.312 1 96 96 GLU B N 1
ATOM 3457 C CA . GLU B 1 96 ? -19.469 36.938 14.828 1 96 96 GLU B CA 1
ATOM 3458 C C . GLU B 1 96 ? -19.969 35.844 15.758 1 96 96 GLU B C 1
ATOM 3460 O O . GLU B 1 96 ? -19.188 34.938 16.141 1 96 96 GLU B O 1
ATOM 3465 N N . PRO B 1 97 ? -21.25 35.938 16.094 1 95.19 97 PRO B N 1
ATOM 3466 C CA . PRO B 1 97 ? -21.781 34.875 16.969 1 95.19 97 PRO B CA 1
ATOM 3467 C C . PRO B 1 97 ? -21.547 33.469 16.406 1 95.19 97 PRO B C 1
ATOM 3469 O O . PRO B 1 97 ? -21.797 33.219 15.211 1 95.19 97 PRO B O 1
ATOM 3472 N N . GLY B 1 98 ? -21.078 32.625 17.234 1 96.56 98 GLY B N 1
ATOM 3473 C CA . GLY B 1 98 ? -20.859 31.234 16.812 1 96.56 98 GLY B CA 1
ATOM 3474 C C . GLY B 1 98 ? -19.453 30.984 16.297 1 96.56 98 GLY B C 1
ATOM 3475 O O . GLY B 1 98 ? -19.109 29.859 15.945 1 96.56 98 GLY B O 1
ATOM 3476 N N . TYR B 1 99 ? -18.719 32 16.219 1 98.06 99 TYR B N 1
ATOM 3477 C CA . TYR B 1 99 ? -17.344 31.875 15.727 1 98.06 99 TYR B CA 1
ATOM 3478 C C . TYR B 1 99 ? -16.344 32.312 16.797 1 98.06 99 TYR B C 1
ATOM 3480 O O . TYR B 1 99 ? -16.734 32.875 17.812 1 98.06 99 TYR B O 1
ATOM 3488 N N . ASP B 1 100 ? -15.109 31.984 16.656 1 98 100 ASP B N 1
ATOM 3489 C CA . ASP B 1 100 ? -14.086 32.219 17.672 1 98 100 ASP B CA 1
ATOM 3490 C C . ASP B 1 100 ? -13.391 33.562 17.484 1 98 100 ASP B C 1
ATOM 3492 O O . ASP B 1 100 ? -12.938 34.156 18.438 1 98 100 ASP B O 1
ATOM 3496 N N . PHE B 1 101 ? -13.289 33.938 16.266 1 98 101 PHE B N 1
ATOM 3497 C CA . PHE B 1 101 ? -12.547 35.156 15.906 1 98 101 PHE B CA 1
ATOM 3498 C C . PHE B 1 101 ? -13.031 35.719 14.57 1 98 101 PHE B C 1
ATOM 3500 O O . PHE B 1 101 ? -13.43 34.938 13.688 1 98 101 PHE B O 1
ATOM 3507 N N . THR B 1 102 ? -13.062 37.031 14.422 1 98.25 102 THR B N 1
ATOM 3508 C CA . THR B 1 102 ? -13.555 37.625 13.188 1 98.25 102 THR B CA 1
ATOM 3509 C C . THR B 1 102 ? -12.625 38.75 12.727 1 98.25 102 THR B C 1
ATOM 3511 O O . THR B 1 102 ? -12.242 39.625 13.523 1 98.25 102 THR B O 1
ATOM 3514 N N . LEU B 1 103 ? -12.242 38.688 11.484 1 98 103 LEU B N 1
ATOM 3515 C CA . LEU B 1 103 ? -11.539 39.75 10.812 1 98 103 LEU B CA 1
ATOM 3516 C C . LEU B 1 103 ? -12.508 40.625 10.023 1 98 103 LEU B C 1
ATOM 3518 O O . LEU B 1 103 ? -13.492 40.125 9.469 1 98 103 LEU B O 1
ATOM 3522 N N . GLN B 1 104 ? -12.195 41.906 10.039 1 97.31 104 GLN B N 1
ATOM 3523 C CA . GLN B 1 104 ? -12.914 42.844 9.188 1 97.31 104 GLN B CA 1
ATOM 3524 C C . GLN B 1 104 ? -12.086 43.25 7.969 1 97.31 104 GLN B C 1
ATOM 3526 O O . GLN B 1 104 ? -10.922 43.625 8.109 1 97.31 104 GLN B O 1
ATOM 3531 N N . ILE B 1 105 ? -12.703 43.094 6.77 1 97.69 105 ILE B N 1
ATOM 3532 C CA . ILE B 1 105 ? -12.008 43.344 5.516 1 97.69 105 ILE B CA 1
ATOM 3533 C C . ILE B 1 105 ? -12.664 44.531 4.805 1 97.69 105 ILE B C 1
ATOM 3535 O O . ILE B 1 105 ? -13.867 44.5 4.539 1 97.69 105 ILE B O 1
ATOM 3539 N N . ASP B 1 106 ? -11.898 45.562 4.551 1 97.5 106 ASP B N 1
ATOM 3540 C CA . ASP B 1 106 ? -12.328 46.656 3.713 1 97.5 106 ASP B CA 1
ATOM 3541 C C . ASP B 1 106 ? -11.891 46.469 2.266 1 97.5 106 ASP B C 1
ATOM 3543 O O . ASP B 1 106 ? -10.703 46.625 1.945 1 97.5 106 ASP B O 1
ATOM 3547 N N . LEU B 1 107 ? -12.852 46.219 1.354 1 96.94 107 LEU B N 1
ATOM 3548 C CA . LEU B 1 107 ? -12.555 45.906 -0.035 1 96.94 107 LEU B CA 1
ATOM 3549 C C . LEU B 1 107 ? -11.875 47.062 -0.739 1 96.94 107 LEU B C 1
ATOM 3551 O O . LEU B 1 107 ? -11.125 46.875 -1.698 1 96.94 107 LEU B O 1
ATOM 3555 N N . ASN B 1 108 ? -12.086 48.25 -0.253 1 96.38 108 ASN B N 1
ATOM 3556 C CA . ASN B 1 108 ? -11.508 49.438 -0.887 1 96.38 108 ASN B CA 1
ATOM 3557 C C . ASN B 1 108 ? -10 49.5 -0.632 1 96.38 108 ASN B C 1
ATOM 3559 O O . ASN B 1 108 ? -9.258 50.062 -1.451 1 96.38 108 ASN B O 1
ATOM 3563 N N . ALA B 1 109 ? -9.609 48.969 0.508 1 96.62 109 ALA B N 1
ATOM 3564 C CA . ALA B 1 109 ? -8.211 49.094 0.917 1 96.62 109 ALA B CA 1
ATOM 3565 C C . ALA B 1 109 ? -7.473 47.75 0.746 1 96.62 109 ALA B C 1
ATOM 3567 O O . ALA B 1 109 ? -6.258 47.688 0.95 1 96.62 109 ALA B O 1
ATOM 3568 N N . LEU B 1 110 ? -8.227 46.781 0.289 1 96.44 110 LEU B N 1
ATOM 3569 C CA . LEU B 1 110 ? -7.699 45.438 0.195 1 96.44 110 LEU B CA 1
ATOM 3570 C C . LEU B 1 110 ? -6.738 45.312 -0.983 1 96.44 110 LEU B C 1
ATOM 3572 O O . LEU B 1 110 ? -6.895 46 -1.994 1 96.44 110 LEU B O 1
ATOM 3576 N N . ASN B 1 111 ? -5.695 44.5 -0.848 1 94.94 111 ASN B N 1
ATOM 3577 C CA . ASN B 1 111 ? -4.832 44.156 -1.971 1 94.94 111 ASN B CA 1
ATOM 3578 C C . ASN B 1 111 ? -4.547 42.656 -2.023 1 94.94 111 ASN B C 1
ATOM 3580 O O . ASN B 1 111 ? -5.031 41.906 -1.178 1 94.94 111 ASN B O 1
ATOM 3584 N N . GLN B 1 112 ? -3.799 42.219 -2.977 1 92.38 112 GLN B N 1
ATOM 3585 C CA . GLN B 1 112 ? -3.594 40.812 -3.221 1 92.38 112 GLN B CA 1
ATOM 3586 C C . GLN B 1 112 ? -2.779 40.156 -2.098 1 92.38 112 GLN B C 1
ATOM 3588 O O . GLN B 1 112 ? -3.043 39.031 -1.704 1 92.38 112 GLN B O 1
ATOM 3593 N N . ASP B 1 113 ? -1.854 40.875 -1.566 1 93.12 113 ASP B N 1
ATOM 3594 C CA . ASP B 1 113 ? -1.021 40.344 -0.484 1 93.12 113 ASP B CA 1
ATOM 3595 C C . ASP B 1 113 ? -1.845 40.125 0.781 1 93.12 113 ASP B C 1
ATOM 3597 O O . ASP B 1 113 ? -1.661 39.125 1.473 1 93.12 113 ASP B O 1
ATOM 3601 N N . SER B 1 114 ? -2.684 41.062 1.04 1 96.38 114 SER B N 1
ATOM 3602 C CA . SER B 1 114 ? -3.545 40.938 2.211 1 96.38 114 SER B CA 1
ATOM 3603 C C . SER B 1 114 ? -4.504 39.75 2.072 1 96.38 114 SER B C 1
ATOM 3605 O O . SER B 1 114 ? -4.852 39.125 3.062 1 96.38 114 SER B O 1
ATOM 3607 N N . ILE B 1 115 ? -4.906 39.5 0.848 1 96.12 115 ILE B N 1
ATOM 3608 C CA . ILE B 1 115 ? -5.793 38.375 0.591 1 96.12 115 ILE B CA 1
ATOM 3609 C C . ILE B 1 115 ? -5.09 37.062 0.97 1 96.12 115 ILE B C 1
ATOM 3611 O O . ILE B 1 115 ? -5.676 36.188 1.631 1 96.12 115 ILE B O 1
ATOM 3615 N N . VAL B 1 116 ? -3.861 36.969 0.633 1 93.5 116 VAL B N 1
ATOM 3616 C CA . VAL B 1 116 ? -3.076 35.781 0.975 1 93.5 116 VAL B CA 1
ATOM 3617 C C . VAL B 1 116 ? -2.938 35.688 2.492 1 93.5 116 VAL B C 1
ATOM 3619 O O . VAL B 1 116 ? -3.084 34.594 3.061 1 93.5 116 VAL B O 1
ATOM 3622 N N . GLN B 1 117 ? -2.734 36.781 3.129 1 94.31 117 GLN B N 1
ATOM 3623 C CA . GLN B 1 117 ? -2.555 36.781 4.574 1 94.31 117 GLN B CA 1
ATOM 3624 C C . GLN B 1 117 ? -3.826 36.344 5.293 1 94.31 117 GLN B C 1
ATOM 3626 O O . GLN B 1 117 ? -3.766 35.594 6.266 1 94.31 117 GLN B O 1
ATOM 3631 N N . VAL B 1 118 ? -4.91 36.781 4.77 1 96.44 118 VAL B N 1
ATOM 3632 C CA . VAL B 1 118 ? -6.184 36.406 5.379 1 96.44 118 VAL B CA 1
ATOM 3633 C C . VAL B 1 118 ? -6.422 34.906 5.215 1 96.44 118 VAL B C 1
ATOM 3635 O O . VAL B 1 118 ? -6.984 34.281 6.102 1 96.44 118 VAL B O 1
ATOM 3638 N N . SER B 1 119 ? -5.945 34.406 4.125 1 95.25 119 SER B N 1
ATOM 3639 C CA . SER B 1 119 ? -6.141 33 3.838 1 95.25 119 SER B CA 1
ATOM 3640 C C .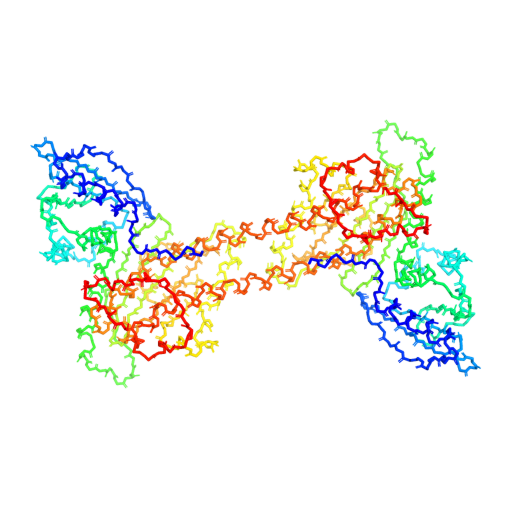 SER B 1 119 ? -5.301 32.125 4.766 1 95.25 119 SER B C 1
ATOM 3642 O O . SER B 1 119 ? -5.504 30.922 4.836 1 95.25 119 SER B O 1
ATOM 3644 N N . LEU B 1 120 ? -4.387 32.719 5.539 1 94.88 120 LEU B N 1
ATOM 3645 C CA . LEU B 1 120 ? -3.51 32 6.465 1 94.88 120 LEU B CA 1
ATOM 3646 C C . LEU B 1 120 ? -4.035 32.125 7.895 1 94.88 120 LEU B C 1
ATOM 3648 O O . LEU B 1 120 ? -3.324 31.781 8.844 1 94.88 120 LEU B O 1
ATOM 3652 N N . LEU B 1 121 ? -5.227 32.5 8.039 1 96.44 121 LEU B N 1
ATOM 3653 C CA . LEU B 1 121 ? -5.766 32.812 9.359 1 96.44 121 LEU B CA 1
ATOM 3654 C C . LEU B 1 121 ? -5.66 31.609 10.281 1 96.44 121 LEU B C 1
ATOM 3656 O O . LEU B 1 121 ? -5.258 31.734 11.445 1 96.44 121 LEU B O 1
ATOM 3660 N N . LYS B 1 122 ? -6 30.422 9.828 1 96.31 122 LYS B N 1
ATOM 3661 C CA . LYS B 1 122 ? -5.887 29.219 10.664 1 96.31 122 LYS B CA 1
ATOM 3662 C C . LYS B 1 122 ? -4.445 28.984 11.102 1 96.31 122 LYS B C 1
ATOM 3664 O O . LYS B 1 122 ? -4.18 28.719 12.273 1 96.31 122 LYS B O 1
ATOM 3669 N N . THR B 1 123 ? -3.535 29.125 10.172 1 95.31 123 THR B N 1
ATOM 3670 C CA . THR B 1 123 ? -2.115 28.953 10.461 1 95.31 123 THR B CA 1
ATOM 3671 C C . THR B 1 123 ? -1.643 29.969 11.484 1 95.31 123 THR B C 1
ATOM 3673 O O . THR B 1 123 ? -0.855 29.656 12.375 1 95.31 123 THR B O 1
ATOM 3676 N N . MET B 1 124 ? -2.139 31.172 11.352 1 96.19 124 MET B N 1
ATOM 3677 C CA . MET B 1 124 ? -1.759 32.219 12.289 1 96.19 124 MET B CA 1
ATOM 3678 C C . MET B 1 124 ? -2.262 31.906 13.695 1 96.19 124 MET B C 1
ATOM 3680 O O . MET B 1 124 ? -1.546 32.125 14.68 1 96.19 124 MET B O 1
ATOM 3684 N N . VAL B 1 125 ? -3.436 31.422 13.758 1 97.31 125 VAL B N 1
ATOM 3685 C CA . VAL B 1 125 ? -3.98 31.047 15.055 1 97.31 125 VAL B CA 1
ATOM 3686 C C . VAL B 1 125 ? -3.113 29.953 15.68 1 97.31 125 VAL B C 1
ATOM 3688 O O . VAL B 1 125 ? -2.701 30.062 16.844 1 97.31 125 VAL B O 1
ATOM 3691 N N . LEU B 1 126 ? -2.762 28.969 14.906 1 97.06 126 LEU B N 1
ATOM 3692 C CA . LEU B 1 126 ? -2.016 27.812 15.398 1 97.06 126 LEU B CA 1
ATOM 3693 C C . LEU B 1 126 ? -0.551 28.172 15.625 1 97.06 126 LEU B C 1
ATOM 3695 O O . LEU B 1 126 ? 0.176 27.422 16.281 1 97.06 126 LEU B O 1
ATOM 3699 N N . SER B 1 127 ? -0.115 29.312 15.109 1 97.56 127 SER B N 1
ATOM 3700 C CA . SER B 1 127 ? 1.28 29.719 15.25 1 97.56 127 SER B CA 1
ATOM 3701 C C . SER B 1 127 ? 1.545 30.328 16.625 1 97.56 127 SER B C 1
ATOM 3703 O O . SER B 1 127 ? 2.699 30.469 17.031 1 97.56 127 SER B O 1
ATOM 3705 N N . PHE B 1 128 ? 0.48 30.656 17.344 1 98.38 128 PHE B N 1
ATOM 3706 C CA . PHE B 1 128 ? 0.625 31.375 18.609 1 98.38 128 PHE B CA 1
ATOM 3707 C C . PHE B 1 128 ? 1.402 30.547 19.625 1 98.38 128 PHE B C 1
ATOM 3709 O O . PHE B 1 128 ? 2.373 31.031 20.203 1 98.38 128 PHE B O 1
ATOM 3716 N N . PRO B 1 129 ? 1.054 29.281 19.859 1 98.31 129 PRO B N 1
ATOM 3717 C CA . PRO B 1 129 ? 1.847 28.484 20.812 1 98.31 129 PRO B CA 1
ATOM 3718 C C . PRO B 1 129 ? 3.309 28.359 20.375 1 98.31 129 PRO B C 1
ATOM 3720 O O . PRO B 1 129 ? 4.199 28.281 21.234 1 98.31 129 PRO B O 1
ATOM 3723 N N . PHE B 1 130 ? 3.564 28.297 19.094 1 98.5 130 PHE B N 1
ATOM 3724 C CA . PHE B 1 130 ? 4.934 28.266 18.594 1 98.5 130 PHE B CA 1
ATOM 3725 C C . PHE B 1 130 ? 5.66 29.562 18.938 1 98.5 130 PHE B C 1
ATOM 3727 O O . PHE B 1 130 ? 6.828 29.547 19.344 1 98.5 130 PHE B O 1
ATOM 3734 N N . HIS B 1 131 ? 4.945 30.656 18.734 1 97.94 131 HIS B N 1
ATOM 3735 C CA . HIS B 1 131 ? 5.5 31.969 19.078 1 97.94 131 HIS B CA 1
ATOM 3736 C C . HIS B 1 131 ? 5.918 32.031 20.547 1 97.94 131 HIS B C 1
ATOM 3738 O O . HIS B 1 131 ? 7.008 32.5 20.859 1 97.94 131 HIS B O 1
ATOM 3744 N N . LEU B 1 132 ? 5.07 31.547 21.406 1 98 132 LEU B N 1
ATOM 3745 C CA . LEU B 1 132 ? 5.383 31.5 22.828 1 98 132 LEU B CA 1
ATOM 3746 C C . LEU B 1 132 ? 6.605 30.625 23.078 1 98 132 LEU B C 1
ATOM 3748 O O . LEU B 1 132 ? 7.469 30.984 23.891 1 98 132 LEU B O 1
ATOM 3752 N N . ALA B 1 133 ? 6.68 29.5 22.391 1 98.19 133 ALA B N 1
ATOM 3753 C CA . ALA B 1 133 ? 7.805 28.578 22.547 1 98.19 133 ALA B CA 1
ATOM 3754 C C . ALA B 1 133 ? 9.102 29.219 22.062 1 98.19 133 ALA B C 1
ATOM 3756 O O . ALA B 1 133 ? 10.156 29.031 22.672 1 98.19 133 ALA B O 1
ATOM 3757 N N . PHE B 1 134 ? 9.023 30 20.969 1 97.88 134 PHE B N 1
ATOM 3758 C CA . PHE B 1 134 ? 10.195 30.719 20.484 1 97.88 134 PHE B CA 1
ATOM 3759 C C . PHE B 1 134 ? 10.703 31.719 21.516 1 97.88 134 PHE B C 1
ATOM 3761 O O . PHE B 1 134 ? 11.906 31.844 21.734 1 97.88 134 PHE B O 1
ATOM 3768 N N . GLN B 1 135 ? 9.75 32.375 22.125 1 96.5 135 GLN B N 1
ATOM 3769 C CA . GLN B 1 135 ? 10.109 33.344 23.156 1 96.5 135 GLN B CA 1
ATOM 3770 C C . GLN B 1 135 ? 10.742 32.656 24.359 1 96.5 135 GLN B C 1
ATOM 3772 O O . GLN B 1 135 ? 11.727 33.125 24.922 1 96.5 135 GLN B O 1
ATOM 3777 N N . GLU B 1 136 ? 10.172 31.531 24.719 1 96.94 136 GLU B N 1
ATOM 3778 C CA . GLU B 1 136 ? 10.727 30.766 25.828 1 96.94 136 GLU B CA 1
ATOM 3779 C C . GLU B 1 136 ? 12.141 30.281 25.516 1 96.94 136 GLU B C 1
ATOM 3781 O O . GLU B 1 136 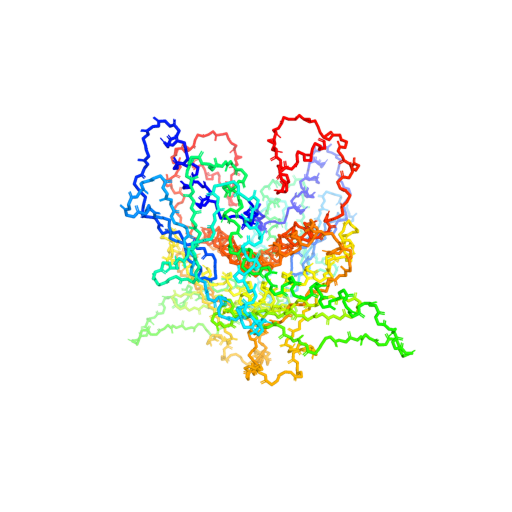? 13.023 30.328 26.375 1 96.94 136 GLU B O 1
ATOM 3786 N N . PHE B 1 137 ? 12.312 29.828 24.359 1 97.31 137 PHE B N 1
ATOM 3787 C CA . PHE B 1 137 ? 13.633 29.406 23.922 1 97.31 137 PHE B CA 1
ATOM 3788 C C . PHE B 1 137 ? 14.648 30.531 24.062 1 97.31 137 PHE B C 1
ATOM 3790 O O . PHE B 1 137 ? 15.758 30.328 24.562 1 97.31 137 PHE B O 1
ATOM 3797 N N . ALA B 1 138 ? 14.266 31.703 23.578 1 96.31 138 ALA B N 1
ATOM 3798 C CA . ALA B 1 138 ? 15.148 32.875 23.609 1 96.31 138 ALA B CA 1
ATOM 3799 C C . ALA B 1 138 ? 15.586 33.188 25.047 1 96.31 138 ALA B C 1
ATOM 3801 O O . ALA B 1 138 ? 16.703 33.656 25.266 1 96.31 138 ALA B O 1
ATOM 3802 N N . GLN B 1 139 ? 14.742 32.875 25.984 1 95.81 139 GLN B N 1
ATOM 3803 C CA . GLN B 1 139 ? 15.07 33.094 27.391 1 95.81 139 GLN B CA 1
ATOM 3804 C C . GLN B 1 139 ? 15.945 31.969 27.938 1 95.81 139 GLN B C 1
ATOM 3806 O O . GLN B 1 139 ? 16.953 32.219 28.594 1 95.81 139 GLN B O 1
ATOM 3811 N N . LEU B 1 140 ? 15.648 30.781 27.562 1 95.75 140 LEU B N 1
ATOM 3812 C CA . LEU B 1 140 ? 16.312 29.594 28.094 1 95.75 140 LEU B CA 1
ATOM 3813 C C . LEU B 1 140 ? 17.734 29.453 27.531 1 95.75 140 LEU B C 1
ATOM 3815 O O . LEU B 1 140 ? 18.641 28.969 28.203 1 95.75 140 LEU B O 1
ATOM 3819 N N . CYS B 1 141 ? 17.828 29.891 26.281 1 93.31 141 CYS B N 1
ATOM 3820 C CA . CYS B 1 141 ? 19.094 29.672 25.609 1 93.31 141 CYS B CA 1
ATOM 3821 C C . CYS B 1 141 ? 20.188 30.578 26.188 1 93.31 141 CYS B C 1
ATOM 3823 O O . CYS B 1 141 ? 21.375 30.359 25.953 1 93.31 141 CYS B O 1
ATOM 3825 N N . THR B 1 142 ? 19.859 31.625 26.984 1 93.38 142 THR B N 1
ATOM 3826 C CA . THR B 1 142 ? 20.797 32.562 27.578 1 93.38 142 THR B CA 1
ATOM 3827 C C . THR B 1 142 ? 21.266 32.031 28.953 1 93.38 142 THR B C 1
ATOM 3829 O O . THR B 1 142 ? 22.219 32.562 29.516 1 93.38 142 THR B O 1
ATOM 3832 N N . LEU B 1 143 ? 20.609 31.031 29.422 1 90.94 143 LEU B N 1
ATOM 3833 C CA . LEU B 1 143 ? 20.953 30.484 30.734 1 90.94 143 LEU B CA 1
ATOM 3834 C C . LEU B 1 143 ? 22.234 29.641 30.641 1 90.94 143 LEU B C 1
ATOM 3836 O O . LEU B 1 143 ? 22.531 29.062 29.609 1 90.94 143 LEU B O 1
ATOM 3840 N N . PRO B 1 144 ? 22.984 29.688 31.75 1 89.31 144 PRO B N 1
ATOM 3841 C CA . PRO B 1 144 ? 24.188 28.875 31.75 1 89.31 144 PRO B CA 1
ATOM 3842 C C . PRO B 1 144 ? 23.891 27.375 31.625 1 89.31 144 PRO B C 1
ATOM 3844 O O . PRO B 1 144 ? 22.969 26.875 32.281 1 89.31 144 PRO B O 1
ATOM 3847 N N . ILE B 1 145 ? 24.594 26.781 30.75 1 84.62 145 ILE B N 1
ATOM 3848 C CA . ILE B 1 145 ? 24.438 25.359 30.531 1 84.62 145 ILE B CA 1
ATOM 3849 C C . ILE B 1 145 ? 24.875 24.578 31.766 1 84.62 145 ILE B C 1
ATOM 3851 O O . ILE B 1 145 ? 25.953 24.828 32.312 1 84.62 145 ILE B O 1
ATOM 3855 N N . PRO B 1 146 ? 24.047 23.688 32.188 1 86.69 146 PRO B N 1
ATOM 3856 C CA . PRO B 1 146 ? 24.438 22.891 33.344 1 86.69 146 PRO B CA 1
ATOM 3857 C C . PRO B 1 146 ? 25.766 22.172 33.156 1 86.69 146 PRO B C 1
ATOM 3859 O O . PRO B 1 146 ? 26.156 21.875 32 1 86.69 146 PRO B O 1
ATOM 3862 N N . GLU B 1 147 ? 26.469 21.906 34.219 1 85.75 147 GLU B N 1
ATOM 3863 C CA . GLU B 1 147 ? 27.781 21.281 34.188 1 85.75 147 GLU B CA 1
ATOM 3864 C C . GLU B 1 147 ? 27.719 19.875 33.594 1 85.75 147 GLU B C 1
ATOM 3866 O O . GLU B 1 147 ? 28.672 19.422 32.938 1 85.75 147 GLU B O 1
ATOM 3871 N N . ASP B 1 148 ? 26.547 19.234 33.75 1 87.81 148 ASP B N 1
ATOM 3872 C CA . ASP B 1 148 ? 26.422 17.859 33.281 1 87.81 148 ASP B CA 1
ATOM 3873 C C . ASP B 1 148 ? 26.047 17.797 31.812 1 87.81 148 ASP B C 1
ATOM 3875 O O . ASP B 1 148 ? 25.938 16.703 31.234 1 87.81 148 ASP B O 1
ATOM 3879 N N . GLY B 1 149 ? 25.828 18.906 31.25 1 81.25 149 GLY B N 1
ATOM 3880 C CA . GLY B 1 149 ? 25.547 18.969 29.828 1 81.25 149 GLY B CA 1
ATOM 3881 C C . GLY B 1 149 ? 24.078 18.703 29.5 1 81.25 149 GLY B C 1
ATOM 3882 O O . GLY B 1 149 ? 23.703 18.609 28.328 1 81.25 149 GLY B O 1
ATOM 3883 N N . SER B 1 150 ? 23.312 18.578 30.562 1 85.12 150 SER B N 1
ATOM 3884 C CA . SER B 1 150 ? 21.891 18.297 30.344 1 85.12 150 SER B CA 1
ATOM 3885 C C . SER B 1 150 ? 21.141 19.547 29.859 1 85.12 150 SER B C 1
ATOM 3887 O O . SER B 1 150 ? 21.594 20.672 30.094 1 85.12 150 SER B O 1
ATOM 3889 N N . SER B 1 151 ? 20.125 19.297 29.047 1 87.75 151 SER B N 1
ATOM 3890 C CA . SER B 1 151 ? 19.312 20.406 28.578 1 87.75 151 SER B CA 1
ATOM 3891 C C . SER B 1 151 ? 18.406 20.953 29.672 1 87.75 151 SER B C 1
ATOM 3893 O O . SER B 1 151 ? 18.062 20.234 30.609 1 87.75 151 SER B O 1
ATOM 3895 N N . ILE B 1 152 ? 18.172 22.219 29.609 1 90.81 152 ILE B N 1
ATOM 3896 C CA . ILE B 1 152 ? 17.219 22.875 30.5 1 90.81 152 ILE B CA 1
ATOM 3897 C C . ILE B 1 152 ? 15.859 22.969 29.812 1 90.81 152 ILE B C 1
ATOM 3899 O O . ILE B 1 152 ? 15.688 23.719 28.844 1 90.81 152 ILE B O 1
ATOM 3903 N N . ASP B 1 153 ? 14.953 22.266 30.344 1 90.5 153 ASP B N 1
ATOM 3904 C CA . ASP B 1 153 ? 13.625 22.219 29.734 1 90.5 153 ASP B CA 1
ATOM 3905 C C . ASP B 1 153 ? 12.703 23.266 30.359 1 90.5 153 ASP B C 1
ATOM 3907 O O . ASP B 1 153 ? 12.781 23.531 31.562 1 90.5 153 ASP B O 1
ATOM 3911 N N . SER B 1 154 ? 11.867 23.797 29.453 1 92.44 154 SER B N 1
ATOM 3912 C CA . SER B 1 154 ? 10.805 24.656 29.953 1 92.44 154 SER B CA 1
ATOM 3913 C C . SER B 1 154 ? 9.852 23.891 30.859 1 92.44 154 SER B C 1
ATOM 3915 O O . SER B 1 154 ? 9.648 22.688 30.688 1 92.44 154 SER B O 1
ATOM 3917 N N . LYS B 1 155 ? 9.305 24.594 31.812 1 88.88 155 LYS B N 1
ATOM 3918 C CA . LYS B 1 155 ? 8.297 24 32.688 1 88.88 155 LYS B CA 1
ATOM 3919 C C . LYS B 1 155 ? 6.938 23.953 31.984 1 88.88 155 LYS B C 1
ATOM 3921 O O . LYS B 1 155 ? 6.031 23.234 32.438 1 88.88 155 LYS B O 1
ATOM 3926 N N . THR B 1 156 ? 6.832 24.672 30.953 1 93 156 THR B N 1
ATOM 3927 C CA . THR B 1 156 ? 5.547 24.797 30.266 1 93 156 THR B CA 1
ATOM 3928 C C . THR B 1 156 ? 5.461 23.828 29.094 1 93 156 THR B C 1
ATOM 3930 O O . THR B 1 156 ? 6.398 23.734 28.297 1 93 156 THR B O 1
ATOM 3933 N N . LEU B 1 157 ? 4.438 23.078 29.078 1 95.06 157 LEU B N 1
ATOM 3934 C CA . LEU B 1 157 ? 4.051 22.266 27.938 1 95.06 157 LEU B CA 1
ATOM 3935 C C . LEU B 1 157 ? 2.771 22.797 27.297 1 95.06 157 LEU B C 1
ATOM 3937 O O . LEU B 1 157 ? 1.724 22.844 27.938 1 95.06 157 LEU B O 1
ATOM 3941 N N . TYR B 1 158 ? 2.885 23.234 26.078 1 96.88 158 TYR B N 1
ATOM 3942 C CA . TYR B 1 158 ? 1.692 23.688 25.359 1 96.88 158 TYR B CA 1
ATOM 3943 C C . TYR B 1 158 ? 0.96 22.516 24.719 1 96.88 158 TYR B C 1
ATOM 3945 O O . TYR B 1 158 ? 1.541 21.781 23.922 1 96.88 158 TYR B O 1
ATOM 3953 N N . ALA B 1 159 ? -0.225 22.266 25.094 1 95.88 159 ALA B N 1
ATOM 3954 C CA . ALA B 1 159 ? -1.063 21.219 24.5 1 95.88 159 ALA B CA 1
ATOM 3955 C C . ALA B 1 159 ? -2.162 21.828 23.641 1 95.88 159 ALA B C 1
ATOM 3957 O O . ALA B 1 159 ? -2.965 22.625 24.109 1 95.88 159 ALA B O 1
ATOM 3958 N N . ILE B 1 160 ? -2.197 21.5 22.406 1 97.06 160 ILE B N 1
ATOM 3959 C CA . ILE B 1 160 ? -3.168 22.047 21.469 1 97.06 160 ILE B CA 1
ATOM 3960 C C . ILE B 1 160 ? -4.156 20.969 21.047 1 97.06 160 ILE B C 1
ATOM 3962 O O . ILE B 1 160 ? -3.766 19.953 20.453 1 97.06 160 ILE B O 1
ATOM 3966 N N . GLN B 1 161 ? -5.395 21.188 21.344 1 95.81 161 GLN B N 1
ATOM 3967 C CA . GLN B 1 161 ? -6.469 20.25 21.016 1 95.81 161 GLN B CA 1
ATOM 3968 C C . GLN B 1 161 ? -7.164 20.641 19.703 1 95.81 161 GLN B C 1
ATOM 3970 O O . GLN B 1 161 ? -8.25 21.234 19.734 1 95.81 161 GLN B O 1
ATOM 3975 N N . HIS B 1 162 ? -6.555 20.25 18.656 1 93.75 162 HIS B N 1
ATOM 3976 C CA . HIS B 1 162 ? -7.055 20.688 17.359 1 93.75 162 HIS B CA 1
ATOM 3977 C C . HIS B 1 162 ? -8.023 19.672 16.766 1 93.75 162 HIS B C 1
ATOM 3979 O O . HIS B 1 162 ? -8.695 19.953 15.766 1 93.75 162 HIS B O 1
ATOM 3985 N N . ARG B 1 163 ? -8.094 18.453 17.328 1 92.94 163 ARG B N 1
ATOM 3986 C CA . ARG B 1 163 ? -9.016 17.391 16.922 1 92.94 163 ARG B CA 1
ATOM 3987 C C . ARG B 1 163 ? -9.586 16.656 18.125 1 92.94 163 ARG B C 1
ATOM 3989 O O . ARG B 1 163 ? -9.117 16.844 19.25 1 92.94 163 ARG B O 1
ATOM 3996 N N . ASP B 1 164 ? -10.578 15.781 17.922 1 88.31 164 ASP B N 1
ATOM 3997 C CA . ASP B 1 164 ? -11.258 15.094 19.016 1 88.31 164 ASP B CA 1
ATOM 3998 C C . ASP B 1 164 ? -10.336 14.078 19.672 1 88.31 164 ASP B C 1
ATOM 4000 O O . ASP B 1 164 ? -10.25 14.023 20.906 1 88.31 164 ASP B O 1
ATOM 4004 N N . ASP B 1 165 ? -9.57 13.305 18.906 1 87.75 165 ASP B N 1
ATOM 4005 C CA . ASP B 1 165 ? -8.836 12.195 19.5 1 87.75 165 ASP B CA 1
ATOM 4006 C C . ASP B 1 165 ? -7.328 12.383 19.328 1 87.75 165 ASP B C 1
ATOM 4008 O O . ASP B 1 165 ? -6.539 11.5 19.672 1 87.75 165 ASP B O 1
ATOM 4012 N N . GLU B 1 166 ? -6.977 13.562 18.812 1 93 166 GLU B N 1
ATOM 4013 C CA . GLU B 1 166 ? -5.559 13.836 18.578 1 93 166 GLU B CA 1
ATOM 4014 C C . GLU B 1 166 ? -5.191 15.258 18.984 1 93 166 GLU B C 1
ATOM 4016 O O . GLU B 1 166 ? -6.02 16.172 18.906 1 93 166 GLU B O 1
ATOM 4021 N N . GLN B 1 167 ? -4.078 15.43 19.5 1 95.12 167 GLN B N 1
ATOM 4022 C CA . GLN B 1 167 ? -3.527 16.734 19.828 1 95.12 167 GLN B CA 1
ATOM 4023 C C . GLN B 1 167 ? -2.027 16.797 19.562 1 95.12 167 GLN B C 1
ATOM 4025 O O . GLN B 1 167 ? -1.41 15.773 19.234 1 95.12 167 GLN B O 1
ATOM 4030 N N . PHE B 1 168 ? -1.483 17.953 19.531 1 96.75 168 PHE B N 1
ATOM 4031 C CA . PHE B 1 168 ? -0.031 18.047 19.453 1 96.75 168 PHE B CA 1
ATOM 4032 C C . PHE B 1 168 ? 0.503 18.953 20.562 1 96.75 168 PHE B C 1
ATOM 4034 O O . PHE B 1 168 ? -0.259 19.688 21.188 1 96.75 168 PHE B O 1
ATOM 4041 N N . PHE B 1 169 ? 1.771 18.797 20.828 1 97.06 169 PHE B N 1
ATOM 4042 C CA . PHE B 1 169 ? 2.424 19.438 21.969 1 97.06 169 PHE B CA 1
ATOM 4043 C C . PHE B 1 169 ? 3.688 20.172 21.531 1 97.06 169 PHE B C 1
ATOM 4045 O O . PHE B 1 169 ? 4.352 19.75 20.578 1 97.06 169 PHE B O 1
ATOM 4052 N N . ILE B 1 170 ? 3.938 21.234 22.219 1 98.12 170 ILE B N 1
ATOM 4053 C CA . ILE B 1 170 ? 5.156 22 21.969 1 98.12 170 ILE B CA 1
ATOM 4054 C C . ILE B 1 170 ? 5.879 22.25 23.297 1 98.12 170 ILE B C 1
ATOM 4056 O O . ILE B 1 170 ? 5.262 22.672 24.281 1 98.12 170 ILE B O 1
ATOM 4060 N N . LYS B 1 171 ? 7.164 21.953 23.312 1 97.06 171 LYS B N 1
ATOM 4061 C CA . LYS B 1 171 ? 7.984 22.172 24.5 1 97.06 171 LYS B CA 1
ATOM 4062 C C . LYS B 1 171 ? 9.344 22.766 24.125 1 97.06 171 LYS B C 1
ATOM 4064 O O . LYS B 1 171 ? 10.031 22.234 23.25 1 97.06 171 LYS B O 1
ATOM 4069 N N . ALA B 1 172 ? 9.68 23.844 24.766 1 97.38 172 ALA B N 1
ATOM 4070 C CA . ALA B 1 172 ? 10.961 24.484 24.516 1 97.38 172 ALA B CA 1
ATOM 4071 C C . ALA B 1 172 ? 12.023 24.016 25.5 1 97.38 172 ALA B C 1
ATOM 4073 O O . ALA B 1 172 ? 11.711 23.672 26.641 1 97.38 172 ALA B O 1
ATOM 4074 N N . SER B 1 173 ? 13.18 23.891 25.031 1 96.12 173 SER B N 1
ATOM 4075 C CA . SER B 1 173 ? 14.391 23.703 25.828 1 96.12 173 SER B CA 1
ATOM 4076 C C . SER B 1 173 ? 15.445 24.734 25.469 1 96.12 173 SER B C 1
ATOM 4078 O O . SER B 1 173 ? 15.211 25.625 24.641 1 96.12 173 SER B O 1
ATOM 4080 N N . ASN B 1 174 ? 16.609 24.656 26.188 1 95.88 174 ASN B N 1
ATOM 4081 C CA . ASN B 1 174 ? 17.641 25.656 25.969 1 95.88 174 ASN B CA 1
ATOM 4082 C C . ASN B 1 174 ? 18.344 25.469 24.625 1 95.88 174 ASN B C 1
ATOM 4084 O O . ASN B 1 174 ? 19.016 26.375 24.141 1 95.88 174 ASN B O 1
ATOM 4088 N N . ASP B 1 175 ? 18.188 24.297 24.016 1 94.94 175 ASP B N 1
ATOM 4089 C CA . ASP B 1 175 ? 18.938 24.047 22.797 1 94.94 175 ASP B CA 1
ATOM 4090 C C . ASP B 1 175 ? 18.031 23.641 21.656 1 94.94 175 ASP B C 1
ATOM 4092 O O . ASP B 1 175 ? 18.469 23.547 20.5 1 94.94 175 ASP B O 1
ATOM 4096 N N . ARG B 1 176 ? 16.766 23.359 21.969 1 96.5 176 ARG B N 1
ATOM 4097 C CA . ARG B 1 176 ? 15.875 22.875 20.922 1 96.5 176 ARG B CA 1
ATOM 4098 C C . ARG B 1 176 ? 14.414 23.125 21.281 1 96.5 176 ARG B C 1
ATOM 4100 O O . ARG B 1 176 ? 14.102 23.516 22.406 1 96.5 176 ARG B O 1
ATOM 4107 N N . ILE B 1 177 ? 13.539 23 20.328 1 97.88 177 ILE B N 1
ATOM 4108 C CA . ILE B 1 177 ? 12.094 22.969 20.531 1 97.88 177 ILE B CA 1
ATOM 4109 C C . ILE B 1 177 ? 11.539 21.641 20.016 1 97.88 177 ILE B C 1
ATOM 4111 O O . ILE B 1 177 ? 11.828 21.219 18.906 1 97.88 177 ILE B O 1
ATOM 4115 N N . THR B 1 178 ? 10.797 20.984 20.875 1 97.81 178 THR B N 1
ATOM 4116 C CA . THR B 1 178 ? 10.227 19.688 20.531 1 97.81 178 THR B CA 1
ATOM 4117 C C . THR B 1 178 ? 8.734 19.812 20.234 1 97.81 178 THR B C 1
ATOM 4119 O O . THR B 1 178 ? 7.992 20.406 21.016 1 97.81 178 THR B O 1
ATOM 4122 N N . VAL B 1 179 ? 8.344 19.375 19.078 1 98.19 179 VAL B N 1
ATOM 4123 C CA . VAL B 1 179 ? 6.941 19.312 18.688 1 98.19 179 VAL B CA 1
ATOM 4124 C C . VAL B 1 179 ? 6.496 17.844 18.594 1 98.19 179 VAL B C 1
ATOM 4126 O O . VAL B 1 179 ? 7.086 17.062 17.859 1 98.19 179 VAL B O 1
ATOM 4129 N N . ILE B 1 180 ? 5.477 17.469 19.328 1 97.56 180 ILE B N 1
ATOM 4130 C CA . ILE B 1 180 ? 5.035 16.078 19.406 1 97.56 180 ILE B CA 1
ATOM 4131 C C . ILE B 1 180 ? 3.598 15.969 18.891 1 97.56 180 ILE B C 1
ATOM 4133 O O . ILE B 1 180 ? 2.691 16.594 19.438 1 97.56 180 ILE B O 1
ATOM 4137 N N . PHE B 1 181 ? 3.361 15.195 17.891 1 97.31 181 PHE B N 1
ATOM 4138 C CA . PHE B 1 181 ? 2.025 14.922 17.375 1 97.31 181 PHE B CA 1
ATOM 4139 C C . PHE B 1 181 ? 1.52 13.57 17.875 1 97.31 181 PHE B C 1
ATOM 4141 O O . PHE B 1 181 ? 2.232 12.57 17.781 1 97.31 181 PHE B O 1
ATOM 4148 N N . GLU B 1 182 ? 0.339 13.609 18.359 1 95.38 182 GLU B N 1
ATOM 4149 C CA . GLU B 1 182 ? -0.394 12.367 18.594 1 95.38 182 GLU B CA 1
ATOM 4150 C C . GLU B 1 182 ? -1.268 12.008 17.391 1 95.38 182 GLU B C 1
ATOM 4152 O O . GLU B 1 182 ? -2.004 12.852 16.875 1 95.38 182 GLU B O 1
ATOM 4157 N N . THR B 1 183 ? -1.131 10.773 16.938 1 94.94 183 THR B N 1
ATOM 4158 C CA . THR B 1 183 ? -1.992 10.359 15.844 1 94.94 183 THR B CA 1
ATOM 4159 C C . THR B 1 183 ? -2.596 8.984 16.125 1 94.94 183 THR B C 1
ATOM 4161 O O . THR B 1 183 ? -1.987 8.156 16.812 1 94.94 183 THR B O 1
ATOM 4164 N N . VAL B 1 184 ? -3.76 8.766 15.609 1 94.56 184 VAL B N 1
ATOM 4165 C CA . VAL B 1 184 ? -4.484 7.508 15.781 1 94.56 184 VAL B CA 1
ATOM 4166 C C . VAL B 1 184 ? -4.801 6.906 14.414 1 94.56 184 VAL B C 1
ATOM 4168 O O . VAL B 1 184 ? -5.293 7.602 13.523 1 94.56 184 VAL B O 1
ATOM 4171 N N . PHE B 1 185 ? -4.461 5.621 14.281 1 93.5 185 PHE B N 1
ATOM 4172 C CA . PHE B 1 185 ? -4.773 4.922 13.039 1 93.5 185 PHE B CA 1
ATOM 4173 C C . PHE B 1 185 ? -6.125 4.219 13.148 1 93.5 185 PHE B C 1
ATOM 4175 O O . PHE B 1 185 ? -6.461 3.662 14.195 1 93.5 185 PHE B O 1
ATOM 4182 N N . GLN B 1 186 ? -6.859 4.16 12.086 1 89.62 186 GLN B N 1
ATOM 4183 C CA . GLN B 1 186 ? -8.242 3.688 12.094 1 89.62 186 GLN B CA 1
ATOM 4184 C C . GLN B 1 186 ? -8.297 2.164 12.008 1 89.62 186 GLN B C 1
ATOM 4186 O O . GLN B 1 186 ? -9.195 1.538 12.57 1 89.62 186 GLN B O 1
ATOM 4191 N N . ASP B 1 187 ? -7.438 1.526 11.172 1 90.88 187 ASP B N 1
ATOM 4192 C CA . ASP B 1 187 ? -7.441 0.079 10.984 1 90.88 187 ASP B CA 1
ATOM 4193 C C . ASP B 1 187 ? -6.027 -0.454 10.781 1 90.88 187 ASP B C 1
ATOM 4195 O O . ASP B 1 187 ? -5.059 0.306 10.836 1 90.88 187 ASP B O 1
ATOM 4199 N N . GLU B 1 188 ? -5.988 -1.707 10.617 1 89.12 188 GLU B N 1
ATOM 4200 C CA . GLU B 1 188 ? -4.688 -2.365 10.531 1 89.12 188 GLU B CA 1
ATOM 4201 C C . GLU B 1 188 ? -3.932 -1.936 9.273 1 89.12 188 GLU B C 1
ATOM 4203 O O . GLU B 1 188 ? -2.703 -1.818 9.289 1 89.12 188 GLU B O 1
ATOM 4208 N N . THR B 1 189 ? -4.633 -1.714 8.273 1 91.19 189 THR B N 1
ATOM 4209 C CA . THR B 1 189 ? -3.998 -1.269 7.043 1 91.19 189 THR B CA 1
ATOM 4210 C C . THR B 1 189 ? -3.357 0.105 7.227 1 91.19 189 THR B C 1
ATOM 4212 O O . THR B 1 189 ? -2.205 0.315 6.848 1 91.19 189 THR B O 1
ATOM 4215 N N . ASP B 1 190 ? -4.066 0.972 7.898 1 94 190 ASP B N 1
ATOM 4216 C CA . ASP B 1 190 ? -3.541 2.307 8.172 1 94 190 ASP B CA 1
ATOM 4217 C C . ASP B 1 190 ? -2.311 2.238 9.078 1 94 190 ASP B C 1
ATOM 4219 O O . ASP B 1 190 ? -1.354 2.99 8.891 1 94 190 ASP B O 1
ATOM 4223 N N . LYS B 1 191 ? -2.414 1.393 9.961 1 93.31 191 LYS B N 1
ATOM 4224 C CA . LYS B 1 191 ? -1.302 1.227 10.891 1 93.31 191 LYS B CA 1
ATOM 4225 C C . LYS B 1 191 ? -0.028 0.817 10.156 1 93.31 191 LYS B C 1
ATOM 4227 O O . LYS B 1 191 ? 1.038 1.392 10.391 1 93.31 191 LYS B O 1
ATOM 4232 N N . VAL B 1 192 ? -0.131 -0.101 9.305 1 91.88 192 VAL B N 1
ATOM 4233 C CA . VAL B 1 192 ? 1.026 -0.62 8.578 1 91.88 192 VAL B CA 1
ATOM 4234 C C . VAL B 1 192 ? 1.552 0.44 7.617 1 91.88 192 VAL B C 1
ATOM 4236 O O . VAL B 1 192 ? 2.758 0.687 7.551 1 91.88 192 VAL B O 1
ATOM 4239 N N . LEU B 1 193 ? 0.642 1.074 6.863 1 92.88 193 LEU B N 1
ATOM 4240 C CA . LEU B 1 193 ? 1.038 2.141 5.949 1 92.88 193 LEU B CA 1
ATOM 4241 C C . LEU B 1 193 ? 1.674 3.299 6.711 1 92.88 193 LEU B C 1
ATOM 4243 O O . LEU B 1 193 ? 2.682 3.857 6.27 1 92.88 193 LEU B O 1
ATOM 4247 N N . GLY B 1 194 ? 1.022 3.658 7.809 1 95.19 194 GLY B N 1
ATOM 4248 C CA . GLY B 1 194 ? 1.574 4.711 8.648 1 95.19 194 GLY B CA 1
ATOM 4249 C C . GLY B 1 194 ? 2.977 4.406 9.141 1 95.19 194 GLY B C 1
ATOM 4250 O O . GLY B 1 194 ? 3.846 5.277 9.133 1 95.19 194 GLY B O 1
ATOM 4251 N N . LYS B 1 195 ? 3.146 3.203 9.555 1 92.88 195 LYS B N 1
ATOM 4252 C CA . LYS B 1 195 ? 4.461 2.783 10.031 1 92.88 195 LYS B CA 1
ATOM 4253 C C . LYS B 1 195 ? 5.516 2.932 8.938 1 92.88 195 LYS B C 1
ATOM 4255 O O . LYS B 1 195 ? 6.609 3.438 9.188 1 92.88 195 LYS B O 1
ATOM 4260 N N . VAL B 1 196 ? 5.188 2.467 7.793 1 91.31 196 VAL B N 1
ATOM 4261 C CA . VAL B 1 196 ? 6.109 2.576 6.668 1 91.31 196 VAL B CA 1
ATOM 4262 C C . VAL B 1 196 ? 6.406 4.047 6.383 1 91.31 196 VAL B C 1
ATOM 4264 O O . VAL B 1 196 ? 7.566 4.43 6.207 1 91.31 196 VAL B O 1
ATOM 4267 N N . PHE B 1 197 ? 5.414 4.879 6.379 1 94.38 197 PHE B N 1
ATOM 4268 C CA . PHE B 1 197 ? 5.555 6.305 6.125 1 94.38 197 PHE B CA 1
ATOM 4269 C C . PHE B 1 197 ? 6.453 6.953 7.172 1 94.38 197 PHE B C 1
ATOM 4271 O O . PHE B 1 197 ? 7.379 7.695 6.832 1 94.38 197 PHE B O 1
ATOM 4278 N N . LEU B 1 198 ? 6.191 6.641 8.352 1 95.38 198 LEU B N 1
ATOM 4279 C CA . LEU B 1 198 ? 6.934 7.23 9.461 1 95.38 198 LEU B CA 1
ATOM 4280 C C . LEU B 1 198 ? 8.383 6.77 9.453 1 95.38 198 LEU B C 1
ATOM 4282 O O . LEU B 1 198 ? 9.289 7.543 9.781 1 95.38 198 LEU B O 1
ATOM 4286 N N . GLN B 1 199 ? 8.586 5.52 9.07 1 92.81 199 GLN B N 1
ATOM 4287 C CA . GLN B 1 199 ? 9.953 5.023 8.961 1 92.81 199 GLN B CA 1
ATOM 4288 C C . GLN B 1 199 ? 10.734 5.805 7.906 1 92.81 199 GLN B C 1
ATOM 4290 O O . GLN B 1 199 ? 11.922 6.074 8.086 1 92.81 199 GLN B O 1
ATOM 4295 N N . GLU B 1 200 ? 10.062 6.18 6.883 1 92.06 200 GLU B N 1
ATOM 4296 C CA . GLU B 1 200 ? 10.703 6.992 5.852 1 92.06 200 GLU B CA 1
ATOM 4297 C C . GLU B 1 200 ? 11.062 8.375 6.387 1 92.06 200 GLU B C 1
ATOM 4299 O O . GLU B 1 200 ? 12.062 8.961 5.977 1 92.06 200 GLU B O 1
ATOM 4304 N N . PHE B 1 201 ? 10.25 8.906 7.301 1 91.88 201 PHE B N 1
ATOM 4305 C CA . PHE B 1 201 ? 10.562 10.172 7.953 1 91.88 201 PHE B CA 1
ATOM 4306 C C . PHE B 1 201 ? 11.828 10.047 8.797 1 91.88 201 PHE B C 1
ATOM 4308 O O . PHE B 1 201 ? 12.711 10.906 8.742 1 91.88 201 PHE B O 1
ATOM 4315 N N . VAL B 1 202 ? 11.875 9 9.531 1 91.81 202 VAL B N 1
ATOM 4316 C CA . VAL B 1 202 ? 12.984 8.773 10.453 1 91.81 202 VAL B CA 1
ATOM 4317 C C . VAL B 1 202 ? 14.281 8.602 9.664 1 91.81 202 VAL B C 1
ATOM 4319 O O . VAL B 1 202 ? 15.32 9.148 10.047 1 91.81 202 VAL B O 1
ATOM 4322 N N . ASP B 1 203 ? 14.188 8.008 8.539 1 90.88 203 ASP B N 1
ATOM 4323 C CA . ASP B 1 203 ? 15.383 7.652 7.781 1 90.88 203 ASP B CA 1
ATOM 4324 C C . ASP B 1 203 ? 15.734 8.75 6.777 1 90.88 203 ASP B C 1
ATOM 4326 O O . ASP B 1 203 ? 16.766 8.672 6.105 1 90.88 203 ASP B O 1
ATOM 4330 N N . ALA B 1 204 ? 14.93 9.711 6.738 1 86.94 204 ALA B N 1
ATOM 4331 C CA . ALA B 1 204 ? 15.047 10.703 5.668 1 86.94 204 ALA B CA 1
ATOM 4332 C C . ALA B 1 204 ? 16.422 11.367 5.684 1 86.94 204 ALA B C 1
ATOM 4334 O O . ALA B 1 204 ? 17.078 11.477 4.645 1 86.94 204 ALA B O 1
ATOM 4335 N N . ARG B 1 205 ? 16.906 11.766 6.852 1 84.56 205 ARG B N 1
ATOM 4336 C CA . ARG B 1 205 ? 18.172 12.492 6.98 1 84.56 205 ARG B CA 1
ATOM 4337 C C . ARG B 1 205 ? 19.344 11.602 6.629 1 84.56 205 ARG B C 1
ATOM 4339 O O . ARG B 1 205 ? 20.328 12.062 6.051 1 84.56 205 ARG B O 1
ATOM 4346 N N . LYS B 1 206 ? 19.219 10.391 6.961 1 86.19 206 LYS B N 1
ATOM 4347 C CA . LYS B 1 206 ? 20.297 9.438 6.719 1 86.19 206 LYS B CA 1
ATOM 4348 C C . LYS B 1 206 ? 20.375 9.062 5.242 1 86.19 206 LYS B C 1
ATOM 4350 O O . LYS B 1 206 ? 21.469 8.883 4.699 1 86.19 206 LYS B O 1
ATOM 4355 N N . ARG B 1 207 ? 19.359 9.055 4.598 1 84.38 207 ARG B N 1
ATOM 4356 C CA . ARG B 1 207 ? 19.281 8.539 3.232 1 84.38 207 ARG B CA 1
ATOM 4357 C C . ARG B 1 207 ? 19.609 9.625 2.219 1 84.38 207 ARG B C 1
ATOM 4359 O O . ARG B 1 207 ? 20.188 9.344 1.164 1 84.38 207 ARG B O 1
ATOM 4366 N N . ASN B 1 208 ? 19.125 10.828 2.605 1 81.19 208 ASN B N 1
ATOM 4367 C CA . ASN B 1 208 ? 19.281 11.945 1.673 1 81.19 208 ASN B CA 1
ATOM 4368 C C . ASN B 1 208 ? 20.141 13.055 2.258 1 81.19 208 ASN B C 1
ATOM 4370 O O . ASN B 1 208 ? 19.688 13.82 3.107 1 81.19 208 ASN B O 1
ATOM 4374 N N . ARG B 1 209 ? 21.281 13.219 1.768 1 81.06 209 ARG B N 1
ATOM 4375 C CA . ARG B 1 209 ? 22.266 14.172 2.285 1 81.06 209 ARG B CA 1
ATOM 4376 C C . ARG B 1 209 ? 21.766 15.609 2.115 1 81.06 209 ARG B C 1
ATOM 4378 O O . ARG B 1 209 ? 22.125 16.484 2.9 1 81.06 209 ARG B O 1
ATOM 4385 N N . SER B 1 210 ? 20.891 15.812 1.16 1 78.88 210 SER B N 1
ATOM 4386 C CA . SER B 1 210 ? 20.422 17.156 0.859 1 78.88 210 SER B CA 1
ATOM 4387 C C . SER B 1 210 ? 19.406 17.641 1.901 1 78.88 210 SER B C 1
ATOM 4389 O O . SER B 1 210 ? 19.094 18.828 1.957 1 78.88 210 SER B O 1
ATOM 4391 N N . ILE B 1 211 ? 18.984 16.688 2.789 1 84.12 211 ILE B N 1
ATOM 4392 C CA . ILE B 1 211 ? 17.984 17.094 3.777 1 84.12 211 ILE B CA 1
ATOM 4393 C C . ILE B 1 211 ? 18.531 16.844 5.184 1 84.12 211 ILE B C 1
ATOM 4395 O O . ILE B 1 211 ? 17.766 16.578 6.109 1 84.12 211 ILE B O 1
ATOM 4399 N N . GLN B 1 212 ? 19.828 16.938 5.328 1 80.88 212 GLN B N 1
ATOM 4400 C CA . GLN B 1 212 ? 20.469 16.641 6.605 1 80.88 212 GLN B CA 1
ATOM 4401 C C . GLN B 1 212 ? 20.156 17.734 7.633 1 80.88 212 GLN B C 1
ATOM 4403 O O . GLN B 1 212 ? 20.219 17.484 8.844 1 80.88 212 GLN B O 1
ATOM 4408 N N . SER B 1 213 ? 19.719 18.859 7.113 1 86.12 213 SER B N 1
ATOM 4409 C CA . SER B 1 213 ? 19.453 19.969 8.023 1 86.12 213 SER B CA 1
ATOM 4410 C C . SER B 1 213 ? 18 20 8.453 1 86.12 213 SER B C 1
ATOM 4412 O O . SER B 1 213 ? 17.594 20.828 9.258 1 86.12 213 SER B O 1
ATOM 4414 N N . ALA B 1 214 ? 17.234 19.047 7.965 1 89.62 214 ALA B N 1
ATOM 4415 C CA . ALA B 1 214 ? 15.836 18.953 8.359 1 89.62 214 ALA B CA 1
ATOM 4416 C C . ALA B 1 214 ? 15.703 18.516 9.82 1 89.62 214 ALA B C 1
ATOM 4418 O O . ALA B 1 214 ? 16.641 17.969 10.398 1 89.62 214 ALA B O 1
ATOM 4419 N N . PRO B 1 215 ? 14.562 18.844 10.367 1 92.5 215 PRO B N 1
ATOM 4420 C CA . PRO B 1 215 ? 14.352 18.406 11.75 1 92.5 215 PRO B CA 1
ATOM 4421 C C . PRO B 1 215 ? 14.414 16.891 11.914 1 92.5 215 PRO B C 1
ATOM 4423 O O . PRO B 1 215 ? 14.039 16.156 11.008 1 92.5 215 PRO B O 1
ATOM 4426 N N . GLN B 1 216 ? 14.984 16.5 13.023 1 93.31 216 GLN B N 1
ATOM 4427 C CA . GLN B 1 216 ? 14.961 15.078 13.359 1 93.31 216 GLN B CA 1
ATOM 4428 C C . GLN B 1 216 ? 13.547 14.617 13.703 1 93.31 216 GLN B C 1
ATOM 4430 O O . GLN B 1 216 ? 12.797 15.336 14.375 1 93.31 216 GLN B O 1
ATOM 4435 N N . VAL B 1 217 ? 13.203 13.484 13.195 1 95.38 217 VAL B N 1
ATOM 4436 C CA . VAL B 1 217 ? 11.883 12.914 13.461 1 95.38 217 VAL B CA 1
A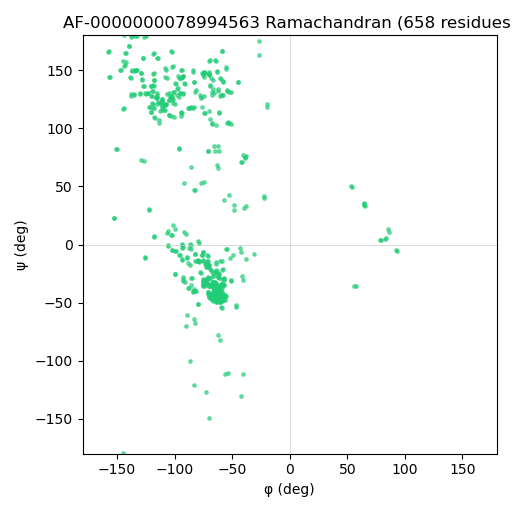TOM 4437 C C . VAL B 1 217 ? 12.023 11.609 14.242 1 95.38 217 VAL B C 1
ATOM 4439 O O . VAL B 1 217 ? 12.828 10.75 13.875 1 95.38 217 VAL B O 1
ATOM 4442 N N . LEU B 1 218 ? 11.359 11.5 15.367 1 96.31 218 LEU B N 1
ATOM 4443 C CA . LEU B 1 218 ? 11.305 10.289 16.172 1 96.31 218 LEU B CA 1
ATOM 4444 C C . LEU B 1 218 ? 9.875 9.766 16.281 1 96.31 218 LEU B C 1
ATOM 4446 O O . LEU B 1 218 ? 8.922 10.539 16.219 1 96.31 218 LEU B O 1
ATOM 4450 N N . VAL B 1 219 ? 9.789 8.484 16.359 1 95.81 219 VAL B N 1
ATOM 4451 C CA . VAL B 1 219 ? 8.477 7.855 16.469 1 95.81 219 VAL B CA 1
ATOM 4452 C C . VAL B 1 219 ? 8.461 6.922 17.688 1 95.81 219 VAL B C 1
ATOM 4454 O O . VAL B 1 219 ? 9.43 6.207 17.938 1 95.81 219 VAL B O 1
ATOM 4457 N N . SER B 1 220 ? 7.371 6.973 18.453 1 94.44 220 SER B N 1
ATOM 4458 C CA . SER B 1 220 ? 7.246 6.09 19.609 1 94.44 220 SER B CA 1
ATOM 4459 C C . SER B 1 220 ? 5.805 5.629 19.812 1 94.44 220 SER B C 1
ATOM 4461 O O . SER B 1 220 ? 4.867 6.32 19.406 1 94.44 220 SER B O 1
ATOM 4463 N N . HIS B 1 221 ? 5.633 4.457 20.438 1 90.88 221 HIS B N 1
ATOM 4464 C CA . HIS B 1 221 ? 4.332 3.926 20.812 1 90.88 221 HIS B CA 1
ATOM 4465 C C . HIS B 1 221 ? 3.873 4.492 22.156 1 90.88 221 HIS B C 1
ATOM 4467 O O . HIS B 1 221 ? 2.672 4.617 22.406 1 90.88 221 HIS B O 1
ATOM 4473 N N . GLU B 1 222 ? 4.867 4.797 22.922 1 90.62 222 GLU B N 1
ATOM 4474 C CA . GLU B 1 222 ? 4.59 5.383 24.234 1 90.62 222 GLU B CA 1
ATOM 4475 C C . GLU B 1 222 ? 4.824 6.891 24.219 1 90.62 222 GLU B C 1
ATOM 4477 O O . GLU B 1 222 ? 5.633 7.395 23.453 1 90.62 222 GLU B O 1
ATOM 4482 N N . PRO B 1 223 ? 4.109 7.504 25.094 1 91.31 223 PRO B N 1
ATOM 4483 C CA . PRO B 1 223 ? 4.355 8.945 25.172 1 91.31 223 PRO B CA 1
ATOM 4484 C C . PRO B 1 223 ? 5.812 9.273 25.5 1 91.31 223 PRO B C 1
ATOM 4486 O O . PRO B 1 223 ? 6.395 8.688 26.406 1 91.31 223 PRO B O 1
ATOM 4489 N N . PRO B 1 224 ? 6.324 10.102 24.703 1 91.81 224 PRO B N 1
ATOM 4490 C CA . PRO B 1 224 ? 7.703 10.508 24.984 1 91.81 224 PRO B CA 1
ATOM 4491 C C . PRO B 1 224 ? 7.863 11.141 26.375 1 91.81 224 PRO B C 1
ATOM 4493 O O . PRO B 1 224 ? 6.867 11.516 27 1 91.81 224 PRO B O 1
ATOM 4496 N N . LEU B 1 225 ? 9.094 11.273 26.797 1 85.81 225 LEU B N 1
ATOM 4497 C CA . LEU B 1 225 ? 9.43 11.75 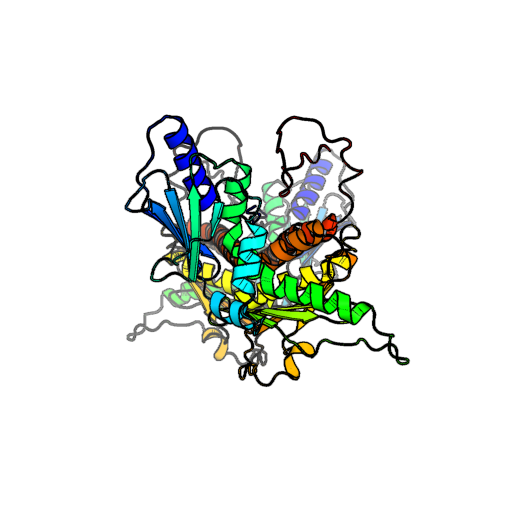28.141 1 85.81 225 LEU B CA 1
ATOM 4498 C C . LEU B 1 225 ? 8.82 13.125 28.391 1 85.81 225 LEU B C 1
ATOM 4500 O O . LEU B 1 225 ? 8.367 13.406 29.5 1 85.81 225 LEU B O 1
ATOM 4504 N N . GLU B 1 226 ? 8.742 13.953 27.406 1 86.12 226 GLU B N 1
ATOM 4505 C CA . GLU B 1 226 ? 8.211 15.312 27.516 1 86.12 226 GLU B CA 1
ATOM 4506 C C . GLU B 1 226 ? 6.754 15.297 27.953 1 86.12 226 GLU B C 1
ATOM 4508 O O . GLU B 1 226 ? 6.266 16.266 28.531 1 86.12 226 GLU B O 1
ATOM 4513 N N . LEU B 1 227 ? 6.109 14.133 27.625 1 88.38 227 LEU B N 1
ATOM 4514 C CA . LEU B 1 227 ? 4.68 14.039 27.891 1 88.38 227 LEU B CA 1
ATOM 4515 C C . LEU B 1 227 ? 4.43 13.258 29.188 1 88.38 227 LEU B C 1
ATOM 4517 O O . LEU B 1 227 ? 3.328 13.297 29.734 1 88.38 227 LEU B O 1
ATOM 4521 N N . GLN B 1 228 ? 5.277 12.406 29.625 1 77.5 228 GLN B N 1
ATOM 4522 C CA . GLN B 1 228 ? 5.078 11.508 30.766 1 77.5 228 GLN B CA 1
ATOM 4523 C C . GLN B 1 228 ? 4.906 12.297 32.062 1 77.5 228 GLN B C 1
ATOM 4525 O O . GLN B 1 228 ? 4.164 11.875 32.969 1 77.5 228 GLN B O 1
ATOM 4530 N N . ASN B 1 229 ? 5.59 13.328 32.188 1 64.38 229 ASN B N 1
ATOM 4531 C CA . ASN B 1 229 ? 5.492 14.062 33.469 1 64.38 229 ASN B CA 1
ATOM 4532 C C . ASN B 1 229 ? 4.184 14.844 33.562 1 64.38 229 ASN B C 1
ATOM 4534 O O . ASN B 1 229 ? 3.904 15.469 34.594 1 64.38 229 ASN B O 1
ATOM 4538 N N . GLN B 1 230 ? 3.441 14.852 32.5 1 61.03 230 GLN B N 1
ATOM 4539 C CA . GLN B 1 230 ? 2.219 15.648 32.531 1 61.03 230 GLN B CA 1
ATOM 4540 C C . GLN B 1 230 ? 0.995 14.766 32.781 1 61.03 230 GLN B C 1
ATOM 4542 O O . GLN B 1 230 ? 0.912 13.656 32.25 1 61.03 230 GLN B O 1
ATOM 4547 N N . LYS B 1 231 ? 0.398 14.883 33.938 1 53.09 231 LYS B N 1
ATOM 4548 C CA . LYS B 1 231 ? -0.787 14.172 34.406 1 53.09 231 LYS B CA 1
ATOM 4549 C C . LYS B 1 231 ? -1.828 14.047 33.281 1 53.09 231 LYS B C 1
ATOM 4551 O O . LYS B 1 231 ? -2.836 13.359 33.469 1 53.09 231 LYS B O 1
ATOM 4556 N N . THR B 1 232 ? -1.866 14.891 32.469 1 50.19 232 THR B N 1
ATOM 4557 C CA . THR B 1 232 ? -3.09 15.086 31.703 1 50.19 232 THR B CA 1
ATOM 4558 C C . THR B 1 232 ? -3.275 13.961 30.688 1 50.19 232 THR B C 1
ATOM 4560 O O . THR B 1 232 ? -4.25 13.953 29.922 1 50.19 232 THR B O 1
ATOM 4563 N N . THR B 1 233 ? -2.244 13.375 30.5 1 47.66 233 THR B N 1
ATOM 4564 C CA . THR B 1 233 ? -2.486 12.641 29.266 1 47.66 233 THR B CA 1
ATOM 4565 C C . THR B 1 233 ? -3.531 11.547 29.5 1 47.66 233 THR B C 1
ATOM 4567 O O . THR B 1 233 ? -3.457 10.797 30.469 1 47.66 233 THR B O 1
ATOM 4570 N N . ARG B 1 234 ? -4.586 11.922 29.016 1 49.66 234 ARG B N 1
ATOM 4571 C CA . ARG B 1 234 ? -5.594 10.875 28.906 1 49.66 234 ARG B CA 1
ATOM 4572 C C . ARG B 1 234 ? -4.953 9.492 28.969 1 49.66 234 ARG B C 1
ATOM 4574 O O . ARG B 1 234 ? -3.799 9.32 28.578 1 49.66 234 ARG B O 1
ATOM 4581 N N . ASN B 1 235 ? -5.43 8.734 30.016 1 46.28 235 ASN B N 1
ATOM 4582 C CA . ASN B 1 235 ? -5.184 7.297 30 1 46.28 235 ASN B CA 1
ATOM 4583 C C . ASN B 1 235 ? -4.922 6.781 28.594 1 46.28 235 ASN B C 1
ATOM 4585 O O . ASN B 1 235 ? -5.832 6.289 27.922 1 46.28 235 ASN B O 1
ATOM 4589 N N . VAL B 1 236 ? -4.191 7.602 27.953 1 52.53 236 VAL B N 1
ATOM 4590 C CA . VAL B 1 236 ? -3.82 7.133 26.625 1 52.53 236 VAL B CA 1
ATOM 4591 C C . VAL B 1 236 ? -3.307 5.695 26.703 1 52.53 236 VAL B C 1
ATOM 4593 O O . VAL B 1 236 ? -2.133 5.465 27.016 1 52.53 236 VAL B O 1
ATOM 4596 N N . GLN B 1 237 ? -3.814 5.039 27.641 1 47.38 237 GLN B N 1
ATOM 4597 C CA . GLN B 1 237 ? -3.506 3.615 27.703 1 47.38 237 GLN B CA 1
ATOM 4598 C C . GLN B 1 237 ? -3.186 3.059 26.328 1 47.38 237 GLN B C 1
ATOM 4600 O O . GLN B 1 237 ? -3.547 3.658 25.312 1 47.38 237 GLN B O 1
ATOM 4605 N N . ALA B 1 238 ? -2.775 1.722 26.312 1 54.91 238 ALA B N 1
ATOM 4606 C CA . ALA B 1 238 ? -2.148 0.801 25.375 1 54.91 238 ALA B CA 1
ATOM 4607 C C . ALA B 1 238 ? -2.971 0.682 24.094 1 54.91 238 ALA B C 1
ATOM 4609 O O . ALA B 1 238 ? -3.641 -0.33 23.875 1 54.91 238 ALA B O 1
ATOM 4610 N N . ASP B 1 239 ? -3.492 1.93 23.766 1 68.81 239 ASP B N 1
ATOM 4611 C CA . ASP B 1 239 ? -4.184 1.796 22.484 1 68.81 239 ASP B CA 1
ATOM 4612 C C . ASP B 1 239 ? -3.195 1.525 21.344 1 68.81 239 ASP B C 1
ATOM 4614 O O . ASP B 1 239 ? -2.328 2.354 21.062 1 68.81 239 ASP B O 1
ATOM 4618 N N . SER B 1 240 ? -3.152 0.41 20.969 1 79.5 240 SER B N 1
ATOM 4619 C CA . SER B 1 240 ? -2.248 -0.085 19.938 1 79.5 240 SER B CA 1
ATOM 4620 C C . SER B 1 240 ? -2.387 0.716 18.641 1 79.5 240 SER B C 1
ATOM 4622 O O . SER B 1 240 ? -1.515 0.66 17.766 1 79.5 240 SER B O 1
ATOM 4624 N N . SER B 1 241 ? -3.379 1.673 18.688 1 88.69 241 SER B N 1
ATOM 4625 C CA . SER B 1 241 ? -3.607 2.414 17.453 1 88.69 241 SER B CA 1
ATOM 4626 C C . SER B 1 241 ? -2.982 3.805 17.516 1 88.69 241 SER B C 1
ATOM 4628 O O . SER B 1 241 ? -2.98 4.535 16.531 1 88.69 241 SER B O 1
ATOM 4630 N N . ARG B 1 242 ? -2.412 4.176 18.688 1 92.25 242 ARG B N 1
ATOM 4631 C CA . ARG B 1 242 ? -1.877 5.52 18.875 1 92.25 242 ARG B CA 1
ATOM 4632 C C . ARG B 1 242 ? -0.365 5.539 18.688 1 92.25 242 ARG B C 1
ATOM 4634 O O . ARG B 1 242 ? 0.331 4.602 19.078 1 92.25 242 ARG B O 1
ATOM 4641 N N . ARG B 1 243 ? 0.126 6.586 18.016 1 94.69 243 ARG B N 1
ATOM 4642 C CA . ARG B 1 243 ? 1.557 6.809 17.828 1 94.69 243 ARG B CA 1
ATOM 4643 C C . ARG B 1 243 ? 1.925 8.258 18.109 1 94.69 243 ARG B C 1
ATOM 4645 O O . ARG B 1 243 ? 1.08 9.148 18.016 1 94.69 243 ARG B O 1
ATOM 4652 N N . PHE B 1 244 ? 3.145 8.453 18.578 1 96 244 PHE B N 1
ATOM 4653 C CA . PHE B 1 244 ? 3.68 9.781 18.828 1 96 244 PHE B CA 1
ATOM 4654 C C . PHE B 1 244 ? 4.812 10.109 17.859 1 96 244 PHE B C 1
ATOM 4656 O O . PHE B 1 244 ? 5.77 9.336 17.734 1 96 244 PHE B O 1
ATOM 4663 N N . ILE B 1 245 ? 4.637 11.148 17.156 1 97.06 245 ILE B N 1
ATOM 4664 C CA . ILE B 1 245 ? 5.637 11.617 16.203 1 97.06 245 ILE B CA 1
ATOM 4665 C C . ILE B 1 245 ? 6.293 12.891 16.734 1 97.06 245 ILE B C 1
ATOM 4667 O O . ILE B 1 245 ? 5.625 13.914 16.922 1 97.06 245 ILE B O 1
ATOM 4671 N N . THR B 1 246 ? 7.59 12.844 16.922 1 97.5 246 THR B N 1
ATOM 4672 C CA . THR B 1 246 ? 8.312 13.969 17.516 1 97.5 246 THR B CA 1
ATOM 4673 C C . THR B 1 246 ? 9.211 14.641 16.484 1 97.5 246 THR B C 1
ATOM 4675 O O . THR B 1 246 ? 10.039 13.977 15.852 1 97.5 246 THR B O 1
ATOM 4678 N N . PHE B 1 247 ? 9.023 15.914 16.328 1 97.06 247 PHE B N 1
ATOM 4679 C CA . PHE B 1 247 ? 9.945 16.75 15.555 1 97.06 247 PHE B CA 1
ATOM 4680 C C . PHE B 1 247 ? 10.852 17.547 16.484 1 97.06 247 PHE B C 1
ATOM 4682 O O . PHE B 1 247 ? 10.375 18.234 17.391 1 97.06 247 PHE B O 1
ATOM 4689 N N . VAL B 1 248 ? 12.109 17.438 16.234 1 96.62 248 VAL B N 1
ATOM 4690 C CA . VAL B 1 248 ? 13.07 18.219 17.016 1 96.62 248 VAL B CA 1
ATOM 4691 C C . VAL B 1 248 ? 13.602 19.375 16.188 1 96.62 248 VAL B C 1
ATOM 4693 O O . VAL B 1 248 ? 14.336 19.172 15.211 1 96.62 248 VAL B O 1
ATOM 4696 N N . LEU B 1 249 ? 13.211 20.578 16.609 1 96.5 249 LEU B N 1
ATOM 4697 C CA . LEU B 1 249 ? 13.656 21.781 15.906 1 96.5 249 LEU B CA 1
ATOM 4698 C C . LEU B 1 249 ? 14.891 22.375 16.578 1 96.5 249 LEU B C 1
ATOM 4700 O O . LEU B 1 249 ? 14.906 22.578 17.797 1 96.5 249 LEU B O 1
ATOM 4704 N N . PHE B 1 250 ? 15.891 22.656 15.781 1 95.38 250 PHE B N 1
ATOM 4705 C CA . PHE B 1 250 ? 17.078 23.359 16.25 1 95.38 250 PHE B CA 1
ATOM 4706 C C . PHE B 1 250 ? 17.047 24.812 15.805 1 95.38 250 PHE B C 1
ATOM 4708 O O . PHE B 1 250 ? 16.234 25.203 14.969 1 95.38 250 PHE B O 1
ATOM 4715 N N . PRO B 1 251 ? 17.875 25.594 16.359 1 94.62 251 PRO B N 1
ATOM 4716 C CA . PRO B 1 251 ? 17.844 27.016 16.031 1 94.62 251 PRO B CA 1
ATOM 4717 C C . PRO B 1 251 ? 17.875 27.266 14.523 1 94.62 251 PRO B C 1
ATOM 4719 O O . PRO B 1 251 ? 17.25 28.219 14.031 1 94.62 251 PRO B O 1
ATOM 4722 N N . ARG B 1 252 ? 18.469 26.484 13.781 1 92.94 252 ARG B N 1
ATOM 4723 C CA . ARG B 1 252 ? 18.547 26.656 12.328 1 92.94 252 ARG B CA 1
ATOM 4724 C C . ARG B 1 252 ? 17.172 26.562 11.688 1 92.94 252 ARG B C 1
ATOM 4726 O O . ARG B 1 252 ? 16.984 27 10.547 1 92.94 252 ARG B O 1
ATOM 4733 N N . HIS B 1 253 ? 16.203 26.062 12.422 1 94.25 253 HIS B N 1
ATOM 4734 C CA . HIS B 1 253 ? 14.867 25.875 11.883 1 94.25 253 HIS B CA 1
ATOM 4735 C C . HIS B 1 253 ? 13.961 27.047 12.242 1 94.25 253 HIS B C 1
ATOM 4737 O O . HIS B 1 253 ? 12.82 27.125 11.789 1 94.25 253 HIS B O 1
ATOM 4743 N N . PHE B 1 254 ? 14.422 27.953 13.117 1 95.44 254 PHE B N 1
ATOM 4744 C CA . PHE B 1 254 ? 13.5 29 13.555 1 95.44 254 PHE B CA 1
ATOM 4745 C C . PHE B 1 254 ? 14.258 30.266 13.953 1 95.44 254 PHE B C 1
ATOM 4747 O O . PHE B 1 254 ? 13.734 31.109 14.672 1 95.44 254 PHE B O 1
ATOM 4754 N N . GLN B 1 255 ? 15.477 30.484 13.477 1 92.81 255 GLN B N 1
ATOM 4755 C CA . GLN B 1 255 ? 16.328 31.594 13.883 1 92.81 255 GLN B CA 1
ATOM 4756 C C . GLN B 1 255 ? 15.812 32.906 13.312 1 92.81 255 GLN B C 1
ATOM 4758 O O . GLN B 1 255 ? 16.047 33.969 13.891 1 92.81 255 GLN B O 1
ATOM 4763 N N . THR B 1 256 ? 15.156 32.906 12.164 1 93.12 256 THR B N 1
ATOM 4764 C CA . THR B 1 256 ? 14.586 34.094 11.547 1 93.12 256 THR B CA 1
ATOM 4765 C C . THR B 1 256 ? 13.062 34 11.484 1 93.12 256 THR B C 1
ATOM 4767 O O . THR B 1 256 ? 12.5 32.906 11.625 1 93.12 256 THR B O 1
ATOM 4770 N N . GLU B 1 257 ? 12.43 35.094 11.328 1 91.12 257 GLU B N 1
ATOM 4771 C CA . GLU B 1 257 ? 10.969 35.094 11.227 1 91.12 257 GLU B CA 1
ATOM 4772 C C . GLU B 1 257 ? 10.492 34.281 10.039 1 91.12 257 GLU B C 1
ATOM 4774 O O . GLU B 1 257 ? 9.453 33.625 10.109 1 91.12 257 GLU B O 1
ATOM 4779 N N . GLU B 1 258 ? 11.242 34.344 9.016 1 89.25 258 GLU B N 1
ATOM 4780 C CA . GLU B 1 258 ? 10.898 33.562 7.816 1 89.25 258 GLU B CA 1
ATOM 4781 C C . GLU B 1 258 ? 10.977 32.062 8.07 1 89.25 258 GLU B C 1
ATOM 4783 O O . GLU B 1 258 ? 10.102 31.312 7.648 1 89.25 258 GLU B O 1
ATOM 4788 N N . LEU B 1 259 ? 12.023 31.672 8.734 1 91.12 259 LEU B N 1
ATOM 4789 C CA . LEU B 1 259 ? 12.203 30.266 9.062 1 91.12 259 LEU B CA 1
ATOM 4790 C C . LEU B 1 259 ? 11.125 29.797 10.031 1 91.12 259 LEU B C 1
ATOM 4792 O O . LEU B 1 259 ? 10.617 28.672 9.906 1 91.12 259 LEU B O 1
ATOM 4796 N N . GLN B 1 260 ? 10.805 30.688 10.93 1 94.56 260 GLN B N 1
ATOM 4797 C CA . GLN B 1 260 ? 9.734 30.375 11.867 1 94.56 260 GLN B CA 1
ATOM 4798 C C . GLN B 1 260 ? 8.422 30.109 11.141 1 94.56 260 GLN B C 1
ATOM 4800 O O . GLN B 1 260 ? 7.766 29.094 11.375 1 94.56 260 GLN B O 1
ATOM 4805 N N . PHE B 1 261 ? 8.125 30.969 10.266 1 91.5 261 PHE B N 1
ATOM 4806 C CA . PHE B 1 261 ? 6.871 30.828 9.523 1 91.5 261 PHE B CA 1
ATOM 4807 C C . PHE B 1 261 ? 6.867 29.562 8.695 1 91.5 261 PHE B C 1
ATOM 4809 O O . PHE B 1 261 ? 5.879 28.828 8.68 1 91.5 261 PHE B O 1
ATOM 4816 N N . SER B 1 262 ? 7.953 29.328 8.039 1 90.31 262 SER B N 1
ATOM 4817 C CA . SER B 1 262 ? 8.062 28.141 7.191 1 90.31 262 SER B CA 1
ATOM 4818 C C . SER B 1 262 ? 7.906 26.859 8.008 1 90.31 262 SER B C 1
ATOM 4820 O O . SER B 1 262 ? 7.133 25.969 7.637 1 90.31 262 SER B O 1
ATOM 4822 N N . SER B 1 263 ? 8.578 26.719 9.125 1 93.81 263 SER B N 1
ATOM 4823 C CA . SER B 1 263 ? 8.516 25.547 9.984 1 93.81 263 SER B CA 1
ATOM 4824 C C . SER B 1 263 ? 7.117 25.344 10.555 1 93.81 263 SER B C 1
ATOM 4826 O O . SER B 1 263 ? 6.582 24.234 10.523 1 93.81 263 SER B O 1
ATOM 4828 N N . VAL B 1 264 ? 6.57 26.469 10.992 1 95.62 264 VAL B N 1
ATOM 4829 C CA . VAL B 1 264 ? 5.25 26.406 11.609 1 95.62 264 VAL B CA 1
ATOM 4830 C C . VAL B 1 264 ? 4.211 26 10.57 1 95.62 264 VAL B C 1
ATOM 4832 O O . VAL B 1 264 ? 3.361 25.141 10.836 1 95.62 264 VAL B O 1
ATOM 4835 N N . SER B 1 265 ? 4.293 26.594 9.422 1 92.75 265 SER B N 1
ATOM 4836 C CA . SER B 1 265 ? 3.348 26.281 8.352 1 92.75 265 SER B CA 1
ATOM 4837 C C . SER B 1 265 ? 3.396 24.812 7.988 1 92.75 265 SER B C 1
ATOM 4839 O O . SER B 1 265 ? 2.355 24.172 7.82 1 92.75 265 SER B O 1
ATOM 4841 N N . GLN B 1 266 ? 4.594 24.281 7.938 1 92.19 266 GLN B N 1
ATOM 4842 C CA . GLN B 1 266 ? 4.762 22.875 7.582 1 92.19 266 GLN B CA 1
ATOM 4843 C C . GLN B 1 266 ? 4.27 21.953 8.695 1 92.19 266 GLN B C 1
ATOM 4845 O O . GLN B 1 266 ? 3.566 20.984 8.445 1 92.19 266 GLN B O 1
ATOM 4850 N N . LEU B 1 267 ? 4.559 22.312 9.867 1 95.69 267 LEU B N 1
ATOM 4851 C CA . LEU B 1 267 ? 4.219 21.469 11 1 95.69 267 LEU B CA 1
ATOM 4852 C C . LEU B 1 267 ? 2.717 21.469 11.258 1 95.69 267 LEU B C 1
ATOM 4854 O O . LEU B 1 267 ? 2.143 20.453 11.625 1 95.69 267 LEU B O 1
ATOM 4858 N N . THR B 1 268 ? 2.078 22.562 11 1 94.12 268 THR B N 1
ATOM 4859 C CA . THR B 1 268 ? 0.64 22.656 11.227 1 94.12 268 THR B CA 1
ATOM 4860 C C . THR B 1 268 ? -0.12 21.844 10.18 1 94.12 268 THR B C 1
ATOM 4862 O O . THR B 1 268 ? -1.28 21.484 10.383 1 94.12 268 THR B O 1
ATOM 4865 N N . LEU B 1 269 ? 0.556 21.562 9.086 1 92 269 LEU B N 1
ATOM 4866 C CA . LEU B 1 269 ? -0.068 20.797 8 1 92 269 LEU B CA 1
ATOM 4867 C C . LEU B 1 269 ? 0.339 19.328 8.062 1 92 269 LEU B C 1
ATOM 4869 O O . LEU B 1 269 ? -0.19 18.5 7.316 1 92 269 LEU B O 1
ATOM 4873 N N . PHE B 1 270 ? 1.228 18.969 8.953 1 94.81 270 PHE B N 1
ATOM 4874 C CA . PHE B 1 270 ? 1.862 17.656 8.945 1 94.81 270 PHE B CA 1
ATOM 4875 C C . PHE B 1 270 ? 0.821 16.547 9.07 1 94.81 270 PHE B C 1
ATOM 4877 O O . PHE B 1 270 ? 0.78 15.625 8.242 1 94.81 270 PHE B O 1
ATOM 4884 N N . ARG B 1 271 ? 0.04 16.672 10.086 1 94.69 271 ARG B N 1
ATOM 4885 C CA . ARG B 1 271 ? -0.918 15.602 10.367 1 94.69 271 ARG B CA 1
ATOM 4886 C C . ARG B 1 271 ? -1.837 15.367 9.172 1 94.69 271 ARG B C 1
ATOM 4888 O O . ARG B 1 271 ? -2.08 14.219 8.789 1 94.69 271 ARG B O 1
ATOM 4895 N N . ASN B 1 272 ? -2.344 16.438 8.625 1 93.19 272 ASN B N 1
ATOM 4896 C CA . ASN B 1 272 ? -3.229 16.312 7.477 1 93.19 272 ASN B CA 1
ATOM 4897 C C . ASN B 1 272 ? -2.494 15.734 6.27 1 93.19 272 ASN B C 1
ATOM 4899 O O . ASN B 1 272 ? -3.049 14.922 5.531 1 93.19 272 ASN B O 1
ATOM 4903 N N . TYR B 1 273 ? -1.312 16.188 6.098 1 93.19 273 TYR B N 1
ATOM 4904 C CA . TYR B 1 273 ? -0.479 15.664 5.02 1 93.19 273 TYR B CA 1
ATOM 4905 C C . TYR B 1 273 ? -0.261 14.164 5.18 1 93.19 273 TYR B C 1
ATOM 4907 O O . TYR B 1 273 ? -0.449 13.398 4.23 1 93.19 273 TYR B O 1
ATOM 4915 N N . PHE B 1 274 ? 0.1 13.766 6.355 1 95.25 274 PHE B N 1
ATOM 4916 C CA . PHE B 1 274 ? 0.421 12.391 6.719 1 95.25 274 PHE B CA 1
ATOM 4917 C C . PHE B 1 274 ? -0.776 11.477 6.488 1 95.25 274 PHE B C 1
ATOM 4919 O O . PHE B 1 274 ? -0.687 10.508 5.734 1 95.25 274 PHE B O 1
ATOM 4926 N N . HIS B 1 275 ? -1.931 11.812 6.957 1 94.75 275 HIS B N 1
ATOM 4927 C CA . HIS B 1 275 ? -3.119 10.969 6.863 1 94.75 275 HIS B CA 1
ATOM 4928 C C . HIS B 1 275 ? -3.693 10.984 5.449 1 94.75 275 HIS B C 1
ATOM 4930 O O . HIS B 1 275 ? -4.238 9.984 4.988 1 94.75 275 HIS B O 1
ATOM 4936 N N . TYR B 1 276 ? -3.582 12.094 4.832 1 93.69 276 TYR B N 1
ATOM 4937 C CA . TYR B 1 276 ? -4.051 12.18 3.453 1 93.69 276 TYR B CA 1
ATOM 4938 C C . TYR B 1 276 ? -3.307 11.195 2.562 1 93.69 276 TYR B C 1
ATOM 4940 O O . TYR B 1 276 ? -3.924 10.484 1.767 1 93.69 276 TYR B O 1
ATOM 4948 N N . HIS B 1 277 ? -2.033 11.141 2.686 1 93.44 277 HIS B N 1
ATOM 4949 C CA . HIS B 1 277 ? -1.235 10.281 1.816 1 93.44 277 HIS B CA 1
ATOM 4950 C C . HIS B 1 277 ? -1.396 8.812 2.195 1 93.44 277 HIS B C 1
ATOM 4952 O O . HIS B 1 277 ? -1.294 7.93 1.338 1 93.44 277 HIS B O 1
ATOM 4958 N N . ILE B 1 278 ? -1.624 8.523 3.459 1 94.31 278 ILE B N 1
ATOM 4959 C CA . ILE B 1 278 ? -1.966 7.156 3.85 1 94.31 278 ILE B CA 1
ATOM 4960 C C . ILE B 1 278 ? -3.254 6.727 3.152 1 94.31 278 ILE B C 1
ATOM 4962 O O . ILE B 1 278 ? -3.32 5.641 2.57 1 94.31 278 ILE B O 1
ATOM 4966 N N . LYS B 1 279 ? -4.289 7.598 3.139 1 93.94 279 LYS B N 1
ATOM 4967 C CA . LYS B 1 279 ? -5.57 7.305 2.504 1 93.94 279 LYS B CA 1
ATOM 4968 C C . LYS B 1 279 ? -5.406 7.094 1.001 1 93.94 279 LYS B C 1
ATOM 4970 O O . LYS B 1 279 ? -5.984 6.168 0.429 1 93.94 279 LYS B O 1
ATOM 4975 N N . CYS B 1 280 ? -4.594 7.953 0.421 1 92.19 280 CYS B N 1
ATOM 4976 C CA . CYS B 1 280 ? -4.344 7.836 -1.011 1 92.19 280 CYS B CA 1
ATOM 4977 C C . CYS B 1 280 ? -3.625 6.531 -1.334 1 92.19 280 CYS B C 1
ATOM 4979 O O . CYS B 1 280 ? -3.945 5.867 -2.322 1 92.19 280 CYS B O 1
ATOM 4981 N N . SER B 1 281 ? -2.635 6.172 -0.533 1 91.56 281 SER B N 1
ATOM 4982 C CA . SER B 1 281 ? -1.889 4.938 -0.741 1 91.56 281 SER B CA 1
ATOM 4983 C C . SER B 1 281 ? -2.793 3.717 -0.602 1 91.56 281 SER B C 1
ATOM 4985 O O . SER B 1 281 ? -2.689 2.768 -1.384 1 91.56 281 SER B O 1
ATOM 4987 N N . LYS B 1 282 ? -3.588 3.736 0.337 1 91.38 282 LYS B N 1
ATOM 4988 C CA . LYS B 1 282 ? -4.559 2.664 0.544 1 91.38 282 LYS B CA 1
ATOM 4989 C C . LYS B 1 282 ? -5.465 2.502 -0.671 1 91.38 282 LYS B C 1
ATOM 4991 O O . LYS B 1 282 ? -5.66 1.391 -1.166 1 91.38 282 LYS B O 1
ATOM 4996 N N . ALA B 1 283 ? -6.008 3.613 -1.158 1 91.94 283 ALA B N 1
ATOM 4997 C CA . ALA B 1 283 ? -6.887 3.588 -2.324 1 91.94 283 ALA B CA 1
ATOM 4998 C C . ALA B 1 283 ? -6.152 3.049 -3.551 1 91.94 283 ALA B C 1
ATOM 5000 O O . ALA B 1 283 ? -6.703 2.244 -4.309 1 91.94 283 ALA B O 1
ATOM 5001 N N . TYR B 1 284 ? -4.977 3.475 -3.717 1 88.25 284 TYR B N 1
ATOM 5002 C CA . TYR B 1 284 ? -4.172 3.037 -4.855 1 88.25 284 TYR B CA 1
ATOM 5003 C C . TYR B 1 284 ? -3.916 1.537 -4.797 1 88.25 284 TYR B C 1
ATOM 5005 O O . TYR B 1 284 ? -4.043 0.839 -5.805 1 88.25 284 TYR B O 1
ATOM 5013 N N . MET B 1 285 ? -3.492 1.054 -3.678 1 90.19 285 MET B N 1
ATOM 5014 C CA . MET B 1 285 ? -3.23 -0.37 -3.492 1 90.19 285 MET B CA 1
ATOM 5015 C C . MET B 1 285 ? -4.465 -1.199 -3.836 1 90.19 285 MET B C 1
ATOM 5017 O O . MET B 1 285 ? -4.363 -2.213 -4.531 1 90.19 285 MET B O 1
ATOM 5021 N N . HIS B 1 286 ? -5.629 -0.794 -3.406 1 90.81 286 HIS B N 1
ATOM 5022 C CA . HIS B 1 286 ? -6.871 -1.5 -3.699 1 90.81 286 HIS B CA 1
ATOM 5023 C C . HIS B 1 286 ? -7.152 -1.521 -5.195 1 90.81 286 HIS B C 1
ATOM 5025 O O . HIS B 1 286 ? -7.512 -2.562 -5.75 1 90.81 286 HIS B O 1
ATOM 5031 N N . SER B 1 287 ? -6.961 -0.373 -5.742 1 91.44 287 SER B N 1
ATOM 5032 C CA . SER B 1 287 ? -7.207 -0.264 -7.18 1 91.44 287 SER B CA 1
ATOM 5033 C C . SER B 1 287 ? -6.266 -1.165 -7.973 1 91.44 287 SER B C 1
ATOM 5035 O O . SER B 1 287 ? -6.691 -1.854 -8.898 1 91.44 287 SER B O 1
ATOM 5037 N N . ARG B 1 288 ? -5.047 -1.192 -7.566 1 90.75 288 ARG B N 1
ATOM 5038 C CA . ARG B 1 288 ? -4.039 -2.008 -8.234 1 90.75 288 ARG B CA 1
ATOM 5039 C C . ARG B 1 288 ? -4.34 -3.494 -8.07 1 90.75 288 ARG B C 1
ATOM 5041 O O . ARG B 1 288 ? -4.285 -4.258 -9.031 1 90.75 288 ARG B O 1
ATOM 5048 N N . MET B 1 289 ? -4.613 -3.895 -6.887 1 92 289 MET B N 1
ATOM 5049 C CA . MET B 1 289 ? -4.895 -5.297 -6.602 1 92 289 MET B CA 1
ATOM 5050 C C . MET B 1 289 ? -6.152 -5.758 -7.328 1 92 289 MET B C 1
ATOM 5052 O O . MET B 1 289 ? -6.199 -6.875 -7.852 1 92 289 MET B O 1
ATOM 5056 N N . ARG B 1 290 ? -7.168 -4.879 -7.355 1 90.75 290 ARG B N 1
ATOM 5057 C CA . ARG B 1 290 ? -8.391 -5.191 -8.086 1 90.75 290 ARG B CA 1
ATOM 5058 C C . ARG B 1 290 ? -8.102 -5.441 -9.562 1 90.75 290 ARG B C 1
ATOM 5060 O O . ARG B 1 290 ? -8.594 -6.41 -10.141 1 90.75 290 ARG B O 1
ATOM 5067 N N . PHE B 1 291 ? -7.332 -4.598 -10.109 1 91.62 291 PHE B N 1
ATOM 5068 C CA . PHE B 1 291 ? -6.961 -4.738 -11.508 1 91.62 291 PHE B CA 1
ATOM 5069 C C . PHE B 1 291 ? -6.242 -6.059 -11.75 1 91.62 291 PHE B C 1
ATOM 5071 O O . PHE B 1 291 ? -6.543 -6.77 -12.711 1 91.62 291 PHE B O 1
ATOM 5078 N N . ARG B 1 292 ? -5.312 -6.434 -10.875 1 91.5 292 ARG B N 1
ATOM 5079 C CA . ARG B 1 292 ? -4.539 -7.664 -11.008 1 91.5 292 ARG B CA 1
ATOM 5080 C C . ARG B 1 292 ? -5.434 -8.891 -10.867 1 91.5 292 ARG B C 1
ATOM 5082 O O . ARG B 1 292 ? -5.266 -9.875 -11.594 1 91.5 292 ARG B O 1
ATOM 5089 N N . VAL B 1 293 ? -6.367 -8.812 -9.938 1 92.06 293 VAL B N 1
ATOM 5090 C CA . VAL B 1 293 ? -7.289 -9.922 -9.727 1 92.06 293 VAL B CA 1
ATOM 5091 C C . VAL B 1 293 ? -8.188 -10.094 -10.945 1 92.06 293 VAL B C 1
ATOM 5093 O O . VAL B 1 293 ? -8.367 -11.211 -11.438 1 92.06 293 VAL B O 1
ATOM 5096 N N . ASP B 1 294 ? -8.664 -9.016 -11.461 1 88.62 294 ASP B N 1
ATOM 5097 C CA . ASP B 1 294 ? -9.523 -9.078 -12.633 1 88.62 294 ASP B CA 1
ATOM 5098 C C . ASP B 1 294 ? -8.797 -9.695 -13.828 1 88.62 294 ASP B C 1
ATOM 5100 O O . ASP B 1 294 ? -9.367 -10.508 -14.555 1 88.62 294 ASP B O 1
ATOM 5104 N N . THR B 1 295 ? -7.582 -9.352 -14.023 1 86.12 295 THR B N 1
ATOM 5105 C CA . THR B 1 295 ? -6.777 -9.891 -15.117 1 86.12 295 THR B CA 1
ATOM 5106 C C . THR B 1 295 ? -6.566 -11.391 -14.938 1 86.12 295 THR B C 1
ATOM 5108 O O . THR B 1 295 ? -6.676 -12.156 -15.898 1 86.12 295 THR B O 1
ATOM 5111 N N . PHE B 1 296 ? -6.324 -11.797 -13.734 1 88.94 296 PHE B N 1
ATOM 5112 C CA . PHE B 1 296 ? -6.07 -13.203 -13.438 1 88.94 296 PHE B CA 1
ATOM 5113 C C . PHE B 1 296 ? -7.34 -14.023 -13.602 1 88.94 296 PHE B C 1
ATOM 5115 O O . PHE B 1 296 ? -7.328 -15.07 -14.258 1 88.94 296 PHE B O 1
ATOM 5122 N N . VAL B 1 297 ? -8.406 -13.508 -13.078 1 86.31 297 VAL B N 1
ATOM 5123 C CA . VAL B 1 297 ? -9.664 -14.258 -13.031 1 86.31 297 VAL B CA 1
ATOM 5124 C C . VAL B 1 297 ? -10.297 -14.289 -14.422 1 86.31 297 VAL B C 1
ATOM 5126 O O . VAL B 1 297 ? -10.977 -15.25 -14.773 1 86.31 297 VAL B O 1
ATOM 5129 N N . LYS B 1 298 ? -10.039 -13.25 -15.188 1 83.88 298 LYS B N 1
ATOM 5130 C CA . LYS B 1 298 ? -10.562 -13.219 -16.547 1 83.88 298 LYS B CA 1
ATOM 5131 C C . LYS B 1 298 ? -10.047 -14.406 -17.359 1 83.88 298 LYS B C 1
ATOM 5133 O O . LYS B 1 298 ? -10.781 -14.977 -18.172 1 83.88 298 LYS B O 1
ATOM 5138 N N . VAL B 1 299 ? -8.852 -14.75 -17.125 1 77.94 299 VAL B N 1
ATOM 5139 C CA . VAL B 1 299 ? -8.266 -15.883 -17.828 1 77.94 299 VAL B CA 1
ATOM 5140 C C . VAL B 1 299 ? -8.945 -17.172 -17.375 1 77.94 299 VAL B C 1
ATOM 5142 O O . VAL B 1 299 ? -9.219 -18.062 -18.203 1 77.94 299 VAL B O 1
ATOM 5145 N N . LEU B 1 300 ? -9.312 -17.219 -16.156 1 80.12 300 LEU B N 1
ATOM 5146 C CA . LEU B 1 300 ? -9.977 -18.406 -15.602 1 80.12 300 LEU B CA 1
ATOM 5147 C C . LEU B 1 300 ? -11.438 -18.453 -16.031 1 80.12 300 LEU B C 1
ATOM 5149 O O . LEU B 1 300 ? -12.031 -19.531 -16.109 1 80.12 300 LEU B O 1
ATOM 5153 N N . ASN B 1 301 ? -11.961 -17.172 -16.359 1 76.06 301 ASN B N 1
ATOM 5154 C CA . ASN B 1 301 ? -13.352 -17.031 -16.766 1 76.06 301 ASN B CA 1
ATOM 5155 C C . ASN B 1 301 ? -13.547 -17.422 -18.234 1 76.06 301 ASN B C 1
ATOM 5157 O O . ASN B 1 301 ? -14.617 -17.906 -18.609 1 76.06 301 ASN B O 1
ATOM 5161 N N . ARG B 1 302 ? -12.641 -16.797 -19.234 1 64.31 302 ARG B N 1
ATOM 5162 C CA . ARG B 1 302 ? -12.75 -17 -20.672 1 64.31 302 ARG B CA 1
ATOM 5163 C C . ARG B 1 302 ? -12.578 -18.469 -21.031 1 64.31 302 ARG B C 1
ATOM 5165 O O . ARG B 1 302 ? -12.781 -18.859 -22.188 1 64.31 302 ARG B O 1
ATOM 5172 N N . ALA B 1 303 ? -12.133 -19.266 -20.219 1 50.47 303 ALA B N 1
ATOM 5173 C CA . ALA B 1 303 ? -12.117 -20.641 -20.719 1 50.47 303 ALA B CA 1
ATOM 5174 C C . ALA B 1 303 ? -13.406 -20.984 -21.453 1 50.47 303 ALA B C 1
ATOM 5176 O O . ALA B 1 303 ? -13.539 -22.062 -22.031 1 50.47 303 ALA B O 1
ATOM 5177 N N . LYS B 1 304 ? -14.5 -20.031 -21.531 1 42.75 304 LYS B N 1
ATOM 5178 C CA . LYS B 1 304 ? -15.57 -20.281 -22.484 1 42.75 304 LYS B CA 1
ATOM 5179 C C . LYS B 1 304 ? -15.195 -19.797 -23.875 1 42.75 304 LYS B C 1
ATOM 5181 O O . LYS B 1 304 ? -14.914 -20.609 -24.766 1 42.75 304 LYS B O 1
ATOM 5186 N N . VAL B 1 305 ? -16.266 -18.578 -24.609 1 38.84 305 VAL B N 1
ATOM 5187 C CA . VAL B 1 305 ? -16.781 -18.141 -25.891 1 38.84 305 VAL B CA 1
ATOM 5188 C C . VAL B 1 305 ? -15.797 -17.172 -26.547 1 38.84 305 VAL B C 1
ATOM 5190 O O . VAL B 1 305 ? -15.586 -16.062 -26.047 1 38.84 305 VAL B O 1
ATOM 5193 N N . ASP B 1 306 ? -14.664 -17.359 -26.984 1 37.03 306 ASP B N 1
ATOM 5194 C CA . ASP B 1 306 ? -14.031 -16.516 -27.984 1 37.03 306 ASP B CA 1
ATOM 5195 C C . ASP B 1 306 ? -15.062 -15.922 -28.938 1 37.03 306 ASP B C 1
ATOM 5197 O O . ASP B 1 306 ? -14.711 -15.383 -30 1 37.03 306 ASP B O 1
ATOM 5201 N N . ASP B 1 307 ? -16.312 -16.219 -29 1 33.31 307 ASP B N 1
ATOM 5202 C CA . ASP B 1 307 ? -16.938 -15.75 -30.234 1 33.31 307 ASP B CA 1
ATOM 5203 C C . ASP B 1 307 ? -16.859 -14.227 -30.359 1 33.31 307 ASP B C 1
ATOM 5205 O O . ASP B 1 307 ? -16.562 -13.695 -31.422 1 33.31 307 ASP B O 1
ATOM 5209 N N . GLU B 1 308 ? -17.828 -13.359 -29.672 1 31.97 308 GLU B N 1
ATOM 5210 C CA . GLU B 1 308 ? -18.453 -12.188 -30.281 1 31.97 308 GLU B CA 1
ATOM 5211 C C . GLU B 1 308 ? -17.531 -10.977 -30.203 1 31.97 308 GLU B C 1
ATOM 5213 O O . GLU B 1 308 ? -17.531 -10.125 -31.094 1 31.97 308 GLU B O 1
ATOM 5218 N N . GLU B 1 309 ? -17.156 -10.312 -29.062 1 32.38 309 GLU B N 1
ATOM 5219 C CA . GLU B 1 309 ? -17 -8.859 -29.125 1 32.38 309 GLU B CA 1
ATOM 5220 C C . GLU B 1 309 ? -15.633 -8.477 -29.688 1 32.38 309 GLU B C 1
ATOM 5222 O O . GLU B 1 309 ? -14.664 -8.328 -28.953 1 32.38 309 GLU B O 1
ATOM 5227 N N . GLU B 1 310 ? -15.109 -9.047 -30.812 1 32.31 310 GLU B N 1
ATOM 5228 C CA . GLU B 1 310 ? -14.141 -8.445 -31.719 1 32.31 310 GLU B CA 1
ATOM 5229 C C . GLU B 1 310 ? -14.562 -7.035 -32.125 1 32.31 310 GLU B C 1
ATOM 5231 O O . GLU B 1 310 ? -14.039 -6.477 -33.094 1 32.31 310 GLU B O 1
ATOM 5236 N N . ASP B 1 311 ? -15.742 -6.5 -31.844 1 28.41 311 ASP B N 1
ATOM 5237 C CA . ASP B 1 311 ? -16.016 -5.395 -32.75 1 28.41 311 ASP B CA 1
ATOM 5238 C C . ASP B 1 311 ? -14.883 -4.371 -32.75 1 28.41 311 ASP B C 1
ATOM 5240 O O . ASP B 1 311 ? -14.375 -3.975 -33.781 1 28.41 311 ASP B O 1
ATOM 5244 N N . ASN B 1 312 ? -15.086 -3.088 -32.188 1 28.11 312 ASN B N 1
ATOM 5245 C CA . ASN B 1 312 ? -14.75 -1.803 -32.812 1 28.11 312 ASN B CA 1
ATOM 5246 C C . ASN B 1 312 ? -13.297 -1.431 -32.531 1 28.11 312 ASN B C 1
ATOM 5248 O O . ASN B 1 312 ? -12.906 -0.276 -32.719 1 28.11 312 ASN B O 1
ATOM 5252 N N . GLU B 1 313 ? -12.617 -1.67 -31.469 1 27.98 313 GLU B N 1
ATOM 5253 C CA . GLU B 1 313 ? -11.469 -0.777 -31.578 1 27.98 313 GLU B CA 1
ATOM 5254 C C . GLU B 1 313 ? -10.562 -1.186 -32.75 1 27.98 313 GLU B C 1
ATOM 5256 O O . GLU B 1 313 ? -10.375 -2.375 -33 1 27.98 313 GLU B O 1
ATOM 5261 N N . SER B 1 314 ? -10.023 -0.299 -33.719 1 27.84 314 SER B N 1
ATOM 5262 C CA . SER B 1 314 ? -9.25 -0.192 -34.969 1 27.84 314 SER B CA 1
ATOM 5263 C C . SER B 1 314 ? -8.062 -1.153 -34.938 1 27.84 314 SER B C 1
ATOM 5265 O O . SER B 1 314 ? -7.918 -1.975 -35.844 1 27.84 314 SER B O 1
ATOM 5267 N N . GLU B 1 315 ? -6.777 -0.63 -35.281 1 26.17 315 GLU B N 1
ATOM 5268 C CA . GLU B 1 315 ? -5.707 -1.003 -36.188 1 26.17 315 GLU B CA 1
ATOM 5269 C C . GLU B 1 315 ? -4.953 -2.232 -35.688 1 26.17 315 GLU B C 1
ATOM 5271 O O . GLU B 1 315 ? -4.809 -3.217 -36.438 1 26.17 315 GLU B O 1
ATOM 5276 N N . THR B 1 316 ? -3.445 -2.197 -35.531 1 26.16 316 THR B N 1
ATOM 5277 C CA . THR B 1 316 ? -2.328 -2.928 -36.125 1 26.16 316 THR B CA 1
ATOM 5278 C C . THR B 1 316 ? -1.993 -4.164 -35.312 1 26.16 316 THR B C 1
ATOM 5280 O O . THR B 1 316 ? -1.592 -5.195 -35.844 1 26.16 316 THR B O 1
ATOM 5283 N N . GLN B 1 317 ? -1.397 -4.145 -34.031 1 29.39 317 GLN B N 1
ATOM 5284 C CA . GLN B 1 317 ? -0.334 -5.129 -33.875 1 29.39 317 GLN B CA 1
ATOM 5285 C C . GLN B 1 317 ? -0.907 -6.531 -33.688 1 29.39 317 GLN B C 1
ATOM 5287 O O . GLN B 1 317 ? -1.89 -6.727 -32.969 1 29.39 317 GLN B O 1
ATOM 5292 N N . GLN B 1 318 ? -0.641 -7.551 -34.594 1 29.44 318 GLN B N 1
ATOM 5293 C CA . GLN B 1 318 ? -0.73 -8.984 -34.875 1 29.44 318 GLN B CA 1
ATOM 5294 C C . GLN B 1 318 ? -0.429 -9.805 -33.625 1 29.44 318 GLN B C 1
ATOM 5296 O O . GLN B 1 318 ? 0.727 -10.141 -33.375 1 29.44 318 GLN B O 1
ATOM 5301 N N . HIS B 1 319 ? -0.722 -9.383 -32.438 1 31.69 319 HIS B N 1
ATOM 5302 C CA . HIS B 1 319 ? -0.278 -10.438 -31.547 1 31.69 319 HIS B CA 1
ATOM 5303 C C . HIS B 1 319 ? -1.024 -11.742 -31.812 1 31.69 319 HIS B C 1
ATOM 5305 O O . HIS B 1 319 ? -2.248 -11.797 -31.672 1 31.69 319 HIS B O 1
ATOM 5311 N N . THR B 1 320 ? -0.56 -12.531 -32.781 1 30.52 320 THR B N 1
ATOM 5312 C CA . THR B 1 320 ? -0.924 -13.922 -33 1 30.52 320 THR B CA 1
ATOM 5313 C C . THR B 1 320 ? -0.995 -14.688 -31.672 1 30.52 320 THR B C 1
ATOM 5315 O O . THR B 1 320 ? 0.03 -14.922 -31.031 1 30.52 320 THR B O 1
ATOM 5318 N N . ARG B 1 321 ? -1.971 -14.406 -30.891 1 36.53 321 ARG B N 1
ATOM 5319 C CA . ARG B 1 321 ? -2.113 -15.266 -29.719 1 36.53 321 ARG B CA 1
ATOM 5320 C C . ARG B 1 321 ? -2.404 -16.703 -30.141 1 36.53 321 ARG B C 1
ATOM 5322 O O . ARG B 1 321 ? -3.467 -17 -30.688 1 36.53 321 ARG B O 1
ATOM 5329 N N . ARG B 1 322 ? -1.407 -17.328 -30.75 1 36.28 322 ARG B N 1
ATOM 5330 C CA . ARG B 1 322 ? -1.555 -18.734 -31.125 1 36.28 322 ARG B CA 1
ATOM 5331 C C . ARG B 1 322 ? -1.956 -19.578 -29.906 1 36.28 322 ARG B C 1
ATOM 5333 O O . ARG B 1 322 ? -1.396 -19.406 -28.828 1 36.28 322 ARG B O 1
ATOM 5340 N N . THR B 1 323 ? -3.229 -19.922 -29.938 1 35.34 323 THR B N 1
ATOM 5341 C CA . THR B 1 323 ? -3.721 -20.828 -28.906 1 35.34 323 THR B CA 1
ATOM 5342 C C . THR B 1 323 ? -2.754 -22 -28.703 1 35.34 323 THR B C 1
ATOM 5344 O O . THR B 1 323 ? -1.975 -22.328 -29.594 1 35.34 323 THR B O 1
ATOM 5347 N N . ILE B 1 324 ? -2.484 -22.438 -27.656 1 34.78 324 ILE B N 1
ATOM 5348 C CA . ILE B 1 324 ? -1.552 -23.516 -27.359 1 34.78 324 ILE B CA 1
ATOM 5349 C C . ILE B 1 324 ? -1.795 -24.688 -28.312 1 34.78 324 ILE B C 1
ATOM 5351 O O . ILE B 1 324 ? -0.849 -25.344 -28.75 1 34.78 324 ILE B O 1
ATOM 5355 N N . THR B 1 325 ? -2.969 -25.328 -28.531 1 33.81 325 THR B N 1
ATOM 5356 C CA . THR B 1 325 ? -3.121 -26.531 -29.328 1 33.81 325 THR B CA 1
ATOM 5357 C C . THR B 1 325 ? -3.018 -26.219 -30.812 1 33.81 325 THR B C 1
ATOM 5359 O O . THR B 1 325 ? -3.479 -26.984 -31.656 1 33.81 325 THR B O 1
ATOM 5362 N N . GLY B 1 326 ? -1.913 -25.547 -31.281 1 35.88 326 GLY B N 1
ATOM 5363 C CA . GLY B 1 326 ? -1.475 -25.328 -32.656 1 35.88 326 GLY B CA 1
ATOM 5364 C C . GLY B 1 326 ? -2.527 -24.672 -33.5 1 35.88 326 GLY B C 1
ATOM 5365 O O . GLY B 1 326 ? -2.279 -24.375 -34.688 1 35.88 326 GLY B O 1
ATOM 5366 N N . ARG B 1 327 ? -3.781 -24.906 -33.375 1 29.84 327 ARG B N 1
ATOM 5367 C CA . ARG B 1 327 ? -4.695 -24.391 -34.406 1 29.84 327 ARG B CA 1
ATOM 5368 C C . ARG B 1 327 ? -4.926 -22.891 -34.219 1 29.84 327 ARG B C 1
ATOM 5370 O O . ARG B 1 327 ? -4.828 -22.391 -33.094 1 29.84 327 ARG B O 1
ATOM 5377 N N . LYS B 1 328 ? -4.691 -22.094 -35.375 1 37.06 328 LYS B N 1
ATOM 5378 C CA . LYS B 1 328 ? -4.953 -20.656 -35.531 1 37.06 328 LYS B CA 1
ATOM 5379 C C . LYS B 1 328 ? -6.273 -20.266 -34.875 1 37.06 328 LYS B C 1
ATOM 5381 O O . LYS B 1 328 ? -7.32 -20.828 -35.188 1 37.06 328 LYS B O 1
ATOM 5386 N N . MET B 1 329 ? -6.473 -20.109 -33.562 1 25.44 329 MET B N 1
ATOM 5387 C CA . MET B 1 329 ? -7.812 -19.531 -33.438 1 25.44 329 MET B CA 1
ATOM 5388 C C . MET B 1 329 ? -7.859 -18.141 -34.062 1 25.44 329 MET B C 1
ATOM 5390 O O . MET B 1 329 ? -7.094 -17.25 -33.656 1 25.44 329 MET B O 1
ATOM 5394 N N . VAL B 1 330 ? -7.977 -18 -35.375 1 27.28 330 VAL B N 1
ATOM 5395 C CA . VAL B 1 330 ? -8.477 -16.875 -36.156 1 27.28 330 VAL B CA 1
ATOM 5396 C C . VAL B 1 330 ? -9.664 -16.234 -35.438 1 27.28 330 VAL B C 1
ATOM 5398 O O . VAL B 1 330 ? -10.648 -16.906 -35.125 1 27.28 330 VAL B O 1
ATOM 5401 N N . TYR B 1 331 ? -9.586 -15.445 -34.375 1 24.19 331 TYR B N 1
ATOM 5402 C CA . TYR B 1 331 ? -10.75 -14.578 -34.469 1 24.19 331 TYR B CA 1
ATOM 5403 C C . TYR B 1 331 ? -10.547 -13.477 -35.5 1 24.19 331 TYR B C 1
ATOM 5405 O O . TYR B 1 331 ? -9.43 -12.984 -35.688 1 24.19 331 TYR B O 1
#

Solvent-accessible surface area (backbone atoms only — not comparable to full-atom values): 36592 Å² total; per-residue (Å²): 129,87,73,83,60,70,49,41,62,66,52,34,50,53,51,49,52,41,39,53,30,39,74,71,72,50,58,55,90,47,80,46,77,44,79,51,76,59,71,21,40,32,39,38,29,44,42,94,89,38,64,55,33,32,35,48,28,38,31,50,55,30,50,64,36,48,40,61,66,34,91,81,51,52,53,64,60,50,53,43,61,72,36,64,82,28,46,33,42,44,72,40,94,61,57,54,87,93,39,76,40,25,34,32,34,34,49,89,50,44,46,73,67,30,40,53,54,59,23,26,46,68,52,56,60,66,38,46,61,54,50,53,35,52,53,49,23,64,57,40,48,71,48,83,74,48,93,85,68,56,81,53,66,52,91,59,72,44,58,34,40,37,46,96,88,30,37,37,33,42,36,26,22,34,71,36,38,39,37,37,37,44,43,71,45,89,47,70,62,47,43,50,50,46,48,54,40,50,50,36,47,50,43,37,43,78,75,33,75,90,31,55,72,24,60,50,47,48,78,39,75,54,75,52,74,88,49,62,80,44,83,70,59,61,84,70,53,92,48,87,44,42,38,33,41,33,38,43,36,43,60,85,43,47,74,43,74,66,19,34,50,51,40,47,47,50,59,75,41,38,66,60,53,55,54,50,51,45,53,51,50,52,53,49,50,51,53,52,37,40,52,54,39,49,58,55,41,40,58,49,28,51,56,71,76,79,75,73,94,73,67,76,88,79,89,77,88,76,71,76,67,64,44,84,87,74,50,75,63,75,123,130,87,72,84,59,69,49,40,63,66,52,33,51,54,51,49,52,42,40,53,31,38,75,71,73,49,60,54,91,49,78,44,77,46,79,52,76,60,71,22,39,32,41,39,30,44,42,94,89,38,63,56,33,32,34,48,28,38,30,48,55,29,51,63,37,48,39,60,65,34,91,78,51,51,51,64,59,50,51,44,59,72,35,64,82,28,46,32,42,43,71,40,94,62,56,52,88,91,38,74,40,25,34,32,35,33,48,88,52,46,47,73,67,30,40,52,54,58,23,26,46,69,53,54,59,65,37,46,61,53,51,53,35,52,54,49,23,65,57,41,48,73,48,82,74,49,93,84,66,53,80,53,66,52,90,60,70,43,59,35,40,38,45,95,89,30,37,37,34,42,36,25,24,32,73,36,36,40,38,38,37,43,44,71,43,90,46,71,62,47,43,50,50,44,50,55,42,50,50,37,46,51,42,38,42,79,75,34,74,92,30,55,73,23,61,52,46,45,78,37,76,56,76,52,74,90,49,62,80,45,83,70,61,60,85,71,53,93,48,87,46,41,39,34,42,34,38,43,36,42,58,85,43,48,75,44,73,66,21,34,50,51,40,46,46,51,58,75,41,38,66,61,53,54,53,49,50,46,53,50,50,53,52,49,51,51,54,52,36,40,53,53,39,51,60,57,40,40,59,47,29,54,54,68,80,83,72,73,93,75,67,75,87,83,88,75,89,76,73,77,66,62,45,84,87,73,52,74,62,76,125

Sequence (662 aa):
MLHLRSHNLLIQKTLSEAYEANEKGAPLTLDRIVSDFDYTTFHITNTPDNKVILWVSIRTKAWQSVLQCDPNNGLVSFLQSKYANAAGVSVSNNTEPGYDFTLQIDLNALNQDSIVQVSLLKTMVLSFPFHLAFQEFAQLCTLPIPEDGSSIDSKTLYAIQHRDDEQFFIKASNDRITVIFETVFQDETDKVLGKVFLQEFVDARKRNRSIQSAPQVLVSHEPPLELQNQKTTRNVQADSSRRFITFVLFPRHFQTEELQFSSVSQLTLFRNYFHYHIKCSKAYMHSRMRFRVDTFVKVLNRAKVDDEEEDNESETQQHTRRTITGRKMVYMLHLRSHNLLIQKTLSEAYEANEKGAPLTLDRIVSDFDYTTFHITNTPDNKVILWVSIRTKAWQSVLQCDPNNGLVSFLQSKYANAAGVSVSNNTEPGYDFTLQIDLNALNQDSIVQVSLLKTMVLSFPFHLAFQEFAQLCTLPIPEDGSSIDSKTLYAIQHRDDEQFFIKASNDRITVIFETVFQDETDKVLGKVFLQEFVDARKRNRSIQSAPQVLVSHEPPLELQNQKTTRNVQADSSRRFITFVLFPRHFQTEELQFSSVSQLTLFRNYFHYHIKCSKAYMHSRMRFRVDTFVKVLNRAKVDDEEEDNESETQQHTRRTITGRKMVY

Secondary structure (DSSP, 8-state):
-----SS-HHHHHHHHHHHHHHHTT-PPP-EEEEEETTTEEEEEEE-SS-TTEEEEEEE-TTHHHHHTTSTT-THHHHHHHHHTTSTTEEE-SSPPTT-SEEEEEETTT--HHHHHHHTTHHHHHHHHHHHHHHHHHHHHTTSPPPTT----B-S--EEE--SSS--EEEEEBSS-EEEEEEEE-SSHHHHHHHHHHHHHHHHHHHH-GGGTTSPEEEEESSPPHHHHT-TTS------TTEEEEEEEE-GGGTSSHHHHHHHHHHHHHHHHHHHHHHHHHHHHHHHHHHHHHHHHHHHHHTTS--SS---S-----------TTSS----/-----SS-HHHHHHHHHHHHHHHTT-PPP-EEEEEETTTEEEEEEE-SS-TTEEEEEEE-TTHHHHHTTSTT-THHHHHHHHTTTSTTEEE-SSPPTT-SEEEEEETTT--HHHHHHHHTHHHHHHHHHHHHHHHHHHHHTTSPPPTT----B-S--EEE--SSS--EEEEEBSS-EEEEEEEE-SSHHHHHHHHHHHHHHHHHHHH-GGGTTSPEEEEESSPPHHHHT-TTS----S-TTEEEEEEEE-GGGTSSHHHHHHHHHHHHHHHHHHHHHHHHHHHHHHHHHHHHHHHHHHHHHTTS--SS---S-----------TTSS----

pLDDT: mean 85.75, std 19.4, range [24.19, 98.5]

Nearest PDB structures (foldseek):
  2p9u-assembly1_D  TM=9.119E-01  e=7.274E-25  Bos taurus
  2p9p-assembly1_D  TM=9.059E-01  e=3.715E-24  Bos taurus
  6dec-assembly1_D  TM=8.976E-01  e=3.512E-24  Bos taurus
  6yw7-assembly1_D  TM=8.952E-01  e=3.320E-24  Homo sapiens
  8p94-assembly1_D  TM=8.325E-01  e=1.511E-24  Homo sapiens

Organism: Vanderwaltozyma polyspora (strain ATCC 22028 / DSM 70294 / BCRC 21397 / CBS 2163 / NBRC 10782 / NRRL Y-8283 / UCD 57-17) (NCBI:txid436907)